Protein AF-0000000080772554 (afdb_homodimer)

Organism: Chromobacterium violaceum (strain ATCC 12472 / DSM 30191 / JCM 1249 / CCUG 213 / NBRC 12614 / NCIMB 9131 / NCTC 9757 / MK) (NCBI:txid243365)

InterPro domains:
  IPR017746 Cellulose synthase operon protein BcsQ [PF06564] (1-237)
  IPR017746 Cellulose synthase operon protein BcsQ [TIGR03371] (1-242)
  IPR027417 P-loop containing nucleoside triphosphate hydrolase [G3DSA:3.40.50.300] (1-247)
  IPR027417 P-loop containing nucleoside triphosphate hydrolase [SSF52540] (1-238)
  IPR050678 DNA Partitioning ATPase [PTHR13696] (1-238)

Radius of gyration: 22.65 Å; Cα contacts (8 Å, |Δi|>4): 987; chains: 2; bounding box: 48×70×59 Å

Sequence (504 aa):
MAILSICGVRGGSGATALAAAIAWYREEQAQPTLAIDLCPQNLLRLHFGVPWSEQGGWRASLHAGCDWTESAWRIGSGHLALVPHGTCAARGPEPDAGWLSAELGKLERPAGDLVLLDTPSWAGRCRDQAWTAASHVLAVLTADSVNCVLAVRLEAELMARGVPRDGILFAISQFDPARKLDRDVERVLRRTLGSRLAPRPVTRDEAVREALAAGLPVSVFAPESQAVDDLRQLAVWLAVKLRRAEPEGRAPMAILSICGVRGGSGATALAAAIAWYREEQAQPTLAIDLCPQNLLRLHFGVPWSEQGGWRASLHAGCDWTESAWRIGSGHLALVPHGTCAARGPEPDAGWLSAELGKLERPAGDLVLLDTPSWAGRCRDQAWTAASHVLAVLTADSVNCVLAVRLEAELMARGVPRDGILFAISQFDPARKLDRDVERVLRRTLGSRLAPRPVTRDEAVREALAAGLPVSVFAPESQAVDDLRQLAVWLAVKLRRAEPEGRAP

pLDDT: mean 90.98, std 12.19, range [31.72, 98.88]

Secondary structure (DSSP, 8-state):
-EEEEEEESSTTSSHHHHHHHHHHHHHHTT--EEEEE--TT--GGGGGT--TT----HHHHHHHT--GGGGPEEETTTTEEEE------S-PPPPPTTHHHHHHHTS---TT-EEEEEE-SS-SHHHHHHHHH-SEEEEEEES-HHHHHHHHHHHHHHHHTT--GGGEEEEEESB-TT-HHHHHHHHHHHHHHGGGB-SSPPBP-HHHHHHHHHTS-HHHH-TTSHHHHHHHHHHHHHHHHHHHTS------/-EEEEEEESSTTSSHHHHHHHHHHHHHHTT--EEEEE--TT--GGGGGT--TT----HHHHHHHT--GGGGPEEETTTTEEEE------S-PPPPPTTHHHHHHHTS---TT-EEEEEE-SS-SHHHHHHHHH-SEEEEEEESSHHHHHHHHHHHHHHHHTT--GGGEEEEEESB-TT-HHHHHHHHHHHHHHGGGB-SSPPBP-HHHHHHHHHTS-HHHH-TTSHHHHHHHHHHHHHHHHHHHTS------

Nearest PDB structures (foldseek):
  6yb5-assembly1_A  TM=8.070E-01  e=6.948E-19  Escherichia coli
  1ion-assembly1_A  TM=8.560E-01  e=8.116E-12  Pyrococcus horikoshii OT3
  6riq-assembly1_C  TM=8.286E-01  e=3.140E-10  Pseudomonas aeruginosa
  3r9j-assembly1_A-1  TM=7.985E-01  e=3.321E-09  Escherichia coli K-12
  3r9j-assembly1_B-1  TM=7.928E-01  e=3.321E-09  Escherichia coli K-12

Structure (mmCIF, N/CA/C/O backbone):
data_AF-0000000080772554-model_v1
#
loop_
_entity.id
_entity.type
_entity.pdbx_description
1 polymer 'Cellulose synthase operon protein YhjQ'
#
loop_
_atom_site.group_PDB
_atom_site.id
_atom_site.type_symbol
_atom_site.label_atom_id
_atom_site.label_alt_id
_atom_site.label_comp_id
_atom_site.label_asym_id
_atom_site.label_entity_id
_atom_site.label_seq_id
_atom_site.pdbx_PDB_ins_code
_atom_site.Cartn_x
_atom_site.Cartn_y
_atom_site.Cartn_z
_atom_site.occupancy
_atom_site.B_iso_or_equiv
_atom_site.auth_seq_id
_atom_site.auth_comp_id
_atom_site.auth_asym_id
_atom_site.auth_atom_id
_atom_site.pdbx_PDB_model_num
ATOM 1 N N . MET A 1 1 ? 11.359 -27.438 -9.359 1 74.75 1 MET A N 1
ATOM 2 C CA . MET A 1 1 ? 10.352 -26.641 -8.656 1 74.75 1 MET A CA 1
ATOM 3 C C . MET A 1 1 ? 10.672 -25.156 -8.734 1 74.75 1 MET A C 1
ATOM 5 O O . MET A 1 1 ? 11.805 -24.75 -8.484 1 74.75 1 MET A O 1
ATOM 9 N N . ALA A 1 2 ? 9.711 -24.453 -9.336 1 88.44 2 ALA A N 1
ATOM 10 C CA . ALA A 1 2 ? 9.914 -23 -9.391 1 88.44 2 ALA A CA 1
ATOM 11 C C . ALA A 1 2 ? 9.266 -22.312 -8.195 1 88.44 2 ALA A C 1
ATOM 13 O O . ALA A 1 2 ? 8.18 -22.703 -7.758 1 88.44 2 ALA A O 1
ATOM 14 N N . ILE A 1 3 ? 9.969 -21.438 -7.531 1 94.44 3 ILE A N 1
ATOM 15 C CA . ILE A 1 3 ? 9.438 -20.594 -6.465 1 94.44 3 ILE A CA 1
ATOM 16 C C . ILE A 1 3 ? 9.32 -19.156 -6.957 1 94.44 3 ILE A C 1
ATOM 18 O O . ILE A 1 3 ? 10.328 -18.5 -7.234 1 94.44 3 ILE A O 1
ATOM 22 N N . LEU A 1 4 ? 8.07 -18.734 -7.066 1 97.19 4 LEU A N 1
ATOM 23 C CA . LEU A 1 4 ? 7.781 -17.391 -7.551 1 97.19 4 LEU A CA 1
ATOM 24 C C . LEU A 1 4 ? 7.305 -16.484 -6.414 1 97.19 4 LEU A C 1
ATOM 26 O O . LEU A 1 4 ? 6.273 -16.766 -5.797 1 97.19 4 LEU A O 1
ATOM 30 N N . SER A 1 5 ? 8.086 -15.477 -6.164 1 98.06 5 SER A N 1
ATOM 31 C CA . SER A 1 5 ? 7.637 -14.438 -5.238 1 98.06 5 SER A CA 1
ATOM 32 C C . SER A 1 5 ? 6.938 -13.305 -5.98 1 98.06 5 SER A C 1
ATOM 34 O O . SER A 1 5 ? 7.465 -12.781 -6.965 1 98.06 5 SER A O 1
ATOM 36 N N . ILE A 1 6 ? 5.734 -12.938 -5.535 1 98.69 6 ILE A N 1
ATOM 37 C CA . ILE A 1 6 ? 5.008 -11.797 -6.094 1 98.69 6 ILE A CA 1
ATOM 38 C C . ILE A 1 6 ? 4.941 -10.672 -5.062 1 98.69 6 ILE A C 1
ATOM 40 O O . ILE A 1 6 ? 4.449 -10.875 -3.951 1 98.69 6 ILE A O 1
ATOM 44 N N . CYS A 1 7 ? 5.457 -9.523 -5.418 1 97.81 7 CYS A N 1
ATOM 45 C CA . CYS A 1 7 ? 5.465 -8.391 -4.5 1 97.81 7 CYS A CA 1
ATOM 46 C C . CYS A 1 7 ? 5.184 -7.09 -5.238 1 97.81 7 CYS A C 1
ATOM 48 O O . CYS A 1 7 ? 5.414 -6.992 -6.445 1 97.81 7 CYS A O 1
ATOM 50 N N . GLY A 1 8 ? 4.633 -6.18 -4.504 1 97.5 8 GLY A N 1
ATOM 51 C CA . GLY A 1 8 ? 4.492 -4.844 -5.059 1 97.5 8 GLY A CA 1
ATOM 52 C C . GLY A 1 8 ? 5.75 -4.008 -4.926 1 97.5 8 GLY A C 1
ATOM 53 O O . GLY A 1 8 ? 6.477 -4.121 -3.936 1 97.5 8 GLY A O 1
ATOM 54 N N . VAL A 1 9 ? 5.91 -3.174 -5.945 1 96.31 9 VAL A N 1
ATOM 55 C CA . VAL A 1 9 ? 6.973 -2.184 -5.801 1 96.31 9 VAL A CA 1
ATOM 56 C C . VAL A 1 9 ? 6.656 -1.254 -4.633 1 96.31 9 VAL A C 1
ATOM 58 O O . VAL A 1 9 ? 7.562 -0.798 -3.932 1 96.31 9 VAL A O 1
ATOM 61 N N . ARG A 1 10 ? 5.383 -1.059 -4.453 1 92.75 10 ARG A N 1
ATOM 62 C CA . ARG A 1 10 ? 4.812 -0.351 -3.309 1 92.75 10 ARG A CA 1
ATOM 63 C C . ARG A 1 10 ? 3.518 -1.009 -2.846 1 92.75 10 ARG A C 1
ATOM 65 O O . ARG A 1 10 ? 2.971 -1.87 -3.539 1 92.75 10 ARG A O 1
ATOM 72 N N . GLY A 1 11 ? 3.1 -0.561 -1.641 1 92.25 11 GLY A N 1
ATOM 73 C CA . GLY A 1 11 ? 1.81 -1.054 -1.183 1 92.25 11 GLY A CA 1
ATOM 74 C C . GLY A 1 11 ? 0.657 -0.624 -2.07 1 92.25 11 GLY A C 1
ATOM 75 O O . GLY A 1 11 ? 0.644 0.498 -2.58 1 92.25 11 GLY A O 1
ATOM 76 N N . GLY A 1 12 ? -0.284 -1.537 -2.242 1 92.44 12 GLY A N 1
ATOM 77 C CA . GLY A 1 12 ? -1.482 -1.208 -2.998 1 92.44 12 GLY A CA 1
ATOM 78 C C . GLY A 1 12 ? -1.316 -1.4 -4.492 1 92.44 12 GLY A C 1
ATOM 79 O O . GLY A 1 12 ? -2.186 -1.007 -5.273 1 92.44 12 GLY A O 1
ATOM 80 N N . SER A 1 13 ? -0.262 -2.012 -4.91 1 95.69 13 SER A N 1
ATOM 81 C CA . SER A 1 13 ? 0.055 -2.176 -6.324 1 95.69 13 SER A CA 1
ATOM 82 C C . SER A 1 13 ? -0.79 -3.275 -6.957 1 95.69 13 SER A C 1
ATOM 84 O O . SER A 1 13 ? -0.801 -3.432 -8.18 1 95.69 13 SER A O 1
ATOM 86 N N . GLY A 1 14 ? -1.44 -4.066 -6.121 1 96.06 14 GLY A N 1
ATOM 87 C CA . GLY A 1 14 ? -2.26 -5.141 -6.66 1 96.06 14 GLY A CA 1
ATOM 88 C C . GLY A 1 14 ? -1.563 -6.4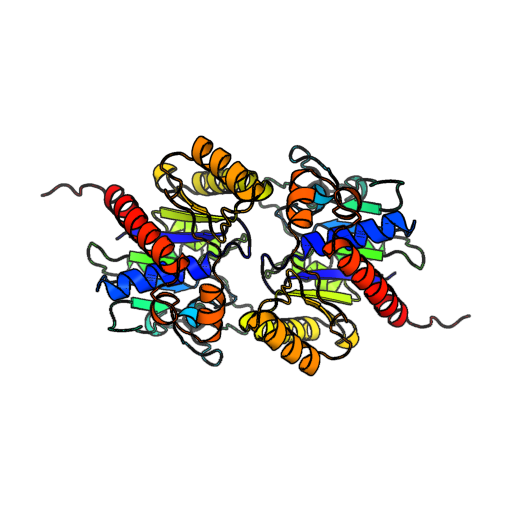88 -6.648 1 96.06 14 GLY A C 1
ATOM 89 O O . GLY A 1 14 ? -2.029 -7.441 -7.277 1 96.06 14 GLY A O 1
ATOM 90 N N . ALA A 1 15 ? -0.468 -6.613 -5.965 1 98.06 15 ALA A N 1
ATOM 91 C CA . ALA A 1 15 ? 0.333 -7.836 -5.945 1 98.06 15 ALA A CA 1
ATOM 92 C C . ALA A 1 15 ? -0.476 -9.016 -5.41 1 98.06 15 ALA A C 1
ATOM 94 O O . ALA A 1 15 ? -0.441 -10.109 -5.98 1 98.06 15 ALA A O 1
ATOM 95 N N . THR A 1 16 ? -1.259 -8.828 -4.355 1 97.62 16 THR A N 1
ATOM 96 C CA . THR A 1 16 ? -2.057 -9.891 -3.766 1 97.62 16 THR A CA 1
ATOM 97 C C . THR A 1 16 ? -3.119 -10.383 -4.746 1 97.62 16 THR A C 1
ATOM 99 O O . THR A 1 16 ? -3.316 -11.586 -4.906 1 97.62 16 THR A O 1
ATOM 102 N N . ALA A 1 17 ? -3.77 -9.461 -5.418 1 97.19 17 ALA A N 1
ATOM 103 C CA . ALA A 1 17 ? -4.789 -9.828 -6.398 1 97.19 17 ALA A CA 1
ATOM 104 C C . ALA A 1 17 ? -4.18 -10.609 -7.555 1 97.19 17 ALA A C 1
ATOM 106 O O . ALA A 1 17 ? -4.762 -11.594 -8.023 1 97.19 17 ALA A O 1
ATOM 107 N N . LEU A 1 18 ? -2.994 -10.172 -8.016 1 98.38 18 LEU A N 1
ATOM 108 C CA . LEU A 1 18 ? -2.326 -10.875 -9.102 1 98.38 18 LEU A CA 1
ATOM 109 C C . LEU A 1 18 ? -1.882 -12.266 -8.656 1 98.38 18 LEU A C 1
ATOM 111 O O . LEU A 1 18 ? -2.033 -13.234 -9.406 1 98.38 18 LEU A O 1
ATOM 115 N N . ALA A 1 19 ? -1.354 -12.359 -7.473 1 98.62 19 ALA A N 1
ATOM 116 C CA . ALA A 1 19 ? -0.964 -13.656 -6.934 1 98.62 19 ALA A CA 1
ATOM 117 C C . ALA A 1 19 ? -2.15 -14.617 -6.902 1 98.62 19 ALA A C 1
ATOM 119 O O . ALA A 1 19 ? -2.041 -15.766 -7.332 1 98.62 19 ALA A O 1
ATOM 120 N N . ALA A 1 20 ? -3.256 -14.125 -6.43 1 98.5 20 ALA A N 1
ATOM 121 C CA . ALA A 1 20 ? -4.461 -14.945 -6.34 1 98.5 20 ALA A CA 1
ATOM 122 C C . ALA A 1 20 ? -4.926 -15.391 -7.723 1 98.5 20 ALA A C 1
ATOM 124 O O . ALA A 1 20 ? -5.277 -16.562 -7.918 1 98.5 20 ALA A O 1
ATOM 125 N N . ALA A 1 21 ? -4.914 -14.477 -8.641 1 98.06 21 ALA A N 1
ATOM 126 C CA . ALA A 1 21 ? -5.402 -14.781 -9.977 1 98.06 21 ALA A CA 1
ATOM 127 C C . ALA A 1 21 ? -4.52 -15.812 -10.664 1 98.06 21 ALA A C 1
ATOM 129 O O . ALA A 1 21 ? -5.023 -16.734 -11.32 1 98.06 21 ALA A O 1
ATOM 130 N N . ILE A 1 22 ? -3.211 -15.648 -10.508 1 97.81 22 ILE A N 1
ATOM 131 C CA . ILE A 1 22 ? -2.268 -16.578 -11.125 1 97.81 22 ILE A CA 1
ATOM 132 C C . ILE A 1 22 ? -2.418 -17.969 -10.5 1 97.81 22 ILE A C 1
ATOM 134 O O . ILE A 1 22 ? -2.447 -18.969 -11.203 1 97.81 22 ILE A O 1
ATOM 138 N N . ALA A 1 23 ? -2.539 -18.031 -9.188 1 98.12 23 ALA A N 1
ATOM 139 C CA . ALA A 1 23 ? -2.754 -19.297 -8.492 1 98.12 23 ALA A CA 1
ATOM 140 C C . ALA A 1 23 ? -4.047 -19.969 -8.961 1 98.12 23 ALA A C 1
ATOM 142 O O . ALA A 1 23 ? -4.074 -21.172 -9.211 1 98.12 23 ALA A O 1
ATOM 143 N N . TRP A 1 24 ? -5.062 -19.188 -9.094 1 97.75 24 TRP A N 1
ATOM 144 C CA . TRP A 1 24 ? -6.348 -19.734 -9.5 1 97.75 24 TRP A CA 1
ATOM 145 C C . TRP A 1 24 ? -6.289 -20.234 -10.945 1 97.75 24 TRP A C 1
ATOM 147 O O . TRP A 1 24 ? -6.863 -21.281 -11.266 1 97.75 24 TRP A O 1
ATOM 157 N N . TYR A 1 25 ? -5.676 -19.453 -11.797 1 97.31 25 TYR A N 1
ATOM 158 C CA . TYR A 1 25 ? -5.527 -19.875 -13.188 1 97.31 25 TYR A CA 1
ATOM 159 C C . TYR A 1 25 ? -4.871 -21.25 -13.266 1 97.31 25 TYR A C 1
ATOM 161 O O . TYR A 1 25 ? -5.328 -22.125 -14.008 1 97.31 25 TYR A O 1
ATOM 169 N N . ARG A 1 26 ? -3.834 -21.438 -12.523 1 96.31 26 ARG A N 1
ATOM 170 C CA . ARG A 1 26 ? -3.152 -22.719 -12.5 1 96.31 26 ARG A CA 1
ATOM 171 C C . ARG A 1 26 ? -4.074 -23.812 -11.969 1 96.31 26 ARG A C 1
ATOM 173 O O . ARG A 1 26 ? -4.082 -24.938 -12.492 1 96.31 26 ARG A O 1
ATOM 180 N N . GLU A 1 27 ? -4.828 -23.469 -10.953 1 96.56 27 GLU A N 1
ATOM 181 C CA . GLU A 1 27 ? -5.824 -24.406 -10.438 1 96.56 27 GLU A CA 1
ATOM 182 C C . GLU A 1 27 ? -6.789 -24.844 -11.539 1 96.56 27 GLU A C 1
ATOM 184 O O . GLU A 1 27 ? -7.07 -26.047 -11.68 1 96.56 27 GLU A O 1
ATOM 189 N N . GLU A 1 28 ? -7.246 -23.906 -12.281 1 96.06 28 GLU A N 1
ATOM 190 C CA . GLU A 1 28 ? -8.172 -24.188 -13.375 1 96.06 28 GLU A CA 1
ATOM 191 C C . GLU A 1 28 ? -7.531 -25.094 -14.422 1 96.06 28 GLU A C 1
ATOM 193 O O . GLU A 1 28 ? -8.219 -25.875 -15.086 1 96.06 28 GLU A O 1
ATOM 198 N N . GLN A 1 29 ? -6.258 -25.016 -14.562 1 95.19 29 GLN A N 1
ATOM 199 C CA . GLN A 1 29 ? -5.516 -25.828 -15.523 1 95.19 29 GLN A CA 1
ATOM 200 C C . GLN A 1 29 ? -5.047 -27.141 -14.891 1 95.19 29 GLN A C 1
ATOM 202 O O . GLN A 1 29 ? -4.27 -27.875 -15.5 1 95.19 29 GLN A O 1
ATOM 207 N N . ALA A 1 30 ? -5.375 -27.406 -13.68 1 95.75 30 ALA A N 1
ATOM 208 C CA . ALA A 1 30 ? -5.031 -28.609 -12.938 1 95.75 30 ALA A CA 1
ATOM 209 C C . ALA A 1 30 ? -3.521 -28.719 -12.734 1 95.75 30 ALA A C 1
ATOM 211 O O . ALA A 1 30 ? -2.951 -29.812 -12.852 1 95.75 30 ALA A O 1
ATOM 212 N N . GLN A 1 31 ? -2.916 -27.594 -12.586 1 94.19 31 GLN A N 1
ATOM 213 C CA . GLN A 1 31 ? -1.485 -27.562 -12.305 1 94.19 31 GLN A CA 1
ATOM 214 C C . GLN A 1 31 ? -1.22 -27.359 -10.812 1 94.19 31 GLN A C 1
ATOM 216 O O . GLN A 1 31 ? -1.634 -26.344 -10.234 1 94.19 31 GLN A O 1
ATOM 221 N N . PRO A 1 32 ? -0.557 -28.266 -10.211 1 94 32 PRO A N 1
ATOM 222 C CA . PRO A 1 32 ? -0.339 -28.172 -8.766 1 94 32 PRO A CA 1
ATOM 223 C C . PRO A 1 32 ? 0.385 -26.891 -8.352 1 94 32 PRO A C 1
ATOM 225 O O . PRO A 1 32 ? 1.414 -26.547 -8.938 1 94 32 PRO A O 1
ATOM 228 N N . THR A 1 33 ? -0.189 -26.188 -7.387 1 96.25 33 THR A N 1
ATOM 229 C CA . THR A 1 33 ? 0.349 -24.922 -6.91 1 96.25 33 THR A CA 1
ATOM 230 C C . THR A 1 33 ? 0.208 -24.812 -5.395 1 96.25 33 THR A C 1
ATOM 232 O O . THR A 1 33 ? -0.826 -25.172 -4.832 1 96.25 33 THR A O 1
ATOM 235 N N . LEU A 1 34 ? 1.287 -24.469 -4.758 1 96.69 34 LEU A N 1
ATOM 236 C CA . LEU A 1 34 ? 1.279 -24.094 -3.35 1 96.69 34 LEU A CA 1
ATOM 237 C C . LEU A 1 34 ? 1.416 -22.578 -3.188 1 96.69 34 LEU A C 1
ATOM 239 O O . LEU A 1 34 ? 2.451 -22.016 -3.531 1 96.69 34 LEU A O 1
ATOM 243 N N . ALA A 1 35 ? 0.355 -21.969 -2.711 1 97.88 35 ALA A N 1
ATOM 244 C CA . ALA A 1 35 ? 0.383 -20.531 -2.463 1 97.88 35 ALA A CA 1
ATOM 245 C C . ALA A 1 35 ? 0.554 -20.234 -0.977 1 97.88 35 ALA A C 1
ATOM 247 O O . ALA A 1 35 ? -0.216 -20.719 -0.147 1 97.88 35 ALA A O 1
ATOM 248 N N . ILE A 1 36 ? 1.528 -19.422 -0.646 1 97.44 36 ILE A N 1
ATOM 249 C CA . ILE A 1 36 ? 1.807 -19.078 0.74 1 97.44 36 ILE A CA 1
ATOM 250 C C . ILE A 1 36 ? 1.68 -17.562 0.92 1 97.44 36 ILE A C 1
ATOM 252 O O . ILE A 1 36 ? 2.312 -16.781 0.197 1 97.44 36 ILE A O 1
ATOM 256 N N . ASP A 1 37 ? 0.842 -17.188 1.872 1 97.5 37 ASP A N 1
ATOM 257 C CA . ASP A 1 37 ? 0.695 -15.781 2.229 1 97.5 37 ASP A CA 1
ATOM 258 C C . ASP A 1 37 ? 1.739 -15.359 3.262 1 97.5 37 ASP A C 1
ATOM 260 O O . ASP A 1 37 ? 1.662 -15.758 4.426 1 97.5 37 ASP A O 1
ATOM 264 N N . LEU A 1 38 ? 2.648 -14.484 2.828 1 95.81 38 LEU A N 1
ATOM 265 C CA . LEU A 1 38 ? 3.693 -14.039 3.744 1 95.81 38 LEU A CA 1
ATOM 266 C C . LEU A 1 38 ? 3.396 -12.633 4.262 1 95.81 38 LEU A C 1
ATOM 268 O O . LEU A 1 38 ? 4.234 -12.031 4.938 1 95.81 38 LEU A O 1
ATOM 272 N N . CYS A 1 39 ? 2.242 -12.109 3.973 1 93.88 39 CYS A N 1
ATOM 273 C CA . CYS A 1 39 ? 1.836 -10.781 4.418 1 93.88 39 CYS A CA 1
ATOM 274 C C . CYS A 1 39 ? 1.039 -10.859 5.715 1 93.88 39 CYS A C 1
ATOM 276 O O . CYS A 1 39 ? -0.004 -11.516 5.77 1 93.88 39 CYS A O 1
ATOM 278 N N . PRO A 1 40 ? 1.373 -10.094 6.648 1 89.31 40 PRO A N 1
ATOM 279 C CA . PRO A 1 40 ? 0.711 -10.172 7.953 1 89.31 40 PRO A CA 1
ATOM 280 C C . PRO A 1 40 ? -0.754 -9.75 7.898 1 89.31 40 PRO A C 1
ATOM 282 O O . PRO A 1 40 ? -1.527 -10.062 8.805 1 89.31 40 PRO A O 1
ATOM 285 N N . GLN A 1 41 ? -1.146 -9.023 6.91 1 89.25 41 GLN A N 1
ATOM 286 C CA . GLN A 1 41 ? -2.545 -8.633 6.777 1 89.25 41 GLN A CA 1
ATOM 287 C C . GLN A 1 41 ? -3.418 -9.828 6.406 1 89.25 41 GLN A C 1
ATOM 289 O O . GLN A 1 41 ? -4.645 -9.773 6.52 1 89.25 41 GLN A O 1
ATOM 294 N N . ASN A 1 42 ? -2.791 -10.906 5.906 1 93.81 42 ASN A N 1
ATOM 295 C CA . ASN A 1 42 ? -3.473 -12.172 5.68 1 93.81 42 ASN A CA 1
ATOM 296 C C . ASN A 1 42 ? -4.629 -12.023 4.695 1 93.81 42 ASN A C 1
ATOM 298 O O . ASN A 1 42 ? -5.723 -12.531 4.934 1 93.81 42 ASN A O 1
ATOM 302 N N . LEU A 1 43 ? -4.414 -11.344 3.576 1 95.06 43 LEU A N 1
ATOM 303 C CA . LEU A 1 43 ? -5.531 -10.977 2.709 1 95.06 43 LEU A CA 1
ATOM 304 C C . LEU A 1 43 ? -5.652 -11.945 1.541 1 95.06 43 LEU A C 1
ATOM 306 O O . LEU A 1 43 ? -6.688 -12 0.876 1 95.06 43 LEU A O 1
ATOM 310 N N . LEU A 1 44 ? -4.598 -12.695 1.267 1 97.56 44 LEU A N 1
ATOM 311 C CA . LEU A 1 44 ? -4.609 -13.578 0.104 1 97.56 44 LEU A CA 1
ATOM 312 C C . LEU A 1 44 ? -5.781 -14.547 0.172 1 97.56 44 LEU A C 1
ATOM 314 O O . LEU A 1 44 ? -6.457 -14.781 -0.832 1 97.56 44 LEU A O 1
ATOM 318 N N . ARG A 1 45 ? -6.051 -15.023 1.317 1 96.5 45 ARG A N 1
ATOM 319 C CA . ARG A 1 45 ? -7.059 -16.062 1.522 1 96.5 45 ARG A CA 1
ATOM 320 C C . ARG A 1 45 ? -8.445 -15.562 1.131 1 96.5 45 ARG A C 1
ATOM 322 O O . ARG A 1 45 ? -9.289 -16.344 0.695 1 96.5 45 ARG A O 1
ATOM 329 N N . LEU A 1 46 ? -8.703 -14.273 1.179 1 96.19 46 LEU A N 1
ATOM 330 C CA . LEU A 1 46 ? -10.016 -13.703 0.912 1 96.19 46 LEU A CA 1
ATOM 331 C C . LEU A 1 46 ? -10.375 -13.828 -0.566 1 96.19 46 LEU A C 1
ATOM 333 O O . LEU A 1 46 ? -11.555 -13.844 -0.925 1 96.19 46 LEU A O 1
ATOM 337 N N . HIS A 1 47 ? -9.383 -13.906 -1.389 1 97.19 47 HIS A N 1
ATOM 338 C CA . HIS A 1 47 ? -9.609 -14.047 -2.822 1 97.19 47 HIS A CA 1
ATOM 339 C C . HIS A 1 47 ? -10.148 -15.43 -3.164 1 97.19 47 HIS A C 1
ATOM 341 O O . HIS A 1 47 ? -10.609 -15.664 -4.285 1 97.19 47 HIS A O 1
ATOM 347 N N . PHE A 1 48 ? -10.07 -16.328 -2.178 1 96.62 48 PHE A N 1
ATOM 348 C CA . PHE A 1 48 ? -10.484 -17.703 -2.414 1 96.62 48 PHE A CA 1
ATOM 349 C C . PHE A 1 48 ? -11.68 -18.078 -1.546 1 96.62 48 PHE A C 1
ATOM 351 O O . PHE A 1 48 ? -12.008 -19.25 -1.396 1 96.62 48 PHE A O 1
ATOM 358 N N . GLY A 1 49 ? -12.234 -17.141 -0.891 1 93.62 49 GLY A N 1
ATOM 359 C CA . GLY A 1 49 ? -13.461 -17.344 -0.147 1 93.62 49 GLY A CA 1
ATOM 360 C C . GLY A 1 49 ? -13.227 -17.812 1.278 1 93.62 49 GLY A C 1
ATOM 361 O O . GLY A 1 49 ? -14.164 -18.219 1.969 1 93.62 49 GLY A O 1
ATOM 362 N N . VAL A 1 50 ? -12.016 -17.875 1.731 1 93.75 50 VAL A N 1
ATOM 363 C CA . VAL A 1 50 ? -11.742 -18.188 3.129 1 93.75 50 VAL A CA 1
ATOM 364 C C . VAL A 1 50 ? -12.203 -17.031 4.02 1 93.75 50 VAL A C 1
ATOM 366 O O . VAL A 1 50 ? -11.75 -15.898 3.855 1 93.75 50 VAL A O 1
ATOM 369 N N . PRO A 1 51 ? -13.031 -17.281 4.973 1 90.56 51 PRO A N 1
ATOM 370 C CA . PRO A 1 51 ? -13.68 -16.203 5.73 1 90.56 51 PRO A CA 1
ATOM 371 C C . PRO A 1 51 ? -12.719 -15.484 6.672 1 90.56 51 PRO A C 1
ATOM 373 O O . PRO A 1 51 ? -11.664 -16.031 7.023 1 90.56 51 PRO A O 1
ATOM 376 N N . TRP A 1 52 ? -13.141 -14.312 7.113 1 88.19 52 TRP A N 1
ATOM 377 C CA . TRP A 1 52 ? -12.383 -13.484 8.047 1 88.19 52 TRP A CA 1
ATOM 378 C C . TRP A 1 52 ? -12.211 -14.195 9.383 1 88.19 52 TRP A C 1
ATOM 380 O O . TRP A 1 52 ? -11.227 -13.969 10.094 1 88.19 52 TRP A O 1
ATOM 390 N N . SER A 1 53 ? -13.133 -15.07 9.688 1 89 53 SER A N 1
ATOM 391 C CA . SER A 1 53 ? -13.148 -15.75 10.984 1 89 53 SER A CA 1
ATOM 392 C C . SER A 1 53 ? -12.039 -16.781 11.078 1 89 53 SER A C 1
ATOM 394 O O . SER A 1 53 ? -11.672 -17.219 12.172 1 89 53 SER A O 1
ATOM 396 N N . GLU A 1 54 ? -11.539 -17.219 9.938 1 88.19 54 GLU A N 1
ATOM 397 C CA . GLU A 1 54 ? -10.445 -18.188 9.945 1 88.19 54 GLU A CA 1
ATOM 398 C C . GLU A 1 54 ? -9.133 -17.531 10.352 1 88.19 54 GLU A C 1
ATOM 400 O O . GLU A 1 54 ? -8.672 -16.594 9.695 1 88.19 54 GLU A O 1
ATOM 405 N N . GLN A 1 55 ? -8.5 -17.984 11.383 1 85.81 55 GLN A N 1
ATOM 406 C CA . GLN A 1 55 ? -7.332 -17.312 11.945 1 85.81 55 GLN A CA 1
ATOM 407 C C . GLN A 1 55 ? -6.074 -18.172 11.773 1 85.81 55 GLN A C 1
ATOM 409 O O . GLN A 1 55 ? -4.961 -17.672 11.977 1 85.81 55 GLN A O 1
ATOM 414 N N . GLY A 1 56 ? -6.258 -19.406 11.414 1 89.12 56 GLY A N 1
ATOM 415 C CA . GLY A 1 56 ? -5.109 -20.297 11.273 1 89.12 56 GLY A CA 1
ATOM 416 C C . GLY A 1 56 ? -4.184 -19.906 10.141 1 89.12 56 GLY A C 1
ATOM 417 O O . GLY A 1 56 ? -4.598 -19.203 9.211 1 89.12 56 GLY A O 1
ATOM 418 N N . GLY A 1 57 ? -2.902 -20.328 10.25 1 93.5 57 GLY A N 1
ATOM 419 C CA . GLY A 1 57 ? -1.87 -20.062 9.258 1 93.5 57 GLY A CA 1
ATOM 420 C C . GLY A 1 57 ? -0.496 -20.547 9.688 1 93.5 57 GLY A C 1
ATOM 421 O O . GLY A 1 57 ? -0.349 -21.156 10.742 1 93.5 57 GLY A O 1
ATOM 422 N N . TRP A 1 58 ? 0.416 -20.312 8.812 1 93.06 58 TRP A N 1
ATOM 423 C CA . TRP A 1 58 ? 1.739 -20.875 9.047 1 93.06 58 TRP A CA 1
ATOM 424 C C . TRP A 1 58 ? 2.406 -20.219 10.25 1 93.06 58 TRP A C 1
ATOM 426 O O . TRP A 1 58 ? 3.215 -20.859 10.938 1 93.06 58 TRP A O 1
ATOM 436 N N . ARG A 1 59 ? 2.014 -18.969 10.523 1 90.44 59 ARG A N 1
ATOM 437 C CA . ARG A 1 59 ? 2.668 -18.234 11.609 1 90.44 59 ARG A CA 1
ATOM 438 C C . ARG A 1 59 ? 2.34 -18.875 12.961 1 90.44 59 ARG A C 1
ATOM 440 O O . ARG A 1 59 ? 3.232 -19.094 13.781 1 90.44 59 ARG A O 1
ATOM 447 N N . ALA A 1 60 ? 1.131 -19.062 13.18 1 86.56 60 ALA A N 1
ATOM 448 C CA . ALA A 1 60 ? 0.712 -19.703 14.422 1 86.56 60 ALA A CA 1
ATOM 449 C C . ALA A 1 60 ? 1.314 -21.094 14.547 1 86.56 60 ALA A C 1
ATOM 451 O O . ALA A 1 60 ? 1.727 -21.5 15.641 1 86.56 60 ALA A O 1
ATOM 452 N N . SER A 1 61 ? 1.313 -21.828 13.438 1 88.56 61 SER A N 1
ATOM 453 C CA . SER A 1 61 ? 1.872 -23.172 13.438 1 88.56 61 SER A CA 1
ATOM 454 C C . SER A 1 61 ? 3.352 -23.156 13.812 1 88.56 61 SER A C 1
ATOM 456 O O . SER A 1 61 ? 3.814 -24.016 14.57 1 88.56 61 SER A O 1
ATOM 458 N N . LEU A 1 62 ? 4.074 -22.234 13.281 1 85.75 62 LEU A N 1
ATOM 459 C CA . LEU A 1 62 ? 5.496 -22.094 13.594 1 85.75 62 LEU A CA 1
ATOM 460 C C . LEU A 1 62 ? 5.707 -21.844 15.078 1 85.75 62 LEU A C 1
ATOM 462 O O . LEU A 1 62 ? 6.57 -22.453 15.703 1 85.75 62 LEU A O 1
ATOM 466 N N . HIS A 1 63 ? 4.953 -20.969 15.617 1 84.12 63 HIS A N 1
ATOM 467 C CA . HIS A 1 63 ? 5.078 -20.625 17.031 1 84.12 63 HIS A CA 1
ATOM 468 C C . HIS A 1 63 ? 4.742 -21.797 17.922 1 84.12 63 HIS A C 1
ATOM 470 O O . HIS A 1 63 ? 5.359 -21.984 18.969 1 84.12 63 HIS A O 1
ATOM 476 N N . ALA A 1 64 ? 3.836 -22.562 17.531 1 85.75 64 ALA A N 1
ATOM 477 C CA . ALA A 1 64 ? 3.387 -23.703 18.328 1 85.75 64 ALA A CA 1
ATOM 478 C C . ALA A 1 64 ? 4.277 -24.922 18.094 1 85.75 64 ALA A C 1
ATOM 480 O O . ALA A 1 64 ? 4.117 -25.953 18.75 1 85.75 64 ALA A O 1
ATOM 481 N N . GLY A 1 65 ? 5.105 -24.828 17.156 1 85.44 65 GLY A N 1
ATOM 482 C CA . GLY A 1 65 ? 5.953 -25.953 16.828 1 85.44 65 GLY A CA 1
ATOM 483 C C . GLY A 1 65 ? 5.227 -27.031 16.031 1 85.44 65 GLY A C 1
ATOM 484 O O . GLY A 1 65 ? 5.582 -28.203 16.094 1 85.44 65 GLY A O 1
ATOM 485 N N . CYS A 1 66 ? 4.223 -26.594 15.398 1 88.38 66 CYS A N 1
ATOM 486 C CA . CYS A 1 66 ? 3.439 -27.516 14.586 1 88.38 66 CYS A CA 1
ATOM 487 C C . CYS A 1 66 ? 3.855 -27.453 13.125 1 88.38 66 CYS A C 1
ATOM 489 O O . CYS A 1 66 ? 4.512 -26.484 12.703 1 88.38 66 CYS A O 1
ATOM 491 N N . ASP A 1 67 ? 3.506 -28.469 12.398 1 92 67 ASP A N 1
ATOM 492 C CA . ASP A 1 67 ? 3.74 -28.5 10.953 1 92 67 ASP A CA 1
ATOM 493 C C . ASP A 1 67 ? 2.906 -27.438 10.234 1 92 67 ASP A C 1
ATOM 495 O O . ASP A 1 67 ? 1.676 -27.5 10.234 1 92 67 ASP A O 1
ATOM 499 N N . TRP A 1 68 ? 3.58 -26.516 9.594 1 91.69 68 TRP A N 1
ATOM 500 C CA . TRP A 1 68 ? 2.904 -25.391 8.961 1 91.69 68 TRP A CA 1
ATOM 501 C C . TRP A 1 68 ? 2.027 -25.859 7.809 1 91.69 68 TRP A C 1
ATOM 503 O O . TRP A 1 68 ? 1.041 -25.203 7.465 1 91.69 68 TRP A O 1
ATOM 513 N N . THR A 1 69 ? 2.336 -26.984 7.176 1 91.31 69 THR A N 1
ATOM 514 C CA . THR A 1 69 ? 1.579 -27.5 6.035 1 91.31 69 THR A CA 1
ATOM 515 C C . THR A 1 69 ? 0.173 -27.906 6.461 1 91.31 69 THR A C 1
ATOM 517 O O . THR A 1 69 ? -0.725 -28.031 5.625 1 91.31 69 THR A O 1
ATOM 520 N N . GLU A 1 70 ? -0.035 -28.109 7.77 1 92 70 GLU A N 1
ATOM 521 C CA . GLU A 1 70 ? -1.345 -28.5 8.289 1 92 70 GLU A CA 1
ATOM 522 C C . GLU A 1 70 ? -2.326 -27.328 8.227 1 92 70 GLU A C 1
ATOM 524 O O . GLU A 1 70 ? -3.539 -27.531 8.336 1 92 70 GLU A O 1
ATOM 529 N N . SER A 1 71 ? -1.805 -26.156 8.039 1 92.88 71 SER A N 1
ATOM 530 C CA . SER A 1 71 ? -2.66 -24.984 7.961 1 92.88 71 SER A CA 1
ATOM 531 C C . SER A 1 71 ? -3.115 -24.719 6.531 1 92.88 71 SER A C 1
ATOM 533 O O . SER A 1 71 ? -3.832 -23.75 6.266 1 92.88 71 SER A O 1
ATOM 535 N N . ALA A 1 72 ? -2.77 -25.625 5.629 1 95.19 72 ALA A N 1
ATOM 536 C CA . ALA A 1 72 ? -3.072 -25.438 4.215 1 95.19 72 ALA A CA 1
ATOM 537 C C . ALA A 1 72 ? -4.547 -25.703 3.926 1 95.19 72 ALA A C 1
ATOM 539 O O . ALA A 1 72 ? -5.141 -26.609 4.5 1 95.19 72 ALA A O 1
ATOM 540 N N . TRP A 1 73 ? -5.098 -24.875 3.102 1 95.94 73 TRP A N 1
ATOM 541 C CA . TRP A 1 73 ? -6.438 -25.078 2.559 1 95.94 73 TRP A CA 1
ATOM 542 C C . TRP A 1 73 ? -6.375 -25.625 1.137 1 95.94 73 TRP A C 1
ATOM 544 O O . TRP A 1 73 ? -5.629 -25.109 0.299 1 95.94 73 TRP A O 1
ATOM 554 N N . ARG A 1 74 ? -7.129 -26.719 0.843 1 95.75 74 ARG A N 1
ATOM 555 C CA . ARG A 1 74 ? -7.297 -27.172 -0.533 1 95.75 74 ARG A CA 1
ATOM 556 C C . ARG A 1 74 ? -8.375 -26.359 -1.248 1 95.75 74 ARG A C 1
ATOM 558 O O . ARG A 1 74 ? -9.523 -26.312 -0.803 1 95.75 74 ARG A O 1
ATOM 565 N N . ILE A 1 75 ? -7.996 -25.703 -2.264 1 95.81 75 ILE A N 1
ATOM 566 C CA . ILE A 1 75 ? -8.875 -24.766 -2.961 1 95.81 75 ILE A CA 1
ATOM 567 C C . ILE A 1 75 ? -9.375 -25.406 -4.258 1 95.81 75 ILE A C 1
ATOM 569 O O . ILE A 1 75 ? -8.625 -26.109 -4.941 1 95.81 75 ILE A O 1
ATOM 573 N N . GLY A 1 76 ? -10.656 -25.188 -4.602 1 94.5 76 GLY A N 1
ATOM 574 C CA . GLY A 1 76 ? -11.211 -25.688 -5.848 1 94.5 76 GLY A CA 1
ATOM 575 C C . GLY A 1 76 ? -11.203 -27.203 -5.934 1 94.5 76 GLY A C 1
ATOM 576 O O . GLY A 1 76 ? -11.688 -27.891 -5.027 1 94.5 76 GLY A O 1
ATOM 577 N N . SER A 1 77 ? -10.617 -27.766 -7.039 1 95.06 77 SER A N 1
ATOM 578 C CA . SER A 1 77 ? -10.562 -29.203 -7.273 1 95.06 77 SER A CA 1
ATOM 579 C C . SER A 1 77 ? -9.383 -29.844 -6.547 1 95.06 77 SER A C 1
ATOM 581 O O . SER A 1 77 ? -9.141 -31.047 -6.676 1 95.06 77 SER A O 1
ATOM 583 N N . GLY A 1 78 ? -8.578 -28.969 -5.902 1 93.69 78 GLY A N 1
ATOM 584 C CA . GLY A 1 78 ? -7.562 -29.531 -5.023 1 93.69 78 GLY A CA 1
ATOM 585 C C . GLY A 1 78 ? -6.156 -29.391 -5.574 1 93.69 78 GLY A C 1
ATOM 586 O O . GLY A 1 78 ? -5.188 -29.812 -4.941 1 93.69 78 GLY A O 1
ATOM 587 N N . HIS A 1 79 ? -6.012 -28.797 -6.738 1 95.38 79 HIS A N 1
ATOM 588 C CA . HIS A 1 79 ? -4.688 -28.609 -7.316 1 95.38 79 HIS A CA 1
ATOM 589 C C . HIS A 1 79 ? -3.986 -27.406 -6.707 1 95.38 79 HIS A C 1
ATOM 591 O O . HIS A 1 79 ? -2.779 -27.219 -6.891 1 95.38 79 HIS A O 1
ATOM 597 N N . LEU A 1 80 ? -4.73 -26.531 -5.977 1 96.75 80 LEU A N 1
ATOM 598 C CA . LEU A 1 80 ? -4.188 -25.375 -5.293 1 96.75 80 LEU A CA 1
ATOM 599 C C . LEU A 1 80 ? -4.266 -25.531 -3.777 1 96.75 80 LEU A C 1
ATOM 601 O O . LEU A 1 80 ? -5.355 -25.703 -3.223 1 96.75 80 LEU A O 1
ATOM 605 N N . ALA A 1 81 ? -3.104 -25.562 -3.166 1 96.69 81 ALA A N 1
ATOM 606 C CA . ALA A 1 81 ? -3.016 -25.484 -1.71 1 96.69 81 ALA A CA 1
ATOM 607 C C . ALA A 1 81 ? -2.65 -24.078 -1.258 1 96.69 81 ALA A C 1
ATOM 609 O O . ALA A 1 81 ? -1.66 -23.516 -1.721 1 96.69 81 ALA A O 1
ATOM 610 N N . LEU A 1 82 ? -3.484 -23.516 -0.39 1 97.69 82 LEU A N 1
ATOM 611 C CA . LEU A 1 82 ? -3.258 -22.188 0.145 1 97.69 82 LEU A CA 1
ATOM 612 C C . LEU A 1 82 ? -2.84 -22.25 1.61 1 97.69 82 LEU A C 1
ATOM 614 O O . LEU A 1 82 ? -3.521 -22.875 2.428 1 97.69 82 LEU A O 1
ATOM 618 N N . VAL A 1 83 ? -1.751 -21.703 1.924 1 96.88 83 VAL A N 1
ATOM 619 C CA . VAL A 1 83 ? -1.317 -21.562 3.311 1 96.88 83 VAL A CA 1
ATOM 620 C C . VAL A 1 83 ? -1.411 -20.094 3.74 1 96.88 83 VAL A C 1
ATOM 622 O O . VAL A 1 83 ? -0.562 -19.281 3.377 1 96.88 83 VAL A O 1
ATOM 625 N N . PRO A 1 84 ? -2.424 -19.734 4.566 1 97.12 84 PRO A N 1
ATOM 626 C CA . PRO A 1 84 ? -2.566 -18.359 5.027 1 97.12 84 PRO A CA 1
ATOM 627 C C . PRO A 1 84 ? -1.476 -17.953 6.016 1 97.12 84 PRO A C 1
ATOM 629 O O . PRO A 1 84 ? -0.814 -18.812 6.602 1 97.12 84 PRO A O 1
ATOM 632 N N . HIS A 1 85 ? -1.239 -16.656 6.07 1 94.69 85 HIS A N 1
ATOM 633 C CA . HIS A 1 85 ? -0.328 -16.141 7.09 1 94.69 85 HIS A CA 1
ATOM 634 C C . HIS A 1 85 ? -0.829 -16.469 8.492 1 94.69 85 HIS A C 1
ATOM 636 O O . HIS A 1 85 ? -0.056 -16.906 9.344 1 94.69 85 HIS A O 1
ATOM 642 N N . GLY A 1 86 ? -2.164 -16.266 8.672 1 91.75 86 GLY A N 1
ATOM 643 C CA . GLY A 1 86 ? -2.771 -16.422 9.984 1 91.75 86 GLY A CA 1
ATOM 644 C C . GLY A 1 86 ? -2.674 -15.164 10.828 1 91.75 86 GLY A C 1
ATOM 645 O O . GLY A 1 86 ? -2.117 -14.156 10.391 1 91.75 86 GLY A O 1
ATOM 646 N N . THR A 1 87 ? -3.525 -15.117 11.938 1 80.19 87 THR A N 1
ATOM 647 C CA . THR A 1 87 ? -3.535 -13.984 12.859 1 80.19 87 THR A CA 1
ATOM 648 C C . THR A 1 87 ? -2.744 -14.305 14.125 1 80.19 87 THR A C 1
ATOM 650 O O . THR A 1 87 ? -2.77 -15.438 14.609 1 80.19 87 THR A O 1
ATOM 653 N N . CYS A 1 88 ? -1.479 -14.062 14.211 1 62.22 88 CYS A N 1
ATOM 654 C CA . CYS A 1 88 ? -0.814 -14.359 15.469 1 62.22 88 CYS A CA 1
ATOM 655 C C . CYS A 1 88 ? -0.916 -13.18 16.438 1 62.22 88 CYS A C 1
ATOM 657 O O . CYS A 1 88 ? -0.806 -12.023 16.016 1 62.22 88 CYS A O 1
ATOM 659 N N . ALA A 1 89 ? -1.851 -13.367 17.406 1 53.44 89 ALA A N 1
ATOM 660 C CA . ALA A 1 89 ? -1.892 -12.352 18.453 1 53.44 89 ALA A CA 1
ATOM 661 C C . ALA A 1 89 ? -0.499 -11.797 18.734 1 53.44 89 ALA A C 1
ATOM 663 O O . ALA A 1 89 ? -0.333 -10.586 18.906 1 53.44 89 ALA A O 1
ATOM 664 N N . ALA A 1 90 ? 0.341 -12.633 19.422 1 47.5 90 ALA A N 1
ATOM 665 C CA . ALA A 1 90 ? 1.528 -12.297 20.188 1 47.5 90 ALA A CA 1
ATOM 666 C C . ALA A 1 90 ? 2.719 -12.008 19.281 1 47.5 90 ALA A C 1
ATOM 668 O O . ALA A 1 90 ? 2.863 -12.625 18.219 1 47.5 90 ALA A O 1
ATOM 669 N N . ARG A 1 91 ? 3.238 -10.781 19.234 1 54.88 91 ARG A N 1
ATOM 670 C CA . ARG A 1 91 ? 4.578 -10.438 18.766 1 54.88 91 ARG A CA 1
ATOM 671 C C . ARG A 1 91 ? 5.523 -11.633 18.891 1 54.88 91 ARG A C 1
ATOM 673 O O . ARG A 1 91 ? 6.227 -11.766 19.891 1 54.88 91 ARG A O 1
ATOM 680 N N . GLY A 1 92 ? 5.066 -12.734 18.422 1 56.75 92 GLY A N 1
ATOM 681 C CA . GLY A 1 92 ? 5.98 -13.852 18.609 1 56.75 92 GLY A CA 1
ATOM 682 C C . GLY A 1 92 ? 7.246 -13.734 17.781 1 56.75 92 GLY A C 1
ATOM 683 O O . GLY A 1 92 ? 7.398 -12.789 17 1 56.75 92 GLY A O 1
ATOM 684 N N . PRO A 1 93 ? 8.172 -14.594 18.062 1 63.41 93 PRO A N 1
ATOM 685 C CA . PRO A 1 93 ? 9.469 -14.562 17.391 1 63.41 93 PRO A CA 1
ATOM 686 C C . PRO A 1 93 ? 9.352 -14.68 15.875 1 63.41 93 PRO A C 1
ATOM 688 O O . PRO A 1 93 ? 8.453 -15.367 15.367 1 63.41 93 PRO A O 1
ATOM 691 N N . GLU A 1 94 ? 9.961 -13.859 15.164 1 73.88 94 GLU A N 1
ATOM 692 C CA . GLU A 1 94 ? 10.102 -13.938 13.711 1 73.88 94 GLU A CA 1
ATOM 693 C C . GLU A 1 94 ? 10.906 -15.164 13.297 1 73.88 94 GLU A C 1
ATOM 695 O O . GLU A 1 94 ? 11.781 -15.617 14.039 1 73.88 94 GLU A O 1
ATOM 700 N N . PRO A 1 95 ? 10.5 -15.797 12.242 1 79.88 95 PRO A N 1
ATOM 701 C CA . PRO A 1 95 ? 11.273 -16.953 11.797 1 79.88 95 PRO A CA 1
ATOM 702 C C . PRO A 1 95 ? 12.742 -16.625 11.555 1 79.88 95 PRO A C 1
ATOM 704 O O . PRO A 1 95 ? 13.078 -15.477 11.25 1 79.88 95 PRO A O 1
ATOM 707 N N . ASP A 1 96 ? 13.562 -17.641 11.758 1 82.88 96 ASP A N 1
ATOM 708 C CA . ASP A 1 96 ? 14.992 -17.484 11.484 1 82.88 96 ASP A CA 1
ATOM 709 C C . ASP A 1 96 ? 15.234 -17.219 10 1 82.88 96 ASP A C 1
ATOM 711 O O . ASP A 1 96 ? 14.422 -17.578 9.148 1 82.88 96 ASP A O 1
ATOM 715 N N . ALA A 1 97 ? 16.406 -16.688 9.852 1 84.25 97 ALA A N 1
ATOM 716 C CA . ALA A 1 97 ? 16.812 -16.438 8.469 1 84.25 97 ALA A CA 1
ATOM 717 C C . ALA A 1 97 ? 16.859 -17.734 7.672 1 84.25 97 ALA A C 1
ATOM 719 O O . ALA A 1 97 ? 17.375 -18.75 8.156 1 84.25 97 ALA A O 1
ATOM 720 N N . GLY A 1 98 ? 16.172 -17.875 6.621 1 89.94 98 GLY A N 1
ATOM 721 C CA . GLY A 1 98 ? 16.234 -19.031 5.734 1 89.94 98 GLY A CA 1
ATOM 722 C C . GLY A 1 98 ? 15.211 -20.094 6.062 1 89.94 98 GLY A C 1
ATOM 723 O O . GLY A 1 98 ? 15.203 -21.172 5.469 1 89.94 98 GLY A O 1
ATOM 724 N N . TRP A 1 99 ? 14.438 -19.812 7.031 1 91.06 99 TRP A N 1
ATOM 725 C CA . TRP A 1 99 ? 13.438 -20.781 7.473 1 91.06 99 TRP A CA 1
ATOM 726 C C . TRP A 1 99 ? 12.586 -21.266 6.297 1 91.06 99 TRP A C 1
ATOM 728 O O . TRP A 1 99 ? 12.414 -22.469 6.105 1 91.06 99 TRP A O 1
ATOM 738 N N . LEU A 1 100 ? 12.125 -20.375 5.5 1 93 100 LEU A N 1
ATOM 739 C CA . LEU A 1 100 ? 11.227 -20.719 4.41 1 93 100 LEU A CA 1
ATOM 740 C C . LEU A 1 100 ? 11.93 -21.594 3.381 1 93 100 LEU A C 1
ATOM 742 O O . LEU A 1 100 ? 11.375 -22.594 2.92 1 93 100 LEU A O 1
ATOM 746 N N . SER A 1 101 ? 13.164 -21.25 3.027 1 92.56 101 SER A N 1
ATOM 747 C CA . SER A 1 101 ? 13.953 -22.062 2.094 1 92.56 101 SER A CA 1
ATOM 748 C C . SER A 1 101 ? 14.133 -23.484 2.602 1 92.56 101 SER A C 1
ATOM 750 O O . SER A 1 101 ? 13.977 -24.438 1.843 1 92.56 101 SER A O 1
ATOM 752 N N . ALA A 1 102 ? 14.43 -23.609 3.855 1 92 102 ALA A N 1
ATOM 753 C CA . ALA A 1 102 ? 14.633 -24.906 4.465 1 92 102 ALA A CA 1
ATOM 754 C C . ALA A 1 102 ? 13.344 -25.734 4.434 1 92 102 ALA A C 1
ATOM 756 O O . ALA A 1 102 ? 13.367 -26.922 4.086 1 92 102 ALA A O 1
ATOM 757 N N . GLU A 1 103 ? 12.281 -25.062 4.809 1 91.75 103 GLU A N 1
ATOM 758 C CA . GLU A 1 103 ? 11 -25.766 4.871 1 91.75 103 GLU A CA 1
ATOM 759 C C . GLU A 1 103 ? 10.539 -26.188 3.48 1 91.75 103 GLU A C 1
ATOM 761 O O . GLU A 1 103 ? 10.031 -27.297 3.307 1 91.75 103 GLU A O 1
ATOM 766 N N . LEU A 1 104 ? 10.711 -25.344 2.508 1 92 104 LEU A N 1
ATOM 767 C CA . LEU A 1 104 ? 10.305 -25.656 1.146 1 92 104 LEU A CA 1
ATOM 768 C C . LEU A 1 104 ? 11.188 -26.766 0.566 1 92 104 LEU A C 1
ATOM 770 O O . LEU A 1 104 ? 10.734 -27.562 -0.249 1 92 104 LEU A O 1
ATOM 774 N N . GLY A 1 105 ? 12.422 -26.781 0.959 1 88.88 105 GLY A N 1
ATOM 775 C CA . GLY A 1 105 ? 13.336 -27.828 0.539 1 88.88 105 GLY A CA 1
ATOM 776 C C . GLY A 1 105 ? 12.906 -29.219 0.996 1 88.88 105 GLY A C 1
ATOM 777 O O . GLY A 1 105 ? 13.227 -30.219 0.352 1 88.88 105 GLY A O 1
ATOM 778 N N . LYS A 1 106 ? 12.211 -29.203 2.08 1 88.31 106 LYS A N 1
ATOM 779 C CA . LYS A 1 106 ? 11.742 -30.469 2.631 1 88.31 106 LYS A CA 1
ATOM 780 C C . LYS A 1 106 ? 10.555 -31 1.834 1 88.31 106 LYS A C 1
ATOM 782 O O . LYS A 1 106 ? 10.227 -32.188 1.93 1 88.31 106 LYS A O 1
ATOM 787 N N . LEU A 1 107 ? 10 -30.047 1.135 1 85.56 107 LEU A N 1
ATOM 788 C CA . LEU A 1 107 ? 8.805 -30.453 0.394 1 85.56 107 LEU A CA 1
ATOM 789 C C . LEU A 1 107 ? 9.188 -3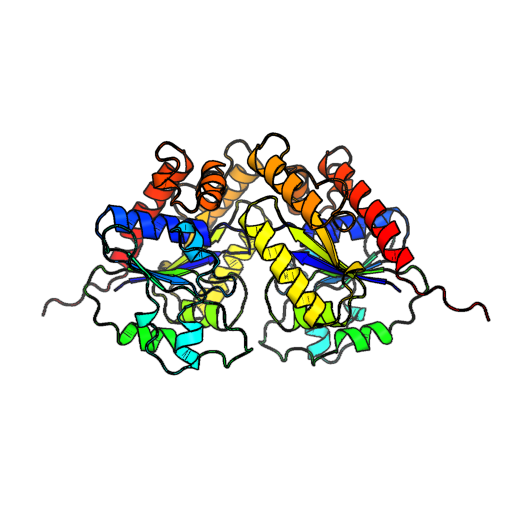1.266 -0.846 1 85.56 107 LEU A C 1
ATOM 791 O O . LEU A 1 107 ? 10.164 -30.938 -1.522 1 85.56 107 LEU A O 1
ATOM 795 N N . GLU A 1 108 ? 9.031 -32.594 -0.939 1 71.12 108 GLU A N 1
ATOM 796 C CA . GLU A 1 108 ? 9.25 -33.438 -2.107 1 71.12 108 GLU A CA 1
ATOM 797 C C . GLU A 1 108 ? 8.336 -33.031 -3.26 1 71.12 108 GLU A C 1
ATOM 799 O O . GLU A 1 108 ? 7.25 -33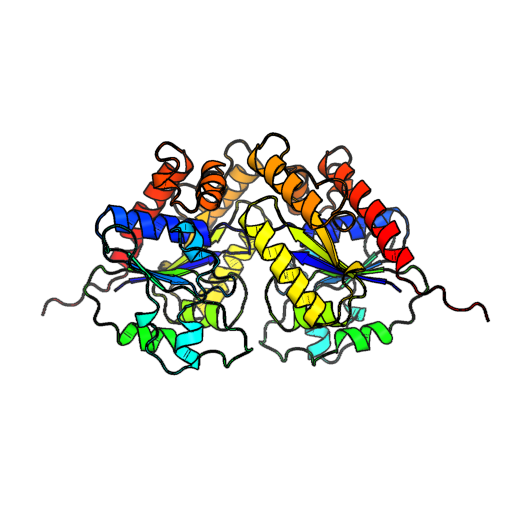.594 -3.426 1 71.12 108 GLU A O 1
ATOM 804 N N . ARG A 1 109 ? 8.742 -32 -3.9 1 66.38 109 ARG A N 1
ATOM 805 C CA . ARG A 1 109 ? 7.762 -31.625 -4.91 1 66.38 109 ARG A CA 1
ATOM 806 C C . ARG A 1 109 ? 8.266 -31.953 -6.312 1 66.38 109 ARG A C 1
ATOM 808 O O . ARG A 1 109 ? 9.461 -31.844 -6.59 1 66.38 109 ARG A O 1
ATOM 815 N N . PRO A 1 110 ? 7.246 -32.562 -6.984 1 65.12 110 PRO A N 1
ATOM 816 C CA . PRO A 1 110 ? 7.57 -32.938 -8.359 1 65.12 110 PRO A CA 1
ATOM 817 C C . PRO A 1 110 ? 7.984 -31.734 -9.227 1 65.12 110 PRO A C 1
ATOM 819 O O . PRO A 1 110 ? 7.727 -30.594 -8.859 1 65.12 110 PRO A O 1
ATOM 822 N N . ALA A 1 111 ? 8.5 -32.25 -10.258 1 63.44 111 ALA A N 1
ATOM 823 C CA . ALA A 1 111 ? 8.82 -31.266 -11.297 1 63.44 111 ALA A CA 1
ATOM 824 C C . ALA A 1 111 ? 7.551 -30.625 -11.844 1 63.44 111 ALA A C 1
ATOM 826 O O . ALA A 1 111 ? 6.535 -31.297 -12.039 1 63.44 111 ALA A O 1
ATOM 827 N N . GLY A 1 112 ? 7.406 -29.25 -11.906 1 70.31 112 GLY A N 1
ATOM 828 C CA . GLY A 1 112 ? 6.266 -28.531 -12.453 1 70.31 112 GLY A CA 1
ATOM 829 C C . GLY A 1 112 ? 5.422 -27.844 -11.391 1 70.31 112 GLY A C 1
ATOM 830 O O . GLY A 1 112 ? 4.598 -26.984 -11.711 1 70.31 112 GLY A O 1
ATOM 831 N N . ASP A 1 113 ? 5.676 -28.188 -10.211 1 86.94 113 ASP A N 1
ATOM 832 C CA . ASP A 1 113 ? 4.949 -27.547 -9.117 1 86.94 113 ASP A CA 1
ATOM 833 C C . ASP A 1 113 ? 5.426 -26.109 -8.906 1 86.94 113 ASP A C 1
ATOM 835 O O . ASP A 1 113 ? 6.602 -25.812 -9.109 1 86.94 113 ASP A O 1
ATOM 839 N N . LEU A 1 114 ? 4.457 -25.297 -8.758 1 94.5 114 LEU A N 1
ATOM 840 C CA . LEU A 1 114 ? 4.793 -23.906 -8.477 1 94.5 114 LEU A CA 1
ATOM 841 C C . LEU A 1 114 ? 4.504 -23.562 -7.02 1 94.5 114 LEU A C 1
ATOM 843 O O . LEU A 1 114 ? 3.434 -23.891 -6.504 1 94.5 114 LEU A O 1
ATOM 847 N N . VAL A 1 115 ? 5.52 -23.047 -6.375 1 96.56 115 VAL A N 1
ATOM 848 C CA . VAL A 1 115 ? 5.301 -22.359 -5.102 1 96.56 115 VAL A CA 1
ATOM 849 C C . VAL A 1 115 ? 5.172 -20.859 -5.336 1 96.56 115 VAL A C 1
ATOM 851 O O . VAL A 1 115 ? 6.078 -20.234 -5.895 1 96.56 115 VAL A O 1
ATOM 854 N N . LEU A 1 116 ? 4.066 -20.344 -4.984 1 98.06 116 LEU A N 1
ATOM 855 C CA . LEU A 1 1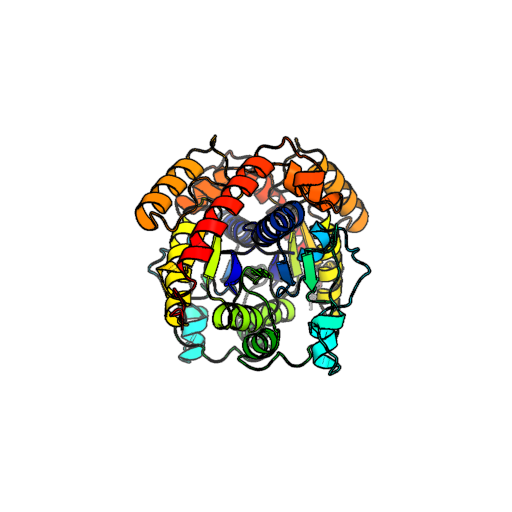16 ? 3.781 -18.922 -5.148 1 98.06 116 LEU A CA 1
ATOM 856 C C . LEU A 1 116 ? 3.766 -18.219 -3.795 1 98.06 116 LEU A C 1
ATOM 858 O O . LEU A 1 116 ? 2.992 -18.578 -2.908 1 98.06 116 LEU A O 1
ATOM 862 N N . LEU A 1 117 ? 4.625 -17.25 -3.637 1 98.12 117 LEU A N 1
ATOM 863 C CA . LEU A 1 117 ? 4.727 -16.5 -2.389 1 98.12 117 LEU A CA 1
ATOM 864 C C . LEU A 1 117 ? 4.121 -15.109 -2.541 1 98.12 117 LEU A C 1
ATOM 866 O O . LEU A 1 117 ? 4.598 -14.305 -3.344 1 98.12 117 LEU A O 1
ATOM 870 N N . ASP A 1 118 ? 3.037 -14.852 -1.801 1 98.5 118 ASP A N 1
ATOM 871 C CA . ASP A 1 118 ? 2.572 -13.477 -1.662 1 98.5 118 ASP A CA 1
ATOM 872 C C . ASP A 1 118 ? 3.438 -12.703 -0.672 1 98.5 118 ASP A C 1
ATOM 874 O O . ASP A 1 118 ? 3.346 -12.914 0.539 1 98.5 118 ASP A O 1
ATOM 878 N N . THR A 1 119 ? 4.168 -11.781 -1.189 1 97.62 119 THR A N 1
ATOM 879 C CA . THR A 1 119 ? 5.258 -11.156 -0.444 1 97.62 119 THR A CA 1
ATOM 880 C C . THR A 1 119 ? 4.957 -9.688 -0.168 1 97.62 119 THR A C 1
ATOM 882 O O . THR A 1 119 ? 4.504 -8.961 -1.057 1 97.62 119 THR A O 1
ATOM 885 N N . PRO A 1 120 ? 5.184 -9.258 1.053 1 95.06 120 PRO A N 1
ATOM 886 C CA . PRO A 1 120 ? 4.938 -7.855 1.381 1 95.06 120 PRO A CA 1
ATOM 887 C C . PRO A 1 120 ? 5.832 -6.898 0.592 1 95.06 120 PRO A C 1
ATOM 889 O O . PRO A 1 120 ? 6.949 -7.266 0.217 1 95.06 120 PRO A O 1
ATOM 892 N N . SER A 1 121 ? 5.371 -5.684 0.396 1 93.25 121 SER A N 1
ATOM 893 C CA . SER A 1 121 ? 6.129 -4.672 -0.332 1 93.25 121 SER A CA 1
ATOM 894 C C . SER A 1 121 ? 7.121 -3.959 0.582 1 93.25 121 SER A C 1
ATOM 896 O O . SER A 1 121 ? 7.996 -3.232 0.109 1 93.25 121 SER A O 1
ATOM 898 N N . TRP A 1 122 ? 7.004 -4.125 1.835 1 88 122 TRP A N 1
ATOM 899 C CA . TRP A 1 122 ? 7.852 -3.428 2.795 1 88 122 TRP A CA 1
ATOM 900 C C . TRP A 1 122 ? 8.953 -4.344 3.318 1 88 122 TRP A C 1
ATOM 902 O O . TRP A 1 122 ? 8.789 -5.566 3.346 1 88 122 TRP A O 1
ATOM 912 N N . ALA A 1 123 ? 9.938 -3.691 3.75 1 83.25 123 ALA A N 1
ATOM 913 C CA . ALA A 1 123 ? 11.07 -4.453 4.27 1 83.25 123 ALA A CA 1
ATOM 914 C C . ALA A 1 123 ? 10.703 -5.176 5.562 1 83.25 123 ALA A C 1
ATOM 916 O O . ALA A 1 123 ? 9.953 -4.645 6.383 1 83.25 123 ALA A O 1
ATOM 917 N N . GLY A 1 124 ? 11.25 -6.371 5.699 1 85.75 124 GLY A N 1
ATOM 918 C CA . GLY A 1 124 ? 11.031 -7.188 6.879 1 85.75 124 GLY A CA 1
ATOM 919 C C . GLY A 1 124 ? 11.453 -8.633 6.691 1 85.75 124 GLY A C 1
ATOM 920 O O . GLY A 1 124 ? 11.898 -9.016 5.609 1 85.75 124 GLY A O 1
ATOM 921 N N . ARG A 1 125 ? 11.258 -9.336 7.656 1 87.62 125 ARG A N 1
ATOM 922 C CA . ARG A 1 125 ? 11.75 -10.711 7.668 1 87.62 125 ARG A CA 1
ATOM 923 C C . ARG A 1 125 ? 11.008 -11.562 6.637 1 87.62 125 ARG A C 1
ATOM 925 O O . ARG A 1 125 ? 11.609 -12.414 5.98 1 87.62 125 ARG A O 1
ATOM 932 N N . CYS A 1 126 ? 9.742 -11.32 6.484 1 91.31 126 CYS A N 1
ATOM 933 C CA . CYS A 1 126 ? 8.961 -12.117 5.547 1 91.31 126 CYS A CA 1
ATOM 934 C C . CYS A 1 126 ? 9.406 -11.867 4.109 1 91.31 126 CYS A C 1
ATOM 936 O O . CYS A 1 126 ? 9.547 -12.805 3.324 1 91.31 126 CYS A O 1
ATOM 938 N N . ARG A 1 127 ? 9.578 -10.656 3.84 1 92.12 127 ARG A N 1
ATOM 939 C CA . ARG A 1 127 ? 10.07 -10.312 2.508 1 92.12 127 ARG A CA 1
ATOM 940 C C . ARG A 1 127 ? 11.445 -10.914 2.262 1 92.12 127 ARG A C 1
ATOM 942 O O . ARG A 1 127 ? 11.711 -11.445 1.182 1 92.12 127 ARG A O 1
ATOM 949 N N . ASP A 1 128 ? 12.25 -10.852 3.305 1 90.75 128 ASP A N 1
ATOM 950 C CA . ASP A 1 128 ? 13.594 -11.422 3.188 1 90.75 128 ASP A CA 1
ATOM 951 C C . ASP A 1 128 ? 13.523 -12.922 2.936 1 90.75 128 ASP A C 1
ATOM 953 O O . ASP A 1 128 ? 14.273 -13.453 2.111 1 90.75 128 ASP A O 1
ATOM 957 N N . GLN A 1 129 ? 12.648 -13.586 3.646 1 92.19 129 GLN A N 1
ATOM 958 C CA . GLN A 1 129 ? 12.461 -15.016 3.469 1 92.19 129 GLN A CA 1
ATOM 959 C C . GLN A 1 129 ? 12.039 -15.344 2.037 1 92.19 129 GLN A C 1
ATOM 961 O O . GLN A 1 129 ? 12.57 -16.281 1.428 1 92.19 129 GLN A O 1
ATOM 966 N N . ALA A 1 130 ? 11.141 -14.562 1.558 1 95.06 130 ALA A N 1
ATOM 967 C CA . ALA A 1 130 ? 10.609 -14.805 0.219 1 95.06 130 ALA A CA 1
ATOM 968 C C . ALA A 1 130 ? 11.695 -14.656 -0.84 1 95.06 130 ALA A C 1
ATOM 970 O O . ALA A 1 130 ? 11.844 -15.516 -1.711 1 95.06 130 ALA A O 1
ATOM 971 N N . TRP A 1 131 ? 12.461 -13.617 -0.702 1 93.56 131 TRP A N 1
ATOM 972 C CA . TRP A 1 131 ? 13.461 -13.305 -1.715 1 93.56 131 TRP A CA 1
ATOM 973 C C . TRP A 1 131 ? 14.625 -14.289 -1.664 1 93.56 131 TRP A C 1
ATOM 975 O O . TRP A 1 131 ? 15.234 -14.594 -2.689 1 93.56 131 TRP A O 1
ATOM 985 N N . THR A 1 132 ? 14.898 -14.828 -0.484 1 92.12 132 THR A N 1
ATOM 986 C CA . THR A 1 132 ? 15.93 -15.844 -0.334 1 92.12 132 THR A CA 1
ATOM 987 C C . THR A 1 132 ? 15.484 -17.172 -0.945 1 92.12 132 THR A C 1
ATOM 989 O O . THR A 1 132 ? 16.281 -17.875 -1.556 1 92.12 132 THR A O 1
ATOM 992 N N . ALA A 1 133 ? 14.25 -17.406 -0.862 1 92.88 133 ALA A N 1
ATOM 993 C CA . ALA A 1 133 ? 13.727 -18.703 -1.31 1 92.88 133 ALA A CA 1
ATOM 994 C C . ALA A 1 133 ? 13.383 -18.672 -2.797 1 92.88 133 ALA A C 1
ATOM 996 O O . ALA A 1 133 ? 13.383 -19.703 -3.463 1 92.88 133 ALA A O 1
ATOM 997 N N . ALA A 1 134 ? 13.172 -17.547 -3.369 1 94 134 ALA A N 1
ATOM 998 C CA . ALA A 1 134 ? 12.547 -17.406 -4.68 1 94 134 ALA A CA 1
ATOM 999 C C . ALA A 1 134 ? 13.562 -17.625 -5.801 1 94 134 ALA A C 1
ATOM 1001 O O . ALA A 1 134 ? 14.695 -17.141 -5.719 1 94 134 ALA A O 1
ATOM 1002 N N . SER A 1 135 ? 13.141 -18.391 -6.785 1 91.62 135 SER A N 1
ATOM 1003 C CA . SER A 1 135 ? 13.906 -18.484 -8.023 1 91.62 135 SER A CA 1
ATOM 1004 C C . SER A 1 135 ? 13.562 -17.328 -8.961 1 91.62 135 SER A C 1
ATOM 1006 O O . SER A 1 135 ? 14.398 -16.906 -9.773 1 91.62 135 SER A O 1
ATOM 1008 N N . HIS A 1 136 ? 12.336 -16.828 -8.852 1 95.88 136 HIS A N 1
ATOM 1009 C CA . HIS A 1 136 ? 11.836 -15.711 -9.641 1 95.88 136 HIS A CA 1
ATOM 1010 C C . HIS A 1 136 ? 11.031 -14.742 -8.773 1 95.88 136 HIS A C 1
ATOM 1012 O O . HIS A 1 136 ? 10.43 -15.148 -7.777 1 95.88 136 HIS A O 1
ATOM 1018 N N . VAL A 1 137 ? 11.109 -13.523 -9.195 1 98.06 137 VAL A N 1
ATOM 1019 C CA . VAL A 1 137 ? 10.305 -12.5 -8.539 1 98.06 137 VAL A CA 1
ATOM 1020 C C . VAL A 1 137 ? 9.477 -11.742 -9.578 1 98.06 137 VAL A C 1
ATOM 1022 O O . VAL A 1 137 ? 10.008 -11.344 -10.625 1 98.06 137 VAL A O 1
ATOM 1025 N N . LEU A 1 138 ? 8.188 -11.664 -9.336 1 98.69 138 LEU A N 1
ATOM 1026 C CA . LEU A 1 138 ? 7.336 -10.75 -10.094 1 98.69 138 LEU A CA 1
ATOM 1027 C C . LEU A 1 138 ? 7.043 -9.492 -9.297 1 98.69 138 LEU A C 1
ATOM 1029 O O . LEU A 1 138 ? 6.301 -9.531 -8.312 1 98.69 138 LEU A O 1
ATOM 1033 N N . ALA A 1 139 ? 7.641 -8.422 -9.719 1 98.69 139 ALA A N 1
ATOM 1034 C CA . ALA A 1 139 ? 7.363 -7.113 -9.125 1 98.69 139 ALA A CA 1
ATOM 1035 C C . ALA A 1 139 ? 6.18 -6.441 -9.812 1 98.69 139 ALA A C 1
ATOM 1037 O O . ALA A 1 139 ? 6.199 -6.23 -11.031 1 98.69 139 ALA A O 1
ATOM 1038 N N . VAL A 1 140 ? 5.203 -6.105 -9.031 1 98.75 140 VAL A N 1
ATOM 1039 C CA . VAL A 1 140 ? 3.975 -5.512 -9.547 1 98.75 140 VAL A CA 1
ATOM 1040 C C . VAL A 1 140 ? 3.959 -4.012 -9.258 1 98.75 140 VAL A C 1
ATOM 1042 O O . VAL A 1 140 ? 4.316 -3.586 -8.156 1 98.75 140 VAL A O 1
ATOM 1045 N N . LEU A 1 141 ? 3.557 -3.205 -10.25 1 98.25 141 LEU A N 1
ATOM 1046 C CA . LEU A 1 141 ? 3.504 -1.762 -10.047 1 98.25 141 LEU A CA 1
ATOM 1047 C C . LEU A 1 141 ? 2.396 -1.136 -10.883 1 98.25 141 LEU A C 1
ATOM 1049 O O . LEU A 1 141 ? 1.977 -1.708 -11.891 1 98.25 141 LEU A O 1
ATOM 1053 N N . THR A 1 142 ? 1.875 -0.027 -10.406 1 97.06 142 THR A N 1
ATOM 1054 C CA . THR A 1 142 ? 1.021 0.811 -11.242 1 97.06 142 THR A CA 1
ATOM 1055 C C . THR A 1 142 ? 1.859 1.746 -12.109 1 97.06 142 THR A C 1
ATOM 1057 O O . THR A 1 142 ? 3.031 1.988 -11.812 1 97.06 142 THR A O 1
ATOM 1060 N N . ALA A 1 143 ? 1.261 2.223 -13.148 1 95.19 143 ALA A N 1
ATOM 1061 C CA . ALA A 1 143 ? 1.975 3.072 -14.094 1 95.19 143 ALA A CA 1
ATOM 1062 C C . ALA A 1 143 ? 2.062 4.508 -13.594 1 95.19 143 ALA A C 1
ATOM 1064 O O . ALA A 1 143 ? 1.343 5.387 -14.07 1 95.19 143 ALA A O 1
ATOM 1065 N N . ASP A 1 144 ? 2.926 4.801 -12.734 1 91.25 144 ASP A N 1
ATOM 1066 C CA . ASP A 1 144 ? 3.207 6.168 -12.305 1 91.25 144 ASP A CA 1
ATOM 1067 C C . ASP A 1 144 ? 4.711 6.426 -12.242 1 91.25 144 ASP A C 1
ATOM 1069 O O . ASP A 1 144 ? 5.508 5.48 -12.211 1 91.25 144 ASP A O 1
ATOM 1073 N N . SER A 1 145 ? 5.098 7.695 -12.305 1 89.06 145 SER A N 1
ATOM 1074 C CA . SER A 1 145 ? 6.492 8.102 -12.43 1 89.06 145 SER A CA 1
ATOM 1075 C C . SER A 1 145 ? 7.312 7.633 -11.234 1 89.06 145 SER A C 1
ATOM 1077 O O . SER A 1 145 ? 8.453 7.184 -11.391 1 89.06 145 SER A O 1
ATOM 1079 N N . VAL A 1 146 ? 6.719 7.633 -10.078 1 93.06 146 VAL A N 1
ATOM 1080 C CA . VAL A 1 146 ? 7.395 7.234 -8.852 1 93.06 146 VAL A CA 1
ATOM 1081 C C . VAL A 1 146 ? 7.711 5.738 -8.891 1 93.06 146 VAL A C 1
ATOM 1083 O O . VAL A 1 146 ? 8.805 5.32 -8.516 1 93.06 146 VAL A O 1
ATOM 1086 N N . ASN A 1 147 ? 6.832 4.984 -9.406 1 94.94 147 ASN A N 1
ATOM 1087 C CA . ASN A 1 147 ? 7 3.533 -9.438 1 94.94 147 ASN A CA 1
ATOM 1088 C C . ASN A 1 147 ? 8.078 3.117 -10.438 1 94.94 147 ASN A C 1
ATOM 1090 O O . ASN A 1 147 ? 8.672 2.045 -10.305 1 94.94 147 ASN A O 1
ATOM 1094 N N . CYS A 1 148 ? 8.359 3.965 -11.453 1 93.75 148 CYS A N 1
ATOM 1095 C CA . CYS A 1 148 ? 9.477 3.689 -12.352 1 93.75 148 CYS A CA 1
ATOM 1096 C C . CYS A 1 148 ? 10.797 3.693 -11.594 1 93.75 148 CYS A C 1
ATOM 1098 O O . CYS A 1 148 ? 11.609 2.779 -11.75 1 93.75 148 CYS A O 1
ATOM 1100 N N . VAL A 1 149 ? 10.922 4.66 -10.781 1 91.62 149 VAL A N 1
ATOM 1101 C CA . VAL A 1 149 ? 12.148 4.797 -10.008 1 91.62 149 VAL A CA 1
ATOM 1102 C C . VAL A 1 149 ? 12.227 3.689 -8.961 1 91.62 149 VAL A C 1
ATOM 1104 O O . VAL A 1 149 ? 13.266 3.047 -8.797 1 91.62 149 VAL A O 1
ATOM 1107 N N . LEU A 1 150 ? 11.109 3.461 -8.32 1 93.62 150 LEU A N 1
ATOM 1108 C CA . LEU A 1 150 ? 11.078 2.457 -7.262 1 93.62 150 LEU A CA 1
ATOM 1109 C C . LEU A 1 150 ? 11.328 1.063 -7.828 1 93.62 150 LEU A C 1
ATOM 1111 O O . LEU A 1 150 ? 11.938 0.218 -7.164 1 93.62 150 LEU A O 1
ATOM 1115 N N . ALA A 1 151 ? 10.867 0.831 -9.062 1 95.94 151 ALA A N 1
ATOM 1116 C CA . ALA A 1 151 ? 11.094 -0.458 -9.703 1 95.94 151 ALA A CA 1
ATOM 1117 C C . ALA A 1 151 ? 12.586 -0.711 -9.898 1 95.94 151 ALA A C 1
ATOM 1119 O O . ALA A 1 151 ? 13.078 -1.812 -9.633 1 95.94 151 ALA A O 1
ATOM 1120 N N . VAL A 1 152 ? 13.281 0.313 -10.32 1 92.75 152 VAL A N 1
ATOM 1121 C CA . VAL A 1 152 ? 14.719 0.202 -10.531 1 92.75 152 VAL A CA 1
ATOM 1122 C C . VAL A 1 152 ? 15.422 -0.041 -9.203 1 92.75 152 VAL A C 1
ATOM 1124 O O . VAL A 1 152 ? 16.328 -0.877 -9.109 1 92.75 152 VAL A O 1
ATOM 1127 N N . ARG A 1 153 ? 14.992 0.619 -8.203 1 91.69 153 ARG A N 1
ATOM 1128 C CA . ARG A 1 153 ? 15.578 0.441 -6.875 1 91.69 153 ARG A CA 1
ATOM 1129 C C . ARG A 1 153 ? 15.312 -0.966 -6.348 1 91.69 153 ARG A C 1
ATOM 1131 O O . ARG A 1 153 ? 16.203 -1.581 -5.746 1 91.69 153 ARG A O 1
ATOM 1138 N N . LEU A 1 154 ? 14.133 -1.407 -6.562 1 94.88 154 LEU A N 1
ATOM 1139 C CA . LEU A 1 154 ? 13.773 -2.754 -6.129 1 94.88 154 LEU A CA 1
ATOM 1140 C C . LEU A 1 154 ? 14.633 -3.797 -6.836 1 94.88 154 LEU A C 1
ATOM 1142 O O . LEU A 1 154 ? 15.109 -4.746 -6.211 1 94.88 154 LEU A O 1
ATOM 1146 N N . GLU A 1 155 ? 14.805 -3.623 -8.117 1 95.88 155 GLU A N 1
ATOM 1147 C CA . GLU A 1 155 ? 15.648 -4.539 -8.875 1 95.88 155 GLU A CA 1
ATOM 1148 C C . GLU A 1 155 ? 17.047 -4.609 -8.281 1 95.88 155 GLU A C 1
ATOM 1150 O O . GLU A 1 155 ? 17.594 -5.699 -8.102 1 95.88 155 GLU A O 1
ATOM 1155 N N . ALA A 1 156 ? 17.578 -3.475 -7.984 1 93.5 156 ALA A N 1
ATOM 1156 C CA . ALA A 1 156 ? 18.922 -3.418 -7.406 1 93.5 156 ALA A CA 1
ATOM 1157 C C . ALA A 1 156 ? 18.969 -4.141 -6.062 1 93.5 156 ALA A C 1
ATOM 1159 O O . ALA A 1 156 ? 19.938 -4.859 -5.773 1 93.5 156 ALA A O 1
ATOM 1160 N N . GLU A 1 157 ? 17.969 -3.957 -5.289 1 91.75 157 GLU A N 1
ATOM 1161 C CA . GLU A 1 157 ? 17.891 -4.609 -3.988 1 91.75 157 GLU A CA 1
ATOM 1162 C C . GLU A 1 157 ? 17.828 -6.125 -4.133 1 91.75 157 GLU A C 1
ATOM 1164 O O . GLU A 1 157 ? 18.484 -6.859 -3.393 1 91.75 157 GLU A O 1
ATOM 1169 N N . LEU A 1 158 ? 17.016 -6.551 -5.051 1 94.94 158 LEU A N 1
ATOM 1170 C CA . LEU A 1 158 ? 16.859 -7.98 -5.301 1 94.94 158 LEU A CA 1
ATOM 1171 C C . LEU A 1 158 ? 18.172 -8.594 -5.789 1 94.94 158 LEU A C 1
ATOM 1173 O O . LEU A 1 158 ? 18.562 -9.664 -5.328 1 94.94 158 LEU A O 1
ATOM 1177 N N . MET A 1 159 ? 18.828 -7.902 -6.652 1 94.12 159 MET A N 1
ATOM 1178 C CA . MET A 1 159 ? 20.109 -8.391 -7.168 1 94.12 159 MET A CA 1
ATOM 1179 C C . MET A 1 159 ? 21.141 -8.469 -6.059 1 94.12 159 MET A C 1
ATOM 1181 O O . MET A 1 159 ? 21.922 -9.422 -6 1 94.12 159 MET A O 1
ATOM 1185 N N . ALA A 1 160 ? 21.094 -7.539 -5.188 1 89.62 160 ALA A N 1
ATOM 1186 C CA . ALA A 1 160 ? 22.016 -7.527 -4.059 1 89.62 160 ALA A CA 1
ATOM 1187 C C . ALA A 1 160 ? 21.766 -8.711 -3.131 1 89.62 160 ALA A C 1
ATOM 1189 O O . ALA A 1 160 ? 22.672 -9.164 -2.426 1 89.62 160 ALA A O 1
ATOM 1190 N N . ARG A 1 161 ? 20.594 -9.234 -3.197 1 87.12 161 ARG A N 1
ATOM 1191 C CA . ARG A 1 161 ? 20.234 -10.367 -2.357 1 87.12 161 ARG A CA 1
ATOM 1192 C C . ARG A 1 161 ? 20.438 -11.688 -3.092 1 87.12 161 ARG A C 1
ATOM 1194 O O . ARG A 1 161 ? 20.094 -12.75 -2.58 1 87.12 161 ARG A O 1
ATOM 1201 N N . GLY A 1 162 ? 20.859 -11.609 -4.312 1 87.88 162 GLY A N 1
ATOM 1202 C CA . GLY A 1 162 ? 21.266 -12.812 -5.027 1 87.88 162 GLY A CA 1
ATOM 1203 C C . GLY A 1 162 ? 20.266 -13.273 -6.059 1 87.88 162 GLY A C 1
ATOM 1204 O O . GLY A 1 162 ? 20.422 -14.32 -6.676 1 87.88 162 GLY A O 1
ATOM 1205 N N . VAL A 1 163 ? 19.188 -12.555 -6.277 1 90.5 163 VAL A N 1
ATOM 1206 C CA . VAL A 1 163 ? 18.234 -12.922 -7.32 1 90.5 163 VAL A CA 1
ATOM 1207 C C . VAL A 1 163 ? 18.812 -12.57 -8.695 1 90.5 163 VAL A C 1
ATOM 1209 O O . VAL A 1 163 ? 19.219 -11.43 -8.93 1 90.5 163 VAL A O 1
ATOM 1212 N N . PRO A 1 164 ? 18.891 -13.578 -9.57 1 92.44 164 PRO A N 1
ATOM 1213 C CA . PRO A 1 164 ? 19.406 -13.258 -10.906 1 92.44 164 PRO A CA 1
ATOM 1214 C C . PRO A 1 164 ? 18.547 -12.234 -11.641 1 92.44 164 PRO A C 1
ATOM 1216 O O . PRO A 1 164 ? 17.312 -12.25 -11.516 1 92.44 164 PRO A O 1
ATOM 1219 N N . ARG A 1 165 ? 19.156 -11.383 -12.391 1 94.56 165 ARG A N 1
ATOM 1220 C CA . ARG A 1 165 ? 18.469 -10.312 -13.094 1 94.56 165 ARG A CA 1
ATOM 1221 C C . ARG A 1 165 ? 17.375 -10.867 -13.992 1 94.56 165 ARG A C 1
ATOM 1223 O O . ARG A 1 165 ? 16.266 -10.32 -14.047 1 94.56 165 ARG A O 1
ATOM 1230 N N . ASP A 1 166 ? 17.656 -11.984 -14.633 1 94.12 166 ASP A N 1
ATOM 1231 C CA . ASP A 1 166 ? 16.703 -12.57 -15.57 1 94.12 166 ASP A CA 1
ATOM 1232 C C . ASP A 1 166 ? 15.523 -13.188 -14.836 1 94.12 166 ASP A C 1
ATOM 1234 O O . ASP A 1 166 ? 14.492 -13.484 -15.445 1 94.12 166 ASP A O 1
ATOM 1238 N N . GLY A 1 167 ? 15.633 -13.398 -13.547 1 95.5 167 GLY A N 1
ATOM 1239 C CA . GLY A 1 167 ? 14.555 -13.938 -12.727 1 95.5 167 GLY A CA 1
ATOM 1240 C C . GLY A 1 167 ? 13.68 -12.859 -12.109 1 95.5 167 GLY A C 1
ATOM 1241 O O . GLY A 1 167 ? 12.695 -13.172 -11.43 1 95.5 167 GLY A O 1
ATOM 1242 N N . ILE A 1 168 ? 14.07 -11.578 -12.359 1 97.88 168 ILE A N 1
ATOM 1243 C CA . ILE A 1 168 ? 13.297 -10.445 -11.859 1 97.88 168 ILE A CA 1
ATOM 1244 C C . ILE A 1 168 ? 12.367 -9.938 -12.961 1 97.88 168 ILE A C 1
ATOM 1246 O O . ILE A 1 168 ? 12.82 -9.344 -13.938 1 97.88 168 ILE A O 1
ATOM 1250 N N . LEU A 1 169 ? 11.117 -10.203 -12.789 1 98.44 169 LEU A N 1
ATOM 1251 C CA . LEU A 1 169 ? 10.086 -9.875 -13.773 1 98.44 169 LEU A CA 1
ATOM 1252 C C . LEU A 1 169 ? 9.172 -8.766 -13.242 1 98.44 169 LEU A C 1
ATOM 1254 O O . LEU A 1 169 ? 9.117 -8.531 -12.039 1 98.44 169 LEU A O 1
ATOM 1258 N N . PHE A 1 170 ? 8.508 -8.055 -14.18 1 98.81 170 PHE A N 1
ATOM 1259 C CA . PHE A 1 170 ? 7.664 -6.926 -13.805 1 98.81 170 PHE A CA 1
ATOM 1260 C C . PHE A 1 170 ? 6.309 -7.008 -14.5 1 98.81 170 PHE A C 1
ATOM 1262 O O . PHE A 1 170 ? 6.211 -7.492 -15.633 1 98.81 170 PHE A O 1
ATOM 1269 N N . ALA A 1 171 ? 5.273 -6.551 -13.82 1 98.88 171 ALA A N 1
ATOM 1270 C CA . ALA A 1 171 ? 3.936 -6.426 -14.391 1 98.88 171 ALA A CA 1
ATOM 1271 C C . ALA A 1 171 ? 3.279 -5.113 -13.969 1 98.88 171 ALA A C 1
ATOM 1273 O O . ALA A 1 171 ? 3.348 -4.727 -12.797 1 98.88 171 ALA A O 1
ATOM 1274 N N . ILE A 1 172 ? 2.668 -4.418 -14.922 1 98.75 172 ILE A N 1
ATOM 1275 C CA . ILE A 1 172 ? 1.885 -3.221 -14.633 1 98.75 172 ILE A CA 1
ATOM 1276 C C . ILE A 1 172 ? 0.444 -3.611 -14.312 1 98.75 172 ILE A C 1
ATOM 1278 O O . ILE A 1 172 ? -0.171 -4.395 -15.039 1 98.75 172 ILE A O 1
ATOM 1282 N N . SER A 1 173 ? -0.043 -3.127 -13.188 1 98.31 173 SER A N 1
ATOM 1283 C CA . SER A 1 173 ? -1.42 -3.393 -12.781 1 98.31 173 SER A CA 1
ATOM 1284 C C . SER A 1 173 ? -2.24 -2.107 -12.742 1 98.31 173 SER A C 1
ATOM 1286 O O . SER A 1 173 ? -1.691 -1.011 -12.859 1 98.31 173 SER A O 1
ATOM 1288 N N . GLN A 1 174 ? -3.584 -2.281 -12.734 1 96.94 174 GLN A N 1
ATOM 1289 C CA . GLN A 1 174 ? -4.523 -1.171 -12.617 1 96.94 174 GLN A CA 1
ATOM 1290 C C . GLN A 1 174 ? -4.293 -0.142 -13.727 1 96.94 174 GLN A C 1
ATOM 1292 O O . GLN A 1 174 ? -4.27 1.062 -13.461 1 96.94 174 GLN A O 1
ATOM 1297 N N . PHE A 1 175 ? -4.027 -0.64 -14.891 1 98.25 175 PHE A N 1
ATOM 1298 C CA . PHE A 1 175 ? -3.691 0.176 -16.047 1 98.25 175 PHE A CA 1
ATOM 1299 C C . PHE A 1 175 ? -4.953 0.732 -16.703 1 98.25 175 PHE A C 1
ATOM 1301 O O . PHE A 1 175 ? -5.953 0.024 -16.844 1 98.25 175 PHE A O 1
ATOM 1308 N N . ASP A 1 176 ? -4.918 1.985 -17.047 1 96.19 176 ASP A N 1
ATOM 1309 C CA . ASP A 1 176 ? -5.992 2.625 -17.797 1 96.19 176 ASP A CA 1
ATOM 1310 C C . ASP A 1 176 ? -5.469 3.211 -19.109 1 96.19 176 ASP A C 1
ATOM 1312 O O . ASP A 1 176 ? -4.844 4.273 -19.109 1 96.19 176 ASP A O 1
ATOM 1316 N N . PRO A 1 177 ? -5.812 2.549 -20.188 1 95.38 177 PRO A N 1
ATOM 1317 C CA . PRO A 1 177 ? -5.27 2.998 -21.469 1 95.38 177 PRO A CA 1
ATOM 1318 C C . PRO A 1 177 ? -5.777 4.383 -21.875 1 95.38 177 PRO A C 1
ATOM 1320 O O . PRO A 1 177 ? -5.207 5.016 -22.766 1 95.38 177 PRO A O 1
ATOM 1323 N N . ALA A 1 178 ? -6.809 4.812 -21.234 1 95.06 178 ALA A N 1
ATOM 1324 C CA . ALA A 1 178 ? -7.355 6.121 -21.578 1 95.06 178 ALA A CA 1
ATOM 1325 C C . ALA A 1 178 ? -6.535 7.242 -20.953 1 95.06 178 ALA A C 1
ATOM 1327 O O . ALA A 1 178 ? -6.684 8.406 -21.328 1 95.06 178 ALA A O 1
ATOM 1328 N N . ARG A 1 179 ? -5.691 6.926 -20.031 1 94.06 179 ARG A N 1
ATOM 1329 C CA . ARG A 1 179 ? -4.898 7.93 -19.328 1 94.06 179 ARG A CA 1
ATOM 1330 C C . ARG A 1 179 ? -3.527 8.094 -19.969 1 94.06 179 ARG A C 1
ATOM 1332 O O . ARG A 1 179 ? -2.754 7.141 -20.047 1 94.06 179 ARG A O 1
ATOM 1339 N N . LYS A 1 180 ? -3.199 9.312 -20.297 1 95 180 LYS A N 1
ATOM 1340 C CA . LYS A 1 180 ? -1.932 9.609 -20.953 1 95 180 LYS A CA 1
ATOM 1341 C C . LYS A 1 180 ? -0.747 9.227 -20.078 1 95 180 LYS A C 1
ATOM 1343 O O . LYS A 1 180 ? 0.232 8.648 -20.547 1 95 180 LYS A O 1
ATOM 1348 N N . LEU A 1 181 ? -0.848 9.531 -18.844 1 94.31 181 LEU A N 1
ATOM 1349 C CA . LEU A 1 181 ? 0.243 9.227 -17.922 1 94.31 181 LEU A CA 1
ATOM 1350 C C . LEU A 1 181 ? 0.523 7.73 -17.891 1 94.31 181 LEU A C 1
ATOM 1352 O O . LEU A 1 181 ? 1.684 7.312 -17.891 1 94.31 181 LEU A O 1
ATOM 1356 N N . ASP A 1 182 ? -0.502 6.922 -17.875 1 96.88 182 ASP A N 1
ATOM 1357 C CA . ASP A 1 182 ? -0.334 5.473 -17.891 1 96.88 182 ASP A CA 1
ATOM 1358 C C . ASP A 1 182 ? 0.421 5.02 -19.141 1 96.88 182 ASP A C 1
ATOM 1360 O O . ASP A 1 182 ? 1.377 4.246 -19.047 1 96.88 182 ASP A O 1
ATOM 1364 N N . ARG A 1 183 ? -0.004 5.531 -20.25 1 97.12 183 ARG A N 1
ATOM 1365 C CA . ARG A 1 183 ? 0.623 5.156 -21.516 1 97.12 183 ARG A CA 1
ATOM 1366 C C . ARG A 1 183 ? 2.086 5.586 -21.547 1 97.12 183 ARG A C 1
ATOM 1368 O O . ARG A 1 183 ? 2.955 4.82 -21.953 1 97.12 183 ARG A O 1
ATOM 1375 N N . ASP A 1 184 ? 2.363 6.785 -21.125 1 96.5 184 ASP A N 1
ATOM 1376 C CA . ASP A 1 184 ? 3.725 7.312 -21.141 1 96.5 184 ASP A CA 1
ATOM 1377 C C . ASP A 1 184 ? 4.637 6.488 -20.234 1 96.5 184 ASP A C 1
ATOM 1379 O O . ASP A 1 184 ? 5.75 6.129 -20.641 1 96.5 184 ASP A O 1
ATOM 1383 N N . VAL A 1 185 ? 4.156 6.168 -19.062 1 96.69 185 VAL A N 1
ATOM 1384 C CA . VAL A 1 185 ? 4.957 5.418 -18.094 1 96.69 185 VAL A CA 1
ATOM 1385 C C . VAL A 1 185 ? 5.18 3.996 -18.609 1 96.69 185 VAL A C 1
ATOM 1387 O O . VAL A 1 185 ? 6.277 3.447 -18.469 1 96.69 185 VAL A O 1
ATOM 1390 N N . GLU A 1 186 ? 4.121 3.428 -19.141 1 97.62 186 GLU A N 1
ATOM 1391 C CA . GLU A 1 186 ? 4.289 2.096 -19.719 1 97.62 186 GLU A CA 1
ATOM 1392 C C . GLU A 1 186 ? 5.395 2.082 -20.766 1 97.62 186 GLU A C 1
ATOM 1394 O O . GLU A 1 186 ? 6.203 1.151 -20.812 1 97.62 186 GLU A O 1
ATOM 1399 N N . ARG A 1 187 ? 5.441 3.066 -21.625 1 97.25 187 ARG A N 1
ATOM 1400 C CA . ARG A 1 187 ? 6.461 3.17 -22.672 1 97.25 187 ARG A CA 1
ATOM 1401 C C . ARG A 1 187 ? 7.859 3.242 -22.062 1 97.25 187 ARG A C 1
ATOM 1403 O O . ARG A 1 187 ? 8.773 2.553 -22.516 1 97.25 187 ARG A O 1
ATOM 1410 N N . VAL A 1 188 ? 7.988 4.027 -21.047 1 96.69 188 VAL A N 1
ATOM 1411 C CA . VAL A 1 188 ? 9.281 4.184 -20.375 1 96.69 188 VAL A CA 1
ATOM 1412 C C . VAL A 1 188 ? 9.703 2.855 -19.766 1 96.69 188 VAL A C 1
ATOM 1414 O O . VAL A 1 188 ? 10.844 2.426 -19.922 1 96.69 188 VAL A O 1
ATOM 1417 N N . LEU A 1 189 ? 8.797 2.188 -19.078 1 97.31 189 LEU A N 1
ATOM 1418 C CA . LEU A 1 189 ? 9.094 0.92 -18.422 1 97.31 189 LEU A CA 1
ATOM 1419 C C . LEU A 1 189 ? 9.461 -0.148 -19.453 1 97.31 189 LEU A C 1
ATOM 1421 O O . LEU A 1 189 ? 10.367 -0.953 -19.219 1 97.31 189 LEU A O 1
ATOM 1425 N N . ARG A 1 190 ? 8.727 -0.157 -20.531 1 97.62 190 ARG A N 1
ATOM 1426 C CA . ARG A 1 190 ? 9.008 -1.122 -21.594 1 97.62 190 ARG A CA 1
ATOM 1427 C C . ARG A 1 190 ? 10.414 -0.936 -22.156 1 97.62 190 ARG A C 1
ATOM 1429 O O . ARG A 1 190 ? 11.133 -1.912 -22.375 1 97.62 190 ARG A O 1
ATOM 1436 N N . ARG A 1 191 ? 10.859 0.256 -22.375 1 96.56 191 ARG A N 1
ATOM 1437 C CA . ARG A 1 191 ? 12.195 0.561 -22.875 1 96.56 191 ARG A CA 1
ATOM 1438 C C . ARG A 1 191 ? 13.258 0.162 -21.844 1 96.56 191 ARG A C 1
ATOM 1440 O O . ARG A 1 191 ? 14.32 -0.34 -22.219 1 96.56 191 ARG A O 1
ATOM 1447 N N . THR A 1 192 ? 12.992 0.351 -20.656 1 95.31 192 THR A N 1
ATOM 1448 C CA . THR A 1 192 ? 13.961 0.161 -19.578 1 95.31 192 THR A CA 1
ATOM 1449 C C . THR A 1 192 ? 14.094 -1.318 -19.219 1 95.31 192 THR A C 1
ATOM 1451 O O . THR A 1 192 ? 15.203 -1.813 -19.016 1 95.31 192 THR A O 1
ATOM 1454 N N . LEU A 1 193 ? 12.977 -2.049 -19.203 1 96.5 193 LEU A N 1
ATOM 1455 C CA . LEU A 1 193 ? 12.961 -3.396 -18.641 1 96.5 193 LEU A CA 1
ATOM 1456 C C . LEU A 1 193 ? 12.938 -4.445 -19.75 1 96.5 193 LEU A C 1
ATOM 1458 O O . LEU A 1 193 ? 13.273 -5.605 -19.516 1 96.5 193 LEU A O 1
ATOM 1462 N N . GLY A 1 194 ? 12.484 -4.09 -20.906 1 96.12 194 GLY A N 1
ATOM 1463 C CA . GLY A 1 194 ? 12.477 -4.977 -22.062 1 96.12 194 GLY A CA 1
ATOM 1464 C C . GLY A 1 194 ? 11.602 -6.199 -21.859 1 96.12 194 GLY A C 1
ATOM 1465 O O . GLY A 1 194 ? 10.43 -6.082 -21.484 1 96.12 194 GLY A O 1
ATOM 1466 N N . SER A 1 195 ? 12.188 -7.391 -22.094 1 96.69 195 SER A N 1
ATOM 1467 C CA . SER A 1 195 ? 11.43 -8.641 -22.094 1 96.69 195 SER A CA 1
ATOM 1468 C C . SER A 1 195 ? 11.086 -9.078 -20.672 1 96.69 195 SER A C 1
ATOM 1470 O O . SER A 1 195 ? 10.305 -10.016 -20.484 1 96.69 195 SER A O 1
ATOM 1472 N N . ARG A 1 196 ? 11.57 -8.367 -19.688 1 97.75 196 ARG A N 1
ATOM 1473 C CA . ARG A 1 196 ? 11.281 -8.711 -18.297 1 97.75 196 ARG A CA 1
ATOM 1474 C C . ARG A 1 196 ? 9.969 -8.078 -17.844 1 97.75 196 ARG A C 1
ATOM 1476 O O . ARG A 1 196 ? 9.453 -8.414 -16.781 1 97.75 196 ARG A O 1
ATOM 1483 N N . LEU A 1 197 ? 9.5 -7.129 -18.672 1 98.38 197 LEU A N 1
ATOM 1484 C CA . LEU A 1 197 ? 8.172 -6.57 -18.422 1 98.38 197 LEU A CA 1
ATOM 1485 C C . LEU A 1 197 ? 7.098 -7.379 -19.141 1 98.38 197 LEU A C 1
ATOM 1487 O O . LEU A 1 197 ? 7.227 -7.66 -20.344 1 98.38 197 LEU A O 1
ATOM 1491 N N . ALA A 1 198 ? 6.078 -7.801 -18.375 1 98.75 198 ALA A N 1
ATOM 1492 C CA . ALA A 1 198 ? 4.969 -8.508 -19.016 1 98.75 198 ALA A CA 1
ATOM 1493 C C . ALA A 1 198 ? 4.484 -7.77 -20.25 1 98.75 198 ALA A C 1
ATOM 1495 O O . ALA A 1 198 ? 4.395 -6.539 -20.266 1 98.75 198 ALA A O 1
ATOM 1496 N N . PRO A 1 199 ? 4.125 -8.477 -21.266 1 97.5 199 PRO A N 1
ATOM 1497 C CA . PRO A 1 199 ? 3.814 -7.855 -22.547 1 97.5 199 PRO A CA 1
ATOM 1498 C C . PRO A 1 199 ? 2.598 -6.938 -22.484 1 97.5 199 PRO A C 1
ATOM 1500 O O . PRO A 1 199 ? 2.545 -5.926 -23.188 1 97.5 199 PRO A O 1
ATOM 1503 N N . ARG A 1 200 ? 1.624 -7.273 -21.641 1 97.25 200 ARG A N 1
ATOM 1504 C CA . ARG A 1 200 ? 0.439 -6.438 -21.484 1 97.25 200 ARG A CA 1
ATOM 1505 C C . ARG A 1 200 ? 0.195 -6.102 -20.016 1 97.25 200 ARG A C 1
ATOM 1507 O O . ARG A 1 200 ? 0.39 -6.949 -19.141 1 97.25 200 ARG A O 1
ATOM 1514 N N . PRO A 1 201 ? -0.239 -4.816 -19.812 1 98.5 201 PRO A N 1
ATOM 1515 C CA . PRO A 1 201 ? -0.642 -4.48 -18.453 1 98.5 201 PRO A CA 1
ATOM 1516 C C . PRO A 1 201 ? -1.979 -5.105 -18.062 1 98.5 201 PRO A C 1
ATOM 1518 O O . PRO A 1 201 ? -2.75 -5.52 -18.922 1 98.5 201 PRO A O 1
ATOM 1521 N N . VAL A 1 202 ? -2.168 -5.301 -16.766 1 98.69 202 VAL A N 1
ATOM 1522 C CA . VAL A 1 202 ? -3.486 -5.684 -16.281 1 98.69 202 VAL A CA 1
ATOM 1523 C C . VAL A 1 202 ? -4.363 -4.445 -16.125 1 98.69 202 VAL A C 1
ATOM 1525 O O . VAL A 1 202 ? -4.023 -3.525 -15.367 1 98.69 202 VAL A O 1
ATOM 1528 N N . THR A 1 203 ? -5.453 -4.43 -16.797 1 98.06 203 THR A N 1
ATOM 1529 C CA . THR A 1 203 ? -6.336 -3.273 -16.859 1 98.06 203 THR A CA 1
ATOM 1530 C C . THR A 1 203 ? -7.07 -3.08 -15.539 1 98.06 203 THR A C 1
ATOM 1532 O O . THR A 1 203 ? -7.465 -4.055 -14.898 1 98.06 203 THR A O 1
ATOM 1535 N N . ARG A 1 204 ? -7.148 -1.808 -15.172 1 96 204 ARG A N 1
ATOM 1536 C CA . ARG A 1 204 ? -8.008 -1.485 -14.039 1 96 204 ARG A CA 1
ATOM 1537 C C . ARG A 1 204 ? -9.453 -1.876 -14.32 1 96 204 ARG A C 1
ATOM 1539 O O . ARG A 1 204 ? -10.047 -1.429 -15.312 1 96 204 ARG A O 1
ATOM 1546 N N . ASP A 1 205 ? -9.984 -2.762 -13.516 1 95.38 205 ASP A N 1
ATOM 1547 C CA . ASP A 1 205 ? -11.32 -3.314 -13.727 1 95.38 205 ASP A CA 1
ATOM 1548 C C . ASP A 1 205 ? -12.078 -3.449 -12.406 1 95.38 205 ASP A C 1
ATOM 1550 O O . ASP A 1 205 ? -11.578 -4.066 -11.461 1 95.38 205 ASP A O 1
ATOM 1554 N N . GLU A 1 206 ? -13.266 -2.887 -12.344 1 92.81 206 GLU A N 1
ATOM 1555 C CA . GLU A 1 206 ? -14.078 -2.92 -11.133 1 92.81 206 GLU A CA 1
ATOM 1556 C C . GLU A 1 206 ? -14.398 -4.352 -10.719 1 92.81 206 GLU A C 1
ATOM 1558 O O . GLU A 1 206 ? -14.602 -4.629 -9.531 1 92.81 206 GLU A O 1
ATOM 1563 N N . ALA A 1 207 ? -14.375 -5.203 -11.672 1 95.94 207 ALA A N 1
ATOM 1564 C CA . ALA A 1 207 ? -14.68 -6.609 -11.422 1 95.94 207 ALA A CA 1
ATOM 1565 C C . ALA A 1 207 ? -13.719 -7.207 -10.398 1 95.94 207 ALA A C 1
ATOM 1567 O O . ALA A 1 207 ? -14.094 -8.086 -9.617 1 95.94 207 ALA A O 1
ATOM 1568 N N . VAL A 1 208 ? -12.492 -6.758 -10.359 1 95.75 208 VAL A N 1
ATOM 1569 C CA . VAL A 1 208 ? -11.492 -7.289 -9.438 1 95.75 208 VAL A CA 1
ATOM 1570 C C . VAL A 1 208 ? -11.891 -6.977 -8 1 95.75 208 VAL A C 1
ATOM 1572 O O . VAL A 1 208 ? -11.891 -7.859 -7.141 1 95.75 208 VAL A O 1
ATOM 1575 N N . ARG A 1 209 ? -12.281 -5.742 -7.742 1 94.31 209 ARG A N 1
ATOM 1576 C CA . ARG A 1 209 ? -12.695 -5.316 -6.406 1 94.31 209 ARG A CA 1
ATOM 1577 C C . ARG A 1 209 ? -14.008 -5.973 -6 1 94.31 209 ARG A C 1
ATOM 1579 O O . ARG A 1 209 ? -14.188 -6.363 -4.844 1 94.31 209 ARG A O 1
ATOM 1586 N N . GLU A 1 210 ? -14.914 -6.066 -6.953 1 95.5 210 GLU A N 1
ATOM 1587 C CA . GLU A 1 210 ? -16.203 -6.684 -6.688 1 95.5 210 GLU A CA 1
ATOM 1588 C C . GLU A 1 210 ? -16.062 -8.172 -6.387 1 95.5 210 GLU A C 1
ATOM 1590 O O . GLU A 1 210 ? -16.734 -8.703 -5.508 1 95.5 210 GLU A O 1
ATOM 1595 N N . ALA A 1 211 ? -15.188 -8.812 -7.129 1 97.06 211 ALA A N 1
ATOM 1596 C CA . ALA A 1 211 ? -14.922 -10.227 -6.883 1 97.06 211 ALA A CA 1
ATOM 1597 C C . ALA A 1 211 ? -14.375 -10.445 -5.473 1 97.06 211 ALA A C 1
ATOM 1599 O O . ALA A 1 211 ? -14.812 -11.359 -4.77 1 97.06 211 ALA A O 1
ATOM 1600 N N . LEU A 1 212 ? -13.438 -9.609 -5.102 1 95.62 212 LEU A N 1
ATOM 1601 C CA . LEU A 1 212 ? -12.875 -9.688 -3.758 1 95.62 212 LEU A CA 1
ATOM 1602 C C . LEU A 1 212 ? -13.961 -9.508 -2.705 1 95.62 212 LEU A C 1
ATOM 1604 O O . LEU A 1 212 ? -14 -10.242 -1.715 1 95.62 212 LEU A O 1
ATOM 1608 N N . ALA A 1 213 ? -14.836 -8.547 -2.92 1 93.62 213 ALA A N 1
ATOM 1609 C CA . ALA A 1 213 ? -15.938 -8.305 -1.996 1 93.62 213 ALA A CA 1
ATOM 1610 C C . ALA A 1 213 ? -16.844 -9.531 -1.881 1 93.62 213 ALA A C 1
ATOM 1612 O O . ALA A 1 213 ? -17.391 -9.805 -0.811 1 93.62 213 ALA A O 1
ATOM 1613 N N . ALA A 1 214 ? -16.969 -10.258 -2.957 1 94.88 214 ALA A N 1
ATOM 1614 C CA . ALA A 1 214 ? -17.828 -11.438 -3.006 1 94.88 214 ALA A CA 1
ATOM 1615 C C . ALA A 1 214 ? -17.094 -12.672 -2.496 1 94.88 214 ALA A C 1
ATOM 1617 O O . ALA A 1 214 ? -17.688 -13.742 -2.361 1 94.88 214 ALA A O 1
ATOM 1618 N N . GLY A 1 215 ? -15.805 -12.57 -2.279 1 94.38 215 GLY A N 1
ATOM 1619 C CA . GLY A 1 215 ? -15.016 -13.703 -1.824 1 94.38 215 GLY A CA 1
ATOM 1620 C C . GLY A 1 215 ? -14.789 -14.75 -2.902 1 94.38 215 GLY A C 1
ATOM 1621 O O . GLY A 1 215 ? -14.766 -15.945 -2.615 1 94.38 215 GLY A O 1
ATOM 1622 N N . LEU A 1 216 ? -14.734 -14.297 -4.184 1 96.12 216 LEU A N 1
ATOM 1623 C CA . LEU A 1 216 ? -14.57 -15.195 -5.316 1 96.12 216 LEU A CA 1
ATOM 1624 C C . LEU A 1 216 ? -13.375 -14.781 -6.172 1 96.12 216 LEU A C 1
ATOM 1626 O O . LEU A 1 216 ? -13.062 -13.594 -6.273 1 96.12 216 LEU A O 1
ATOM 1630 N N . PRO A 1 217 ? -12.695 -15.797 -6.766 1 96.81 217 PRO A N 1
ATOM 1631 C CA . PRO A 1 217 ? -11.734 -15.414 -7.801 1 96.81 217 PRO A CA 1
ATOM 1632 C C . PRO A 1 217 ? -12.367 -14.602 -8.922 1 96.81 217 PRO A C 1
ATOM 1634 O O . PRO A 1 217 ? -13.516 -14.852 -9.297 1 96.81 217 PRO A O 1
ATOM 1637 N N . VAL A 1 218 ? -11.633 -13.656 -9.43 1 97.25 218 VAL A N 1
ATOM 1638 C CA . VAL A 1 218 ? -12.18 -12.727 -10.406 1 97.25 218 VAL A CA 1
ATOM 1639 C C . VAL A 1 218 ? -12.625 -13.484 -11.656 1 97.25 218 VAL A C 1
ATOM 1641 O O . VAL A 1 218 ? -13.617 -13.117 -12.289 1 97.25 218 VAL A O 1
ATOM 1644 N N . SER A 1 219 ? -11.953 -14.609 -12.016 1 97.5 219 SER A N 1
ATOM 1645 C CA . SER A 1 219 ? -12.312 -15.375 -13.203 1 97.5 219 SER A CA 1
ATOM 1646 C C . SER A 1 219 ? -13.641 -16.109 -13.016 1 97.5 219 SER A C 1
ATOM 1648 O O . SER A 1 219 ? -14.297 -16.484 -13.984 1 97.5 219 SER A O 1
ATOM 1650 N N . VAL A 1 220 ? -14.023 -16.391 -11.828 1 97.12 220 VAL A N 1
ATOM 1651 C CA . VAL A 1 220 ? -15.305 -17.016 -11.508 1 97.12 220 VAL A CA 1
ATOM 1652 C C . VAL A 1 220 ? -16.391 -15.945 -11.422 1 97.12 220 VAL A C 1
ATOM 1654 O O . VAL A 1 220 ? -17.484 -16.109 -11.984 1 97.12 220 VAL A O 1
ATOM 1657 N N . PHE A 1 221 ? -16.156 -14.773 -10.859 1 97.69 221 PHE A N 1
ATOM 1658 C CA . PHE A 1 221 ? -17.109 -13.695 -10.625 1 97.69 221 PHE A CA 1
ATOM 1659 C C . PHE A 1 221 ? -17.453 -12.992 -11.938 1 97.69 221 PHE A C 1
ATOM 1661 O O . PHE A 1 221 ? -18.625 -12.695 -12.195 1 97.69 221 PHE A O 1
ATOM 1668 N N . ALA A 1 222 ? -16.438 -12.719 -12.727 1 97.88 222 ALA A N 1
ATOM 1669 C CA . ALA A 1 222 ? -16.594 -11.961 -13.969 1 97.88 222 ALA A CA 1
ATOM 1670 C C . ALA A 1 222 ? -15.711 -12.516 -15.078 1 97.88 222 ALA A C 1
ATOM 1672 O O . ALA A 1 222 ? -14.773 -11.852 -15.523 1 97.88 222 ALA A O 1
ATOM 1673 N N . PRO A 1 223 ? -16.062 -13.68 -15.57 1 97.25 223 PRO A N 1
ATOM 1674 C CA . PRO A 1 223 ? -15.195 -14.391 -16.516 1 97.25 223 PRO A CA 1
ATOM 1675 C C . PRO A 1 223 ? -14.961 -13.594 -17.797 1 97.25 223 PRO A C 1
ATOM 1677 O O . PRO A 1 223 ? -13.945 -13.789 -18.469 1 97.25 223 PRO A O 1
ATOM 1680 N N . GLU A 1 224 ? -15.836 -12.617 -18.109 1 97.38 224 GLU A N 1
ATOM 1681 C CA . GLU A 1 224 ? -15.727 -11.906 -19.375 1 97.38 224 GLU A CA 1
ATOM 1682 C C . GLU A 1 224 ? -15.07 -10.539 -19.188 1 97.38 224 GLU A C 1
ATOM 1684 O O . GLU A 1 224 ? -15.008 -9.742 -20.125 1 97.38 224 GLU A O 1
ATOM 1689 N N . SER A 1 225 ? -14.562 -10.258 -18.031 1 97.12 225 SER A N 1
ATOM 1690 C CA . SER A 1 225 ? -13.945 -8.953 -17.781 1 97.12 225 SER A CA 1
ATOM 1691 C C . SER A 1 225 ? -12.578 -8.852 -18.453 1 97.12 225 SER A C 1
ATOM 1693 O O . SER A 1 225 ? -11.906 -9.859 -18.672 1 97.12 225 SER A O 1
ATOM 1695 N N . GLN A 1 226 ? -12.25 -7.629 -18.812 1 97.25 226 GLN A N 1
ATOM 1696 C CA . GLN A 1 226 ? -10.953 -7.383 -19.422 1 97.25 226 GLN A CA 1
ATOM 1697 C C . GLN A 1 226 ? -9.812 -7.789 -18.5 1 97.25 226 GLN A C 1
ATOM 1699 O O . GLN A 1 226 ? -8.797 -8.328 -18.953 1 97.25 226 GLN A O 1
ATOM 1704 N N . ALA A 1 227 ? -9.906 -7.594 -17.219 1 97.38 227 ALA A N 1
ATOM 1705 C CA . ALA A 1 227 ? -8.867 -7.957 -16.25 1 97.38 227 ALA A CA 1
ATOM 1706 C C . ALA A 1 227 ? -8.594 -9.453 -16.281 1 97.38 227 ALA A C 1
ATOM 1708 O O . ALA A 1 227 ? -7.441 -9.883 -16.156 1 97.38 227 ALA A O 1
ATOM 1709 N N . VAL A 1 228 ? -9.664 -10.25 -16.438 1 97.62 228 VAL A N 1
ATOM 1710 C CA . VAL A 1 228 ? -9.5 -11.703 -16.484 1 97.62 228 VAL A CA 1
ATOM 1711 C C . VAL A 1 228 ? -8.664 -12.094 -17.688 1 97.62 228 VAL A C 1
ATOM 1713 O O . VAL A 1 228 ? -7.746 -12.914 -17.578 1 97.62 228 VAL A O 1
ATOM 1716 N N . ASP A 1 229 ? -8.977 -11.477 -18.797 1 97.94 229 ASP A N 1
ATOM 1717 C CA . ASP A 1 229 ? -8.195 -11.734 -20.016 1 97.94 229 ASP A CA 1
ATOM 1718 C C . ASP A 1 229 ? -6.73 -11.344 -19.812 1 97.94 229 ASP A C 1
ATOM 1720 O O . ASP A 1 229 ? -5.824 -12.094 -20.188 1 97.94 229 ASP A O 1
ATOM 1724 N N . ASP A 1 230 ? -6.52 -10.188 -19.297 1 98.5 230 ASP A N 1
ATOM 1725 C CA . ASP A 1 230 ? -5.168 -9.703 -19.047 1 98.5 230 ASP A CA 1
ATOM 1726 C C . ASP A 1 230 ? -4.418 -10.633 -18.094 1 98.5 230 ASP A C 1
ATOM 1728 O O . ASP A 1 230 ? -3.238 -10.93 -18.312 1 98.5 230 ASP A O 1
ATOM 1732 N N . LEU A 1 231 ? -5.07 -11.109 -17.062 1 98.12 231 LEU A N 1
ATOM 1733 C CA . LEU A 1 231 ? -4.461 -11.969 -16.062 1 98.12 231 LEU A CA 1
ATOM 1734 C C . LEU A 1 231 ? -4.121 -13.336 -16.641 1 98.12 231 LEU A C 1
ATOM 1736 O O . LEU A 1 231 ? -3.096 -13.93 -16.297 1 98.12 231 LEU A O 1
ATOM 1740 N N . ARG A 1 232 ? -4.961 -13.852 -17.5 1 97.31 232 ARG A N 1
ATOM 1741 C CA . ARG A 1 232 ? -4.66 -15.102 -18.188 1 97.31 232 ARG A CA 1
ATOM 1742 C C . ARG A 1 232 ? -3.393 -14.961 -19.031 1 97.31 232 ARG A C 1
ATOM 1744 O O . ARG A 1 232 ? -2.525 -15.836 -19 1 97.31 232 ARG A O 1
ATOM 1751 N N . GLN A 1 233 ? -3.33 -13.891 -19.734 1 98.06 233 GLN A N 1
ATOM 1752 C CA . GLN A 1 233 ? -2.146 -13.648 -20.562 1 98.06 233 GLN A CA 1
ATOM 1753 C C . GLN A 1 233 ? -0.897 -13.516 -19.688 1 98.06 233 GLN A C 1
ATOM 1755 O O . GLN A 1 233 ? 0.175 -13.992 -20.062 1 98.06 233 GLN A O 1
ATOM 1760 N N . LEU A 1 234 ? -1.011 -12.875 -18.594 1 98.62 234 LEU A N 1
ATOM 1761 C CA . LEU A 1 234 ? 0.1 -12.75 -17.656 1 98.62 234 LEU A CA 1
ATOM 1762 C C . LEU A 1 234 ? 0.545 -14.117 -17.156 1 98.62 234 LEU A C 1
ATOM 1764 O O . LEU A 1 234 ? 1.744 -14.398 -17.078 1 98.62 234 LEU A O 1
ATOM 1768 N N . ALA A 1 235 ? -0.424 -14.977 -16.812 1 97.69 235 ALA A N 1
ATOM 1769 C CA . ALA A 1 235 ? -0.124 -16.312 -16.312 1 97.69 235 ALA A CA 1
ATOM 1770 C C . ALA A 1 235 ? 0.612 -17.141 -17.359 1 97.69 235 ALA A C 1
ATOM 1772 O O . ALA A 1 235 ? 1.567 -17.859 -17.047 1 97.69 235 ALA A O 1
ATOM 1773 N N . VAL A 1 236 ? 0.187 -17.031 -18.578 1 96.75 236 VAL A N 1
ATOM 1774 C CA . VAL A 1 236 ? 0.816 -17.75 -19.672 1 96.75 236 VAL A CA 1
ATOM 1775 C C . VAL A 1 236 ? 2.248 -17.266 -19.859 1 96.75 236 VAL A C 1
ATOM 1777 O O . VAL A 1 236 ? 3.174 -18.062 -20 1 96.75 236 VAL A O 1
ATOM 1780 N N . TRP A 1 237 ? 2.422 -15.977 -19.844 1 97.88 237 TRP A N 1
ATOM 1781 C CA . TRP A 1 237 ? 3.746 -15.375 -19.984 1 97.88 237 TRP A CA 1
ATOM 1782 C C . TRP A 1 237 ? 4.672 -15.852 -18.859 1 97.88 237 TRP A C 1
ATOM 1784 O O . TRP A 1 237 ? 5.82 -16.219 -19.109 1 97.88 237 TRP A O 1
ATOM 1794 N N . LEU A 1 238 ? 4.188 -15.875 -17.641 1 97 238 LEU A N 1
ATOM 1795 C CA . LEU A 1 238 ? 4.973 -16.297 -16.484 1 97 238 LEU A CA 1
ATOM 1796 C C . LEU A 1 238 ? 5.375 -17.766 -16.625 1 97 238 LEU A C 1
ATOM 1798 O O . LEU A 1 238 ? 6.488 -18.141 -16.25 1 97 238 LEU A O 1
ATOM 1802 N N . ALA A 1 239 ? 4.438 -18.594 -17.125 1 93.94 239 ALA A N 1
ATOM 1803 C CA . ALA A 1 239 ? 4.73 -20.016 -17.297 1 93.94 239 ALA A CA 1
ATOM 1804 C C . ALA A 1 239 ? 5.938 -20.203 -18.219 1 93.94 239 ALA A C 1
ATOM 1806 O O . ALA A 1 239 ? 6.789 -21.062 -17.953 1 93.94 239 ALA A O 1
ATOM 1807 N N . VAL A 1 240 ? 6.012 -19.406 -19.234 1 93.88 240 VAL A N 1
ATOM 1808 C CA . VAL A 1 240 ? 7.125 -19.469 -20.172 1 93.88 240 VAL A CA 1
ATOM 1809 C C . VAL A 1 240 ? 8.414 -19.016 -19.484 1 93.88 240 VAL A C 1
ATOM 1811 O O . VAL A 1 240 ? 9.461 -19.656 -19.625 1 93.88 240 VAL A O 1
ATOM 1814 N N . LYS A 1 241 ? 8.352 -17.953 -18.719 1 94 241 LYS A N 1
ATOM 1815 C CA . LYS A 1 241 ? 9.516 -17.391 -18.047 1 94 241 LYS A CA 1
ATOM 1816 C C . LYS A 1 241 ? 10.039 -18.344 -16.969 1 94 241 LYS A C 1
ATOM 1818 O O . LYS A 1 241 ? 11.242 -18.438 -16.75 1 94 241 LYS A O 1
ATOM 1823 N N . LEU A 1 242 ? 9.148 -19.062 -16.266 1 91.44 242 LEU A N 1
ATOM 1824 C CA . LEU A 1 242 ? 9.516 -19.938 -15.164 1 91.44 242 LEU A CA 1
ATOM 1825 C C . LEU A 1 242 ? 10.133 -21.234 -15.672 1 91.44 242 LEU A C 1
ATOM 1827 O O . LEU A 1 242 ? 10.898 -21.875 -14.961 1 91.44 242 LEU A O 1
ATOM 1831 N N . ARG A 1 243 ? 9.805 -21.812 -16.766 1 82.44 243 ARG A N 1
ATOM 1832 C CA . ARG A 1 243 ? 10.367 -23.016 -17.359 1 82.44 243 ARG A CA 1
ATOM 1833 C C . ARG A 1 243 ? 11.805 -22.781 -17.812 1 82.44 243 ARG A C 1
ATOM 1835 O O . ARG A 1 243 ? 12.648 -23.688 -17.703 1 82.44 243 ARG A O 1
ATOM 1842 N N . ARG A 1 244 ? 12.078 -21.688 -18.375 1 62.19 244 ARG A N 1
ATOM 1843 C CA . ARG A 1 244 ? 13.414 -21.406 -18.891 1 62.19 244 ARG A CA 1
ATOM 1844 C C . ARG A 1 244 ? 14.438 -21.391 -17.766 1 62.19 244 ARG A C 1
ATOM 1846 O O . ARG A 1 244 ? 15.617 -21.688 -17.984 1 62.19 244 ARG A O 1
ATOM 1853 N N . ALA A 1 245 ? 14.102 -21.156 -16.562 1 57.66 245 ALA A N 1
ATOM 1854 C CA . ALA A 1 245 ? 15.07 -21.062 -15.469 1 57.66 245 ALA A CA 1
ATOM 1855 C C . ALA A 1 245 ? 15.375 -22.438 -14.898 1 57.66 245 ALA A C 1
ATOM 1857 O O . ALA A 1 245 ? 16.234 -22.578 -14.031 1 57.66 245 ALA A O 1
ATOM 1858 N N . GLU A 1 246 ? 14.562 -23.453 -15.094 1 52.69 246 GLU A N 1
ATOM 1859 C CA . GLU A 1 246 ? 14.93 -24.781 -14.594 1 52.69 246 GLU A CA 1
ATOM 1860 C C . GLU A 1 246 ? 16.172 -25.312 -15.297 1 52.69 246 GLU A C 1
ATOM 1862 O O . GLU A 1 246 ? 16.281 -25.234 -16.516 1 52.69 246 GLU A O 1
ATOM 1867 N N . PRO A 1 247 ? 17.281 -25.328 -14.664 1 44.66 247 PRO A N 1
ATOM 1868 C CA . PRO A 1 247 ? 18.469 -25.906 -15.305 1 44.66 247 PRO A CA 1
ATOM 1869 C C . PRO A 1 247 ? 18.141 -27.188 -16.078 1 44.66 247 PRO A C 1
ATOM 1871 O O . PRO A 1 247 ? 17.203 -27.906 -15.719 1 44.66 247 PRO A O 1
ATOM 1874 N N . GLU A 1 248 ? 18.297 -27.266 -17.422 1 40.03 248 GLU A N 1
ATOM 1875 C CA . GLU A 1 248 ? 18.359 -28.547 -18.109 1 40.03 248 GLU A CA 1
ATOM 1876 C C . GLU A 1 248 ? 19.047 -29.609 -17.25 1 40.03 248 GLU A C 1
ATOM 1878 O O . GLU A 1 248 ? 20.25 -29.516 -16.969 1 40.03 248 GLU A O 1
ATOM 1883 N N . GLY A 1 249 ? 18.578 -29.953 -16.203 1 35.41 249 GLY A N 1
ATOM 1884 C CA . GLY A 1 249 ? 19.188 -31.109 -15.562 1 35.41 249 GLY A CA 1
ATOM 1885 C C . GLY A 1 249 ? 19.625 -32.188 -16.547 1 35.41 249 GLY A C 1
ATOM 1886 O O . GLY A 1 249 ? 18.953 -32.406 -17.547 1 35.41 249 GLY A O 1
ATOM 1887 N N . ARG A 1 250 ? 20.938 -32.469 -16.625 1 37.06 250 ARG A N 1
ATOM 1888 C CA . ARG A 1 250 ? 21.703 -33.531 -17.25 1 37.06 250 ARG A CA 1
ATOM 1889 C C . ARG A 1 250 ? 20.984 -34.875 -17.172 1 37.06 250 ARG A C 1
ATOM 1891 O O . ARG A 1 250 ? 20.594 -35.312 -16.078 1 37.06 250 ARG A O 1
ATOM 1898 N N . ALA A 1 251 ? 20.031 -35.25 -18.172 1 37.22 251 ALA A N 1
ATOM 1899 C CA . ALA A 1 251 ? 19.812 -36.688 -18.312 1 37.22 251 ALA A CA 1
ATOM 1900 C C . ALA A 1 251 ? 20.984 -37.5 -17.75 1 37.22 251 ALA A C 1
ATOM 1902 O O . ALA A 1 251 ? 22.141 -37.156 -18.016 1 37.22 251 ALA A O 1
ATOM 1903 N N . PRO A 1 252 ? 20.609 -38.406 -16.766 1 31.72 252 PRO A N 1
ATOM 1904 C CA . PRO A 1 252 ? 21.812 -39.25 -16.672 1 31.72 252 PRO A CA 1
ATOM 1905 C C . PRO A 1 252 ? 22.297 -39.719 -18.047 1 31.72 252 PRO A C 1
ATOM 1907 O O . PRO A 1 252 ? 21.5 -39.812 -18.984 1 31.72 252 PRO A O 1
ATOM 1910 N N . MET B 1 1 ? 0.347 21.812 21.25 1 74.69 1 MET B N 1
ATOM 1911 C CA . MET B 1 1 ? 0.867 21.25 20 1 74.69 1 MET B CA 1
ATOM 1912 C C . MET B 1 1 ? 0.171 19.938 19.656 1 74.69 1 MET B C 1
ATOM 1914 O O . MET B 1 1 ? 0.029 19.062 20.516 1 74.69 1 MET B O 1
ATOM 1918 N N . ALA B 1 2 ? -0.461 20 18.484 1 88.44 2 ALA B N 1
ATOM 1919 C CA . ALA B 1 2 ? -1.1 18.75 18.062 1 88.44 2 ALA B CA 1
ATOM 1920 C C . ALA B 1 2 ? -0.16 17.922 17.188 1 88.44 2 ALA B C 1
ATOM 1922 O O . ALA B 1 2 ? 0.583 18.469 16.375 1 88.44 2 ALA B O 1
ATOM 1923 N N . ILE B 1 3 ? -0.022 16.656 17.469 1 94.5 3 ILE B N 1
ATOM 1924 C CA . ILE B 1 3 ? 0.722 15.711 16.641 1 94.5 3 ILE B CA 1
ATOM 1925 C C . ILE B 1 3 ? -0.25 14.781 15.906 1 94.5 3 ILE B C 1
ATOM 1927 O O . ILE B 1 3 ? -0.937 13.977 16.547 1 94.5 3 ILE B O 1
ATOM 1931 N N . LEU B 1 4 ? -0.272 14.969 14.602 1 97.19 4 LEU B N 1
ATOM 1932 C CA . LEU B 1 4 ? -1.172 14.18 13.766 1 97.19 4 LEU B CA 1
ATOM 1933 C C . LEU B 1 4 ? -0.396 13.141 12.961 1 97.19 4 LEU B C 1
ATOM 1935 O O . LEU B 1 4 ? 0.462 13.492 12.148 1 97.19 4 LEU B O 1
ATOM 1939 N N . SER B 1 5 ? -0.701 11.898 13.242 1 98.06 5 SER B N 1
ATOM 1940 C CA . SER B 1 5 ? -0.174 10.828 12.398 1 98.06 5 SER B CA 1
ATOM 1941 C C . SER B 1 5 ? -1.148 10.469 11.281 1 98.06 5 SER B C 1
ATOM 1943 O O . SER B 1 5 ? -2.336 10.25 11.539 1 98.06 5 SER B O 1
ATOM 1945 N N . ILE B 1 6 ? -0.663 10.445 10.039 1 98.69 6 ILE B N 1
ATOM 1946 C CA . ILE B 1 6 ? -1.469 10.023 8.898 1 98.69 6 ILE B CA 1
ATOM 1947 C C . ILE B 1 6 ? -0.952 8.688 8.367 1 98.69 6 ILE B C 1
ATOM 1949 O O . ILE B 1 6 ? 0.222 8.57 8.008 1 98.69 6 ILE B O 1
ATOM 1953 N N . CYS B 1 7 ? -1.804 7.699 8.352 1 97.81 7 CYS B N 1
ATOM 1954 C CA . CYS B 1 7 ? -1.404 6.375 7.883 1 97.81 7 CYS B CA 1
ATOM 1955 C C . CYS B 1 7 ? -2.518 5.723 7.07 1 97.81 7 CYS B C 1
ATOM 1957 O O . CYS B 1 7 ? -3.689 6.066 7.23 1 97.81 7 CYS B O 1
ATOM 1959 N N . GLY B 1 8 ? -2.094 4.871 6.191 1 97.56 8 GLY B N 1
ATOM 1960 C CA . GLY B 1 8 ? -3.082 4.062 5.492 1 97.56 8 GLY B CA 1
ATOM 1961 C C . GLY B 1 8 ? -3.508 2.834 6.277 1 97.56 8 GLY B C 1
ATOM 1962 O O . GLY B 1 8 ? -2.701 2.234 6.988 1 97.56 8 GLY B O 1
ATOM 1963 N N . VAL B 1 9 ? -4.773 2.525 6.066 1 96.31 9 VAL B N 1
ATOM 1964 C CA . VAL B 1 9 ? -5.219 1.245 6.605 1 96.31 9 VAL B CA 1
ATOM 1965 C C . VAL B 1 9 ? -4.457 0.107 5.934 1 96.31 9 VAL B C 1
ATOM 1967 O O . VAL B 1 9 ? -4.164 -0.911 6.562 1 96.31 9 VAL B O 1
ATOM 1970 N N . ARG B 1 10 ? -4.125 0.351 4.691 1 92.81 10 ARG B N 1
ATOM 1971 C CA . ARG B 1 10 ? -3.258 -0.495 3.881 1 92.81 10 ARG B CA 1
ATOM 1972 C C . ARG B 1 10 ? -2.352 0.346 2.99 1 92.81 10 ARG B C 1
ATOM 1974 O O . ARG B 1 10 ? -2.553 1.555 2.855 1 92.81 10 ARG B O 1
ATOM 1981 N N . GLY B 1 11 ? -1.347 -0.371 2.434 1 92.38 11 GLY B N 1
ATOM 1982 C CA . GLY B 1 11 ? -0.507 0.335 1.479 1 92.38 11 GLY B CA 1
ATOM 1983 C C . GLY B 1 11 ? -1.263 0.797 0.247 1 92.38 11 GLY B C 1
ATOM 1984 O O . GLY B 1 11 ? -2.148 0.095 -0.245 1 92.38 11 GLY B O 1
ATOM 1985 N N . GLY B 1 12 ? -0.902 1.974 -0.215 1 92.5 12 GLY B N 1
ATOM 1986 C CA . GLY B 1 12 ? -1.492 2.479 -1.444 1 92.5 12 GLY B CA 1
ATOM 1987 C C . GLY B 1 12 ? -2.807 3.203 -1.223 1 92.5 12 GLY B C 1
ATOM 1988 O O . GLY B 1 12 ? -3.508 3.535 -2.18 1 92.5 12 GLY B O 1
ATOM 1989 N N . SER B 1 13 ? -3.148 3.486 -0.012 1 95.69 13 SER B N 1
ATOM 1990 C CA . SER B 1 13 ? -4.43 4.094 0.334 1 95.69 13 SER B CA 1
ATOM 1991 C C . SER B 1 13 ? -4.43 5.59 0.032 1 95.69 13 SER B C 1
ATOM 1993 O O . SER B 1 13 ? -5.477 6.238 0.078 1 95.69 13 SER B O 1
ATOM 1995 N N . GLY B 1 14 ? -3.25 6.137 -0.223 1 96.12 14 GLY B N 1
ATOM 1996 C CA . GLY B 1 14 ? -3.188 7.559 -0.516 1 96.12 14 GLY B CA 1
ATOM 1997 C C . GLY B 1 14 ? -2.787 8.398 0.684 1 96.12 14 GLY B C 1
ATOM 1998 O O . GLY B 1 14 ? -2.912 9.625 0.659 1 96.12 14 GLY B O 1
ATOM 1999 N N . ALA B 1 15 ? -2.324 7.797 1.737 1 98.06 15 ALA B N 1
ATOM 2000 C CA . ALA B 1 15 ? -1.986 8.484 2.98 1 98.06 15 ALA B CA 1
ATOM 2001 C C . ALA B 1 15 ? -0.905 9.539 2.746 1 98.06 15 ALA B C 1
ATOM 2003 O O . ALA B 1 15 ? -1.01 10.664 3.236 1 98.06 15 ALA B O 1
ATOM 2004 N N . THR B 1 16 ? 0.124 9.227 1.961 1 97.62 16 THR B N 1
ATOM 2005 C CA . THR B 1 16 ? 1.214 10.156 1.692 1 97.62 16 THR B CA 1
ATOM 2006 C C . THR B 1 16 ? 0.706 11.375 0.93 1 97.62 16 THR B C 1
ATOM 2008 O O . THR B 1 16 ? 1.059 12.516 1.26 1 97.62 16 THR B O 1
ATOM 2011 N N . ALA B 1 17 ? -0.137 11.164 -0.047 1 97.25 17 ALA B N 1
ATOM 2012 C CA . ALA B 1 17 ? -0.703 12.266 -0.821 1 97.25 17 ALA B CA 1
ATOM 2013 C C . ALA B 1 17 ? -1.563 13.172 0.057 1 97.25 17 ALA B C 1
ATOM 2015 O O . ALA B 1 17 ? -1.512 14.391 -0.062 1 97.25 17 ALA B O 1
ATOM 2016 N N . LEU B 1 18 ? -2.359 12.547 0.946 1 98.44 18 LEU B N 1
ATOM 2017 C CA . LEU B 1 18 ? -3.201 13.328 1.845 1 98.44 18 LEU B CA 1
ATOM 2018 C C . LEU B 1 18 ? -2.352 14.117 2.84 1 98.44 18 LEU B C 1
ATOM 2020 O O . LEU B 1 18 ? -2.631 15.281 3.111 1 98.44 18 LEU B O 1
ATOM 2024 N N . ALA B 1 19 ? -1.338 13.484 3.357 1 98.62 19 ALA B N 1
ATOM 2025 C CA . ALA B 1 19 ? -0.425 14.18 4.262 1 98.62 19 ALA B CA 1
ATOM 2026 C C . ALA B 1 19 ? 0.187 15.406 3.594 1 98.62 19 ALA B C 1
ATOM 2028 O O . ALA B 1 19 ? 0.218 16.484 4.18 1 98.62 19 ALA B O 1
ATOM 2029 N N . ALA B 1 20 ? 0.629 15.227 2.387 1 98.5 20 ALA B N 1
ATOM 2030 C CA . ALA B 1 20 ? 1.243 16.312 1.639 1 98.5 20 ALA B CA 1
ATOM 2031 C C . ALA B 1 20 ? 0.245 17.453 1.402 1 98.5 20 ALA B C 1
ATOM 2033 O O . ALA B 1 20 ? 0.575 18.625 1.577 1 98.5 20 ALA B O 1
ATOM 2034 N N . ALA B 1 21 ? -0.932 17.078 1.032 1 98.06 21 ALA B N 1
ATOM 2035 C CA . ALA B 1 21 ? -1.946 18.078 0.709 1 98.06 21 ALA B CA 1
ATOM 2036 C C . ALA B 1 21 ? -2.336 18.891 1.945 1 98.06 21 ALA B C 1
ATOM 2038 O O . ALA B 1 21 ? -2.488 20.109 1.875 1 98.06 21 ALA B O 1
ATOM 2039 N N . ILE B 1 22 ? -2.492 18.188 3.059 1 97.88 22 ILE B N 1
ATOM 2040 C CA . ILE B 1 22 ? -2.873 18.844 4.301 1 97.88 22 ILE B CA 1
ATOM 2041 C C . ILE B 1 22 ? -1.751 19.781 4.758 1 9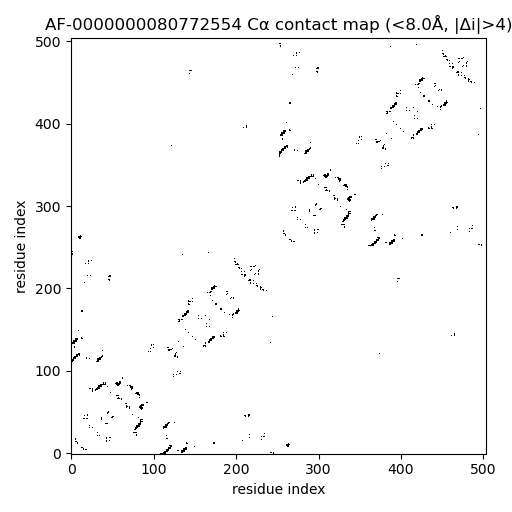7.88 22 ILE B C 1
ATOM 2043 O O . ILE B 1 22 ? -2.004 20.922 5.152 1 97.88 22 ILE B O 1
ATOM 2047 N N . ALA B 1 23 ? -0.514 19.328 4.684 1 98.12 23 ALA B N 1
ATOM 2048 C CA . ALA B 1 23 ? 0.637 20.156 5.027 1 98.12 23 ALA B CA 1
ATOM 2049 C C . ALA B 1 23 ? 0.708 21.391 4.137 1 98.12 23 ALA B C 1
ATOM 2051 O O . ALA B 1 23 ? 0.943 22.5 4.625 1 98.12 23 ALA B O 1
ATOM 2052 N N . TRP B 1 24 ? 0.478 21.188 2.887 1 97.81 24 TRP B N 1
ATOM 2053 C CA . TRP B 1 24 ? 0.552 22.312 1.951 1 97.81 24 TRP B CA 1
ATOM 2054 C C . TRP B 1 24 ? -0.572 23.312 2.207 1 97.81 24 TRP B C 1
ATOM 2056 O O . TRP B 1 24 ? -0.364 24.516 2.123 1 97.81 24 TRP B O 1
ATOM 2066 N N . TYR B 1 25 ? -1.763 22.797 2.42 1 97.25 25 TYR B N 1
ATOM 2067 C CA . TYR B 1 25 ? -2.883 23.672 2.729 1 97.25 25 TYR B CA 1
ATOM 2068 C C . TYR B 1 25 ? -2.551 24.594 3.902 1 97.25 25 TYR B C 1
ATOM 2070 O O . TYR B 1 25 ? -2.811 25.797 3.852 1 97.25 25 TYR B O 1
ATOM 2078 N N . ARG B 1 26 ? -1.998 24.031 4.926 1 96.31 26 ARG B N 1
ATOM 2079 C CA . ARG B 1 26 ? -1.612 24.828 6.086 1 96.31 26 ARG B CA 1
ATOM 2080 C C . ARG B 1 26 ? -0.547 25.844 5.715 1 96.31 26 ARG B C 1
ATOM 2082 O O . ARG B 1 26 ? -0.593 27 6.176 1 96.31 26 ARG B O 1
ATOM 2089 N N . GLU B 1 27 ? 0.367 25.406 4.891 1 96.62 27 GLU B N 1
ATOM 2090 C CA . GLU B 1 27 ? 1.373 26.344 4.383 1 96.62 27 GLU B CA 1
ATOM 2091 C C . GLU B 1 27 ? 0.723 27.531 3.691 1 96.62 27 GLU B C 1
ATOM 2093 O O . GLU B 1 27 ? 1.098 28.688 3.939 1 96.62 27 GLU B O 1
ATOM 2098 N N . GLU B 1 28 ? -0.228 27.25 2.875 1 96.06 28 GLU B N 1
ATOM 2099 C CA . GLU B 1 28 ? -0.938 28.297 2.145 1 96.06 28 GLU B CA 1
ATOM 2100 C C . GLU B 1 28 ? -1.665 29.25 3.1 1 96.06 28 GLU B C 1
ATOM 2102 O O . GLU B 1 28 ? -1.841 30.422 2.799 1 96.06 28 GLU B O 1
ATOM 2107 N N . GLN B 1 29 ? -2.045 28.75 4.23 1 95.19 29 GLN B N 1
ATOM 2108 C CA . GLN B 1 29 ? -2.742 29.547 5.238 1 95.19 29 GLN B CA 1
ATOM 2109 C C . GLN B 1 29 ? -1.76 30.172 6.223 1 95.19 29 GLN B C 1
ATOM 2111 O O . GLN B 1 29 ? -2.166 30.734 7.238 1 95.19 29 GLN B O 1
ATOM 2116 N N . ALA B 1 30 ? -0.503 30.016 6.047 1 95.81 30 ALA B N 1
ATOM 2117 C CA . ALA B 1 30 ? 0.57 30.562 6.875 1 95.81 30 ALA B CA 1
ATOM 2118 C C . ALA B 1 30 ? 0.514 29.984 8.289 1 95.81 30 ALA B C 1
ATOM 2120 O O . ALA B 1 30 ? 0.721 30.703 9.266 1 95.81 30 ALA B O 1
ATOM 2121 N N . GLN B 1 31 ? 0.117 28.766 8.367 1 94.19 31 GLN B N 1
ATOM 2122 C CA . GLN B 1 31 ? 0.087 28.062 9.641 1 94.19 31 GLN B CA 1
ATOM 2123 C C . GLN B 1 31 ? 1.309 27.172 9.805 1 94.19 31 GLN B C 1
ATOM 2125 O O . GLN B 1 31 ? 1.522 26.25 9.008 1 94.19 31 GLN B O 1
ATOM 2130 N N . PRO B 1 32 ? 2.082 27.422 10.789 1 94.06 32 PRO B N 1
ATOM 2131 C CA . PRO B 1 32 ? 3.318 26.656 10.961 1 94.06 32 PRO B CA 1
ATOM 2132 C C . PRO B 1 32 ? 3.072 25.156 11.078 1 94.06 32 PRO B C 1
ATOM 2134 O O . PRO B 1 32 ? 2.219 24.719 11.859 1 94.06 32 PRO B O 1
ATOM 2137 N N . THR B 1 33 ? 3.791 24.375 10.258 1 96.25 33 THR B N 1
ATOM 2138 C CA . THR B 1 33 ? 3.643 22.922 10.219 1 96.25 33 THR B CA 1
ATOM 2139 C C . THR B 1 33 ? 5 22.234 10.055 1 96.25 33 THR B C 1
ATOM 2141 O O . THR B 1 33 ? 5.836 22.703 9.273 1 96.25 33 THR B O 1
ATOM 2144 N N . LEU B 1 34 ? 5.238 21.297 10.898 1 96.69 34 LEU B N 1
ATOM 2145 C CA . LEU B 1 34 ? 6.375 20.391 10.742 1 96.69 34 LEU B CA 1
ATOM 2146 C C . LEU B 1 34 ? 5.922 19.031 10.227 1 96.69 34 LEU B C 1
ATOM 2148 O O . LEU B 1 34 ? 5.199 18.312 10.922 1 96.69 34 LEU B O 1
ATOM 2152 N N . ALA B 1 35 ? 6.316 18.719 9.008 1 97.88 35 ALA B N 1
ATOM 2153 C CA . ALA B 1 35 ? 5.988 17.422 8.422 1 97.88 35 ALA B CA 1
ATOM 2154 C C . ALA B 1 35 ? 7.191 16.484 8.461 1 97.88 35 ALA B C 1
ATOM 2156 O O . ALA B 1 35 ? 8.273 16.828 7.98 1 97.88 35 ALA B O 1
ATOM 2157 N N . ILE B 1 36 ? 7.012 15.328 9.016 1 97.44 36 ILE B N 1
ATOM 2158 C CA . ILE B 1 36 ? 8.078 14.336 9.125 1 97.44 36 ILE B CA 1
ATOM 2159 C C . ILE B 1 36 ? 7.695 13.07 8.367 1 97.44 36 ILE B C 1
ATOM 2161 O O . ILE B 1 36 ? 6.625 12.5 8.609 1 97.44 36 ILE B O 1
ATOM 2165 N N . ASP B 1 37 ? 8.562 12.68 7.457 1 97.5 37 ASP B N 1
ATOM 2166 C CA . ASP B 1 37 ? 8.375 11.43 6.73 1 97.5 37 ASP B CA 1
ATOM 2167 C C . ASP B 1 37 ? 8.969 10.25 7.504 1 97.5 37 ASP B C 1
ATOM 2169 O O . ASP B 1 37 ? 10.188 10.117 7.609 1 97.5 37 ASP B O 1
ATOM 2173 N N . LEU B 1 38 ? 8.078 9.367 7.961 1 95.81 38 LEU B N 1
ATOM 2174 C CA . LEU B 1 38 ? 8.547 8.211 8.727 1 95.81 38 LEU B CA 1
ATOM 2175 C C . LEU B 1 38 ? 8.539 6.953 7.867 1 95.81 38 LEU B C 1
ATOM 2177 O O . LEU B 1 38 ? 8.766 5.852 8.367 1 95.81 38 LEU B O 1
ATOM 2181 N N . CYS B 1 39 ? 8.281 7.074 6.605 1 93.69 39 CYS B N 1
ATOM 2182 C CA . CYS B 1 39 ? 8.25 5.949 5.68 1 93.69 39 CYS B CA 1
ATOM 2183 C C . CYS B 1 39 ? 9.594 5.762 4.992 1 93.69 39 CYS B C 1
ATOM 2185 O O . CYS B 1 39 ? 10.086 6.672 4.324 1 93.69 39 CYS B O 1
ATOM 2187 N N . PRO B 1 40 ? 10.094 4.617 4.977 1 89.31 40 PRO B N 1
ATOM 2188 C CA . PRO B 1 40 ? 11.422 4.375 4.414 1 89.31 40 PRO B CA 1
ATOM 2189 C C . PRO B 1 40 ? 11.477 4.605 2.904 1 89.31 40 PRO B C 1
ATOM 2191 O O . PRO B 1 40 ? 12.562 4.773 2.338 1 89.31 40 PRO B O 1
ATOM 2194 N N . GLN B 1 41 ? 10.375 4.59 2.236 1 89.19 41 GLN B N 1
ATOM 2195 C CA . GLN B 1 41 ? 10.359 4.859 0.803 1 89.19 41 GLN B CA 1
ATOM 2196 C C . GLN B 1 41 ? 10.641 6.328 0.513 1 89.19 41 GLN B C 1
ATOM 2198 O O . GLN B 1 41 ? 10.938 6.699 -0.624 1 89.19 41 GLN B O 1
ATOM 2203 N N . ASN B 1 42 ? 10.492 7.184 1.538 1 93.81 42 ASN B N 1
ATOM 2204 C CA . ASN B 1 42 ? 10.898 8.586 1.452 1 93.81 42 ASN B CA 1
ATOM 2205 C C . ASN B 1 42 ? 10.164 9.312 0.333 1 93.81 42 ASN B C 1
ATOM 2207 O O . ASN B 1 42 ? 10.781 10.047 -0.446 1 93.81 42 ASN B O 1
ATOM 2211 N N . LEU B 1 43 ? 8.852 9.148 0.234 1 95.06 43 LEU B N 1
ATOM 2212 C CA . LEU B 1 43 ? 8.133 9.641 -0.938 1 95.06 43 LEU B CA 1
ATOM 2213 C C . LEU B 1 43 ? 7.465 10.977 -0.648 1 95.06 43 LEU B C 1
ATOM 2215 O O . LEU B 1 43 ? 7.07 11.695 -1.571 1 95.06 43 LEU B O 1
ATOM 2219 N N . LEU B 1 44 ? 7.312 11.312 0.623 1 97.56 44 LEU B N 1
ATOM 2220 C CA . LEU B 1 44 ? 6.598 12.531 0.976 1 97.56 44 LEU B CA 1
ATOM 2221 C C . LEU B 1 44 ? 7.242 13.75 0.325 1 97.56 44 LEU B C 1
ATOM 2223 O O . LEU B 1 44 ? 6.547 14.625 -0.197 1 97.56 44 LEU B O 1
ATOM 2227 N N . ARG B 1 45 ? 8.516 13.766 0.294 1 96.62 45 ARG B N 1
ATOM 2228 C CA . ARG B 1 45 ? 9.281 14.906 -0.182 1 96.62 45 ARG B CA 1
ATOM 2229 C C . ARG B 1 45 ? 8.992 15.195 -1.651 1 96.62 45 ARG B C 1
ATOM 2231 O O . ARG B 1 45 ? 9.039 16.344 -2.09 1 96.62 45 ARG B O 1
ATOM 2238 N N . LEU B 1 46 ? 8.594 14.211 -2.436 1 96.25 46 LEU B N 1
ATOM 2239 C CA . LEU B 1 46 ? 8.367 14.352 -3.871 1 96.25 46 LEU B CA 1
ATOM 2240 C C . LEU B 1 46 ? 7.145 15.211 -4.148 1 96.25 46 LEU B C 1
ATOM 2242 O O . LEU B 1 46 ? 7.043 15.836 -5.207 1 96.25 46 LEU B O 1
ATOM 2246 N N . HIS B 1 47 ? 6.246 15.242 -3.219 1 97.25 47 HIS B N 1
ATOM 2247 C CA . HIS B 1 47 ? 5.039 16.047 -3.369 1 97.25 47 HIS B CA 1
ATOM 2248 C C . HIS B 1 47 ? 5.352 17.531 -3.273 1 97.25 47 HIS B C 1
ATOM 2250 O O . HIS B 1 47 ? 4.508 18.375 -3.6 1 97.25 47 HIS B O 1
ATOM 2256 N N . PHE B 1 48 ? 6.566 17.828 -2.809 1 96.75 48 PHE B N 1
ATOM 2257 C CA . PHE B 1 48 ? 6.949 19.219 -2.6 1 96.75 48 PHE B CA 1
ATOM 2258 C C . PHE B 1 48 ? 8.094 19.625 -3.529 1 96.75 48 PHE B C 1
ATOM 2260 O O . PHE B 1 48 ? 8.727 20.656 -3.334 1 96.75 48 PHE B O 1
ATOM 2267 N N . GLY B 1 49 ? 8.445 18.781 -4.422 1 93.75 49 GLY B N 1
ATOM 2268 C CA . GLY B 1 49 ? 9.422 19.109 -5.445 1 93.75 49 GLY B CA 1
ATOM 2269 C C . GLY B 1 49 ? 10.844 18.797 -5.027 1 93.75 49 GLY B C 1
ATOM 2270 O O . GLY B 1 49 ? 11.797 19.203 -5.707 1 93.75 49 GLY B O 1
ATOM 2271 N N . VAL B 1 50 ? 11.055 18.188 -3.908 1 93.88 50 VAL B N 1
ATOM 2272 C CA . VAL B 1 50 ? 12.391 17.766 -3.521 1 93.88 50 VAL B CA 1
ATOM 2273 C C . VAL B 1 50 ? 12.844 16.609 -4.418 1 93.88 50 VAL B C 1
ATOM 2275 O O . VAL B 1 50 ? 12.172 15.578 -4.492 1 93.88 50 VAL B O 1
ATOM 2278 N N . PRO B 1 51 ? 13.953 16.719 -5.051 1 90.56 51 PRO B N 1
ATOM 2279 C CA . PRO B 1 51 ? 14.352 15.766 -6.09 1 90.56 51 PRO B CA 1
ATOM 2280 C C . PRO B 1 51 ? 14.758 14.414 -5.52 1 90.56 51 PRO B C 1
ATOM 2282 O O . PRO B 1 51 ? 15.094 14.312 -4.34 1 90.56 51 PRO B O 1
ATOM 2285 N N . TRP B 1 52 ? 14.781 13.406 -6.395 1 88.19 52 TRP B N 1
ATOM 2286 C CA . TRP B 1 52 ? 15.18 12.047 -6.055 1 88.19 52 TRP B CA 1
ATOM 2287 C C . TRP B 1 52 ? 16.625 12 -5.59 1 88.19 52 TRP B C 1
ATOM 2289 O O . TRP B 1 52 ? 17 11.141 -4.789 1 88.19 52 TRP B O 1
ATOM 2299 N N . SER B 1 53 ? 17.406 12.945 -6.051 1 89 53 SER B N 1
ATOM 2300 C CA . SER B 1 53 ? 18.844 12.961 -5.77 1 89 53 SER B CA 1
ATOM 2301 C C . SER B 1 53 ? 19.109 13.352 -4.324 1 89 53 SER B C 1
ATOM 2303 O O . SER B 1 53 ? 20.203 13.102 -3.807 1 89 53 SER B O 1
ATOM 2305 N N . GLU B 1 54 ? 18.156 14.008 -3.709 1 88.19 54 GLU B N 1
ATOM 2306 C CA . GLU B 1 54 ? 18.328 14.383 -2.307 1 88.19 54 GLU B CA 1
ATOM 2307 C C . GLU B 1 54 ? 18.203 13.164 -1.394 1 88.19 54 GLU B C 1
ATOM 2309 O O . GLU B 1 54 ? 17.172 12.492 -1.376 1 88.19 54 GLU B O 1
ATOM 2314 N N . GLN B 1 55 ? 19.203 12.867 -0.617 1 85.94 55 GLN B N 1
ATOM 2315 C CA . GLN B 1 55 ? 19.234 11.633 0.159 1 85.94 55 GLN B CA 1
ATOM 2316 C C . GLN B 1 55 ? 19.172 11.922 1.656 1 85.94 55 GLN B C 1
ATOM 2318 O O . GLN B 1 55 ? 18.969 11.008 2.461 1 85.94 55 GLN B O 1
ATOM 2323 N N . GLY B 1 56 ? 19.359 13.172 2.02 1 89.06 56 GLY B N 1
ATOM 2324 C CA . GLY B 1 56 ? 19.359 13.516 3.432 1 89.06 56 GLY B CA 1
ATOM 2325 C C . GLY B 1 56 ? 18.016 13.312 4.098 1 89.06 56 GLY B C 1
ATOM 2326 O O . GLY B 1 56 ? 16.984 13.281 3.428 1 89.06 56 GLY B O 1
ATOM 2327 N N . GLY B 1 57 ? 18.031 13.141 5.441 1 93.5 57 GLY B N 1
ATOM 2328 C CA . GLY B 1 57 ? 16.844 12.945 6.258 1 93.5 57 GLY B CA 1
ATOM 2329 C C . GLY B 1 57 ? 17.172 12.633 7.707 1 93.5 57 GLY B C 1
ATOM 2330 O O . GLY B 1 57 ? 18.328 12.633 8.102 1 93.5 57 GLY B O 1
ATOM 2331 N N . TRP B 1 58 ? 16.109 12.469 8.438 1 93.06 58 TRP B N 1
ATOM 2332 C CA . TRP B 1 58 ? 16.297 12.328 9.875 1 93.06 58 TRP B CA 1
ATOM 2333 C C . TRP B 1 58 ? 17.031 11.031 10.211 1 93.06 58 TRP B C 1
ATOM 2335 O O . TRP B 1 58 ? 17.734 10.945 11.211 1 93.06 58 TRP B O 1
ATOM 2345 N N . ARG B 1 59 ? 16.875 10.031 9.32 1 90.38 59 ARG B N 1
ATOM 2346 C CA . ARG B 1 59 ? 17.469 8.727 9.609 1 90.38 59 ARG B CA 1
ATOM 2347 C C . ARG B 1 59 ? 18.984 8.805 9.594 1 90.38 59 ARG B C 1
ATOM 2349 O O . ARG B 1 59 ? 19.656 8.305 10.5 1 90.38 59 ARG B O 1
ATOM 2356 N N . ALA B 1 60 ? 19.469 9.328 8.578 1 86.5 60 ALA B N 1
ATOM 2357 C CA . ALA B 1 60 ? 20.922 9.492 8.469 1 86.5 60 ALA B CA 1
ATOM 2358 C C . ALA B 1 60 ? 21.453 10.359 9.609 1 86.5 60 ALA B C 1
ATOM 2360 O O . ALA B 1 60 ? 22.516 10.078 10.156 1 86.5 60 ALA B O 1
ATOM 2361 N N . SER B 1 61 ? 20.734 11.422 9.914 1 88.62 61 SER B N 1
ATOM 2362 C CA . SER B 1 61 ? 21.141 12.32 10.984 1 88.62 61 SER B CA 1
ATOM 2363 C C . SER B 1 61 ? 21.203 11.594 12.328 1 88.62 61 SER B C 1
ATOM 2365 O O . SER B 1 61 ? 22.141 11.789 13.102 1 88.62 61 SER B O 1
ATOM 2367 N N . LEU B 1 62 ? 20.234 10.773 12.578 1 85.69 62 LEU B N 1
ATOM 2368 C CA . LEU B 1 62 ? 20.203 10 13.812 1 85.69 62 LEU B CA 1
ATOM 2369 C C . LEU B 1 62 ? 21.422 9.078 13.906 1 85.69 62 LEU B C 1
ATOM 2371 O O . LEU B 1 62 ? 22.062 8.992 14.953 1 85.69 62 LEU B O 1
ATOM 2375 N N . HIS B 1 63 ? 21.703 8.43 12.859 1 84.12 63 HIS B N 1
ATOM 2376 C CA . HIS B 1 63 ? 22.812 7.488 12.828 1 84.12 63 HIS B CA 1
ATOM 2377 C C . HIS B 1 63 ? 24.156 8.211 13.031 1 84.12 63 HIS B C 1
ATOM 2379 O O . HIS B 1 63 ? 25.062 7.676 13.672 1 84.12 63 HIS B O 1
ATOM 2385 N N . ALA B 1 64 ? 24.25 9.336 12.531 1 85.75 64 ALA B N 1
ATOM 2386 C CA . ALA B 1 64 ? 25.484 10.117 12.609 1 85.75 64 ALA B CA 1
ATOM 2387 C C . ALA B 1 64 ? 25.578 10.875 13.93 1 85.75 64 ALA B C 1
ATOM 2389 O O . ALA B 1 64 ? 26.594 11.5 14.227 1 85.75 64 ALA B O 1
ATOM 2390 N N . GLY B 1 65 ? 24.531 10.875 14.648 1 85.38 65 GLY B N 1
ATOM 2391 C CA . GLY B 1 65 ? 24.516 11.625 15.891 1 85.38 65 GLY B CA 1
ATOM 2392 C C . GLY B 1 65 ? 24.328 13.117 15.688 1 85.38 65 GLY B C 1
ATOM 2393 O O . GLY B 1 65 ? 24.766 13.922 16.516 1 85.38 65 GLY B O 1
ATOM 2394 N N . CYS B 1 66 ? 23.781 13.414 14.586 1 88.38 66 CYS B N 1
ATOM 2395 C CA . CYS B 1 66 ? 23.531 14.82 14.266 1 88.38 66 CYS B CA 1
ATOM 2396 C C . CYS B 1 66 ? 22.109 15.211 14.602 1 88.38 66 CYS B C 1
ATOM 2398 O O . CYS B 1 66 ? 21.25 14.352 14.789 1 88.38 66 CYS B O 1
ATOM 2400 N N . ASP B 1 67 ? 21.891 16.484 14.727 1 92 67 ASP B N 1
ATOM 2401 C CA . ASP B 1 67 ? 20.562 17.031 14.938 1 92 67 ASP B CA 1
ATOM 2402 C C . ASP B 1 67 ? 19.656 16.781 13.734 1 92 67 ASP B C 1
ATOM 2404 O O . ASP B 1 67 ? 19.906 17.297 12.641 1 92 67 ASP B O 1
ATOM 2408 N N . TRP B 1 68 ? 18.609 16.031 13.953 1 91.62 68 TRP B N 1
ATOM 2409 C CA . TRP B 1 68 ? 17.734 15.625 12.859 1 91.62 68 TRP B CA 1
ATOM 2410 C C . TRP B 1 68 ? 17.031 16.828 12.25 1 91.62 68 TRP B C 1
ATOM 2412 O O . TRP B 1 68 ? 16.641 16.812 11.078 1 91.62 68 TRP B O 1
ATOM 2422 N N . THR B 1 69 ? 16.812 17.906 13 1 91.38 69 THR B N 1
ATOM 2423 C CA . THR B 1 69 ? 16.109 19.094 12.516 1 91.38 69 THR B CA 1
ATOM 2424 C C . THR B 1 69 ? 16.906 19.797 11.422 1 91.38 69 THR B C 1
ATOM 2426 O O . THR B 1 69 ? 16.359 20.578 10.648 1 91.38 69 THR B O 1
ATOM 2429 N N . GLU B 1 70 ? 18.219 19.484 11.328 1 92 70 GLU B N 1
ATOM 2430 C CA . GLU B 1 70 ? 19.078 20.078 10.312 1 92 70 GLU B CA 1
ATOM 2431 C C . GLU B 1 70 ? 18.766 19.531 8.922 1 92 70 GLU B C 1
ATOM 2433 O O . GLU B 1 70 ? 19.156 20.109 7.91 1 92 70 GLU B O 1
ATOM 2438 N N . SER B 1 71 ? 18.062 18.453 8.891 1 92.88 71 SER B N 1
ATOM 2439 C CA . SER B 1 71 ? 17.703 17.844 7.617 1 92.88 71 SER B CA 1
ATOM 2440 C C . SER B 1 71 ? 16.391 18.406 7.086 1 92.88 71 SER B C 1
ATOM 2442 O O . SER B 1 71 ? 15.914 17.984 6.023 1 92.88 71 SER B O 1
ATOM 2444 N N . ALA B 1 72 ? 15.852 19.391 7.777 1 95.19 72 ALA B N 1
ATOM 2445 C CA . ALA B 1 72 ? 14.555 19.938 7.406 1 95.19 72 ALA B CA 1
ATOM 2446 C C . ALA B 1 72 ? 14.664 20.844 6.18 1 95.19 72 ALA B C 1
ATOM 2448 O O . ALA B 1 72 ? 15.641 21.578 6.031 1 95.19 72 ALA B O 1
ATOM 2449 N N . TRP B 1 73 ? 13.711 20.734 5.328 1 95.94 73 TRP B N 1
ATOM 2450 C CA . TRP B 1 73 ? 13.539 21.625 4.191 1 95.94 73 TRP B CA 1
ATOM 2451 C C . TRP B 1 73 ? 12.445 22.656 4.473 1 95.94 73 TRP B C 1
ATOM 2453 O O . TRP B 1 73 ? 11.352 22.297 4.918 1 95.94 73 TRP B O 1
ATOM 2463 N N . ARG B 1 74 ? 12.734 23.969 4.25 1 95.81 74 ARG B N 1
ATOM 2464 C CA . ARG B 1 74 ? 11.695 24.984 4.281 1 95.81 74 ARG B CA 1
ATOM 2465 C C . ARG B 1 74 ? 10.938 25.031 2.961 1 95.81 74 ARG B C 1
ATOM 2467 O O . ARG B 1 74 ? 11.531 25.25 1.904 1 95.81 74 ARG B O 1
ATOM 2474 N N . ILE B 1 75 ? 9.68 24.781 3.014 1 95.81 75 ILE B N 1
ATOM 2475 C CA . ILE B 1 75 ? 8.859 24.641 1.818 1 95.81 75 ILE B CA 1
ATOM 2476 C C . ILE B 1 75 ? 8.016 25.906 1.625 1 95.81 75 ILE B C 1
ATOM 2478 O O . ILE B 1 75 ? 7.531 26.484 2.598 1 95.81 75 ILE B O 1
ATOM 2482 N N . GLY B 1 76 ? 7.859 26.344 0.375 1 94.56 76 GLY B N 1
ATOM 2483 C CA . GLY B 1 76 ? 7.02 27.5 0.077 1 94.56 76 GLY B CA 1
ATOM 2484 C C . GLY B 1 76 ? 7.516 28.781 0.72 1 94.56 76 GLY B C 1
ATOM 2485 O O . GLY B 1 76 ? 8.68 29.141 0.57 1 94.56 76 GLY B O 1
ATOM 2486 N N . SER B 1 77 ? 6.625 29.484 1.477 1 95.12 77 SER B N 1
ATOM 2487 C CA . SER B 1 77 ? 6.949 30.75 2.131 1 95.12 77 SER B CA 1
ATOM 2488 C C . SER B 1 77 ? 7.633 30.516 3.475 1 95.12 77 SER B C 1
ATOM 2490 O O . SER B 1 77 ? 7.934 31.469 4.195 1 95.12 77 SER B O 1
ATOM 2492 N N . GLY B 1 78 ? 7.734 29.219 3.844 1 93.75 78 GLY B N 1
ATOM 2493 C CA . GLY B 1 78 ? 8.555 28.922 5.004 1 93.75 78 GLY B CA 1
ATOM 2494 C C . GLY B 1 78 ? 7.742 28.5 6.215 1 93.75 78 GLY B C 1
ATOM 2495 O O . GLY B 1 78 ? 8.305 28.219 7.277 1 93.75 78 GLY B O 1
ATOM 2496 N N . HIS B 1 79 ? 6.438 28.469 6.102 1 95.44 79 HIS B N 1
ATOM 2497 C CA . HIS B 1 79 ? 5.598 28.047 7.219 1 95.44 79 HIS B CA 1
ATOM 2498 C C . HIS B 1 79 ? 5.559 26.531 7.344 1 95.44 79 HIS B C 1
ATOM 2500 O O . HIS B 1 79 ? 5.105 26 8.359 1 95.44 79 HIS B O 1
ATOM 2506 N N . LEU B 1 80 ? 6.035 25.781 6.305 1 96.81 80 LEU B N 1
ATOM 2507 C CA . LEU B 1 80 ? 6.109 24.328 6.305 1 96.81 80 LEU B CA 1
ATOM 2508 C C . LEU B 1 80 ? 7.562 23.859 6.316 1 96.81 80 LEU B C 1
ATOM 2510 O O . LEU B 1 80 ? 8.328 24.172 5.398 1 96.81 80 LEU B O 1
ATOM 2514 N N . ALA B 1 81 ? 7.918 23.188 7.387 1 96.69 81 ALA B N 1
ATOM 2515 C CA . ALA B 1 81 ? 9.195 22.484 7.441 1 96.69 81 ALA B CA 1
ATOM 2516 C C . ALA B 1 81 ? 9 20.984 7.18 1 96.69 81 ALA B C 1
ATOM 2518 O O . ALA B 1 81 ? 8.18 20.344 7.836 1 96.69 81 ALA B O 1
ATOM 2519 N N . LEU B 1 82 ? 9.727 20.469 6.188 1 97.69 82 LEU B N 1
ATOM 2520 C CA . LEU B 1 82 ? 9.664 19.062 5.832 1 97.69 82 LEU B CA 1
ATOM 2521 C C . LEU B 1 82 ? 10.938 18.328 6.25 1 97.69 82 LEU B C 1
ATOM 2523 O O . LEU B 1 82 ? 12.047 18.766 5.91 1 97.69 82 LEU B O 1
ATOM 2527 N N . VAL B 1 83 ? 10.805 17.344 7.012 1 96.88 83 VAL B N 1
ATOM 2528 C CA . VAL B 1 83 ? 11.93 16.484 7.359 1 96.88 83 VAL B CA 1
ATOM 2529 C C . VAL B 1 83 ? 11.781 15.125 6.656 1 96.88 83 VAL B C 1
ATOM 2531 O O . VAL B 1 83 ? 10.984 14.289 7.082 1 96.88 83 VAL B O 1
ATOM 2534 N N . PRO B 1 84 ? 12.578 14.875 5.59 1 97.12 84 PRO B N 1
ATOM 2535 C CA . PRO B 1 84 ? 12.5 13.594 4.879 1 97.12 84 PRO B CA 1
ATOM 2536 C C . PRO B 1 84 ? 13.031 12.422 5.699 1 97.12 84 PRO B C 1
ATOM 2538 O O . PRO B 1 84 ? 13.766 12.633 6.672 1 97.12 84 PRO B O 1
ATOM 2541 N N . HIS B 1 85 ? 12.555 11.25 5.371 1 94.62 85 HIS B N 1
ATOM 2542 C CA . HIS B 1 85 ? 13.117 10.055 5.984 1 94.62 85 HIS B CA 1
ATOM 2543 C C . HIS B 1 85 ? 14.602 9.922 5.68 1 94.62 85 HIS B C 1
ATOM 2545 O O . HIS B 1 85 ? 15.398 9.633 6.57 1 94.62 85 HIS B O 1
ATOM 2551 N N . GLY B 1 86 ? 14.93 10.195 4.391 1 91.69 86 GLY B N 1
ATOM 2552 C CA . GLY B 1 86 ? 16.281 9.992 3.912 1 91.69 86 GLY B CA 1
ATOM 2553 C C . GLY B 1 86 ? 16.562 8.57 3.477 1 91.69 86 GLY B C 1
ATOM 2554 O O . GLY B 1 86 ? 15.68 7.711 3.541 1 91.69 86 GLY B O 1
ATOM 2555 N N . THR B 1 87 ? 17.703 8.375 2.701 1 80.25 87 THR B N 1
ATOM 2556 C CA . THR B 1 87 ? 18.109 7.059 2.215 1 80.25 87 THR B CA 1
ATOM 2557 C C . THR B 1 87 ? 19.234 6.488 3.07 1 80.25 87 THR B C 1
ATOM 2559 O O . THR B 1 87 ? 20.109 7.227 3.531 1 80.25 87 THR B O 1
ATOM 2562 N N . CYS B 1 88 ? 18.984 5.77 4.117 1 62.09 88 CYS B N 1
ATOM 2563 C CA . CYS B 1 88 ? 20.125 5.234 4.852 1 62.09 88 CYS B CA 1
ATOM 2564 C C . CYS B 1 88 ? 20.562 3.898 4.266 1 62.09 88 CYS B C 1
ATOM 2566 O O . CYS B 1 88 ? 19.734 3.092 3.848 1 62.09 88 CYS B O 1
ATOM 2568 N N . ALA B 1 89 ? 21.688 4.004 3.504 1 53.12 89 ALA B N 1
ATOM 2569 C CA . ALA B 1 89 ? 22.266 2.742 3.045 1 53.12 89 ALA B CA 1
ATOM 2570 C C . ALA B 1 89 ? 22.031 1.631 4.066 1 53.12 89 ALA B C 1
ATOM 2572 O O . ALA B 1 89 ? 21.703 0.501 3.697 1 53.12 89 ALA B O 1
ATOM 2573 N N . ALA B 1 90 ? 22.812 1.692 5.188 1 47.34 90 ALA B N 1
ATOM 2574 C CA . ALA B 1 90 ? 23.172 0.631 6.125 1 47.34 90 ALA B CA 1
ATOM 2575 C C . ALA B 1 90 ? 22.016 0.317 7.07 1 47.34 90 ALA B C 1
ATOM 2577 O O . ALA B 1 90 ? 21.266 1.213 7.453 1 47.34 90 ALA B O 1
ATOM 2578 N N . ARG B 1 91 ? 21.422 -0.867 7.016 1 54.81 91 ARG B N 1
ATOM 2579 C CA . ARG B 1 91 ? 20.625 -1.471 8.086 1 54.81 91 ARG B CA 1
ATOM 2580 C C . ARG B 1 91 ? 21 -0.883 9.445 1 54.81 91 ARG B C 1
ATOM 2582 O O . ARG B 1 91 ? 21.812 -1.454 10.172 1 54.81 91 ARG B O 1
ATOM 2589 N N . GLY B 1 92 ? 21.078 0.398 9.469 1 56.69 92 GLY B N 1
ATOM 2590 C CA . GLY B 1 92 ? 21.5 0.904 10.766 1 56.69 92 GLY B CA 1
ATOM 2591 C C . GLY B 1 92 ? 20.484 0.683 11.859 1 56.69 92 GLY B C 1
ATOM 2592 O O . GLY B 1 92 ? 19.391 0.174 11.602 1 56.69 92 GLY B O 1
ATOM 2593 N N . PRO B 1 93 ? 20.891 0.929 13.062 1 63.38 93 PRO B N 1
ATOM 2594 C CA . PRO B 1 93 ? 20.031 0.7 14.227 1 63.38 93 PRO B CA 1
ATOM 2595 C C . PRO B 1 93 ? 18.719 1.479 14.156 1 63.38 93 PRO B C 1
ATOM 2597 O O . PRO B 1 93 ? 18.688 2.592 13.625 1 63.38 93 PRO B O 1
ATOM 2600 N N . GLU B 1 94 ? 17.656 0.859 14.367 1 73.69 94 GLU B N 1
ATOM 2601 C CA . GLU B 1 94 ? 16.344 1.481 14.523 1 73.69 94 GLU B CA 1
ATOM 2602 C C . GLU B 1 94 ? 16.297 2.354 15.773 1 73.69 94 GLU B C 1
ATOM 2604 O O . GLU B 1 94 ? 16.969 2.076 16.766 1 73.69 94 GLU B O 1
ATOM 2609 N N . PRO B 1 95 ? 15.641 3.482 15.656 1 79.81 95 PRO B N 1
ATOM 2610 C CA . PRO B 1 95 ? 15.539 4.324 16.844 1 79.81 95 PRO B CA 1
ATOM 2611 C C . PRO B 1 95 ? 14.93 3.586 18.031 1 79.81 95 PRO B C 1
ATOM 2613 O O . PRO B 1 95 ? 14.156 2.641 17.859 1 79.81 95 PRO B O 1
ATOM 2616 N N . ASP B 1 96 ? 15.352 4.012 19.203 1 82.69 96 ASP B N 1
ATOM 2617 C CA . ASP B 1 96 ? 14.789 3.459 20.438 1 82.69 96 ASP B CA 1
ATOM 2618 C C . ASP B 1 96 ? 13.297 3.77 20.547 1 82.69 96 ASP B C 1
ATOM 2620 O O . ASP B 1 96 ? 12.812 4.734 19.938 1 82.69 96 ASP B O 1
ATOM 2624 N N . ALA B 1 97 ? 12.75 2.945 21.391 1 84.06 97 ALA B N 1
ATOM 2625 C CA . ALA B 1 97 ? 11.328 3.166 21.641 1 84.06 97 ALA B CA 1
ATOM 2626 C C . ALA B 1 97 ? 11.094 4.555 22.234 1 84.06 97 ALA B C 1
ATOM 2628 O O . ALA B 1 97 ? 11.82 4.988 23.125 1 84.06 97 ALA B O 1
ATOM 2629 N N . GLY B 1 98 ? 10.32 5.371 21.672 1 89.94 98 GLY B N 1
ATOM 2630 C CA . GLY B 1 98 ? 9.945 6.672 22.219 1 89.94 98 GLY B CA 1
ATOM 2631 C C . GLY B 1 98 ? 10.828 7.801 21.719 1 89.94 98 GLY B C 1
ATOM 2632 O O . GLY B 1 98 ? 10.703 8.938 22.172 1 89.94 98 GLY B O 1
ATOM 2633 N N . TRP B 1 99 ? 11.742 7.465 20.906 1 91.06 99 TRP B N 1
ATOM 2634 C CA . TRP B 1 99 ? 12.695 8.453 20.422 1 91.06 99 TRP B CA 1
ATOM 2635 C C . TRP B 1 99 ? 11.969 9.672 19.844 1 91.06 99 TRP B C 1
ATOM 2637 O O . TRP B 1 99 ? 12.281 10.805 20.188 1 91.06 99 TRP B O 1
ATOM 2647 N N . LEU B 1 100 ? 10.984 9.453 19.047 1 93.06 100 LEU B N 1
ATOM 2648 C CA . LEU B 1 100 ? 10.297 10.547 18.375 1 93.06 100 LEU B CA 1
ATOM 2649 C C . LEU B 1 100 ? 9.562 11.43 19.391 1 93.06 100 LEU B C 1
ATOM 2651 O O . LEU B 1 100 ? 9.633 12.656 19.297 1 93.06 100 LEU B O 1
ATOM 2655 N N . SER B 1 101 ? 8.898 10.82 20.359 1 92.56 101 SER B N 1
ATOM 2656 C CA . SER B 1 101 ? 8.211 11.57 21.406 1 92.56 101 SER B CA 1
ATOM 2657 C C . SER B 1 101 ? 9.18 12.461 22.172 1 92.56 101 SER B C 1
ATOM 2659 O O . SER B 1 101 ? 8.883 13.633 22.438 1 92.56 101 SER B O 1
ATOM 2661 N N . ALA B 1 102 ? 10.305 11.922 22.5 1 92 102 ALA B N 1
ATOM 2662 C CA . ALA B 1 102 ? 11.32 12.672 23.234 1 92 102 ALA B CA 1
ATOM 2663 C C . ALA B 1 102 ? 11.844 13.844 22.422 1 92 102 ALA B C 1
ATOM 2665 O O . ALA B 1 102 ? 11.977 14.961 22.938 1 92 102 ALA B O 1
ATOM 2666 N N . GLU B 1 103 ? 12.125 13.547 21.172 1 91.75 103 GLU B N 1
ATOM 2667 C CA . GLU B 1 103 ? 12.68 14.578 20.312 1 91.75 103 GLU B CA 1
ATOM 2668 C C . GLU B 1 103 ? 11.672 15.695 20.062 1 91.75 103 GLU B C 1
ATOM 2670 O O . GLU B 1 103 ? 12.031 16.875 20.078 1 91.75 103 GLU B O 1
ATOM 2675 N N . LEU B 1 104 ? 10.438 15.336 19.844 1 92 104 LEU B N 1
ATOM 2676 C CA . LEU B 1 104 ? 9.398 16.328 19.609 1 92 104 LEU B CA 1
ATOM 2677 C C . LEU B 1 104 ? 9.133 17.141 20.875 1 92 104 LEU B C 1
ATOM 2679 O O . LEU B 1 104 ? 8.781 18.328 20.797 1 92 104 LEU B O 1
ATOM 2683 N N . GLY B 1 105 ? 9.266 16.516 22 1 88.88 105 GLY B N 1
ATOM 2684 C CA . GLY B 1 105 ? 9.117 17.219 23.281 1 88.88 105 GLY B CA 1
ATOM 2685 C C . GLY B 1 105 ? 10.141 18.312 23.469 1 88.88 105 GLY B C 1
ATOM 2686 O O . GLY B 1 105 ? 9.883 19.281 24.188 1 88.88 105 GLY B O 1
ATOM 2687 N N . LYS B 1 106 ? 11.25 18.125 22.844 1 88.38 106 LYS B N 1
ATOM 2688 C CA . LYS B 1 106 ? 12.312 19.109 22.969 1 88.38 106 LYS B CA 1
ATOM 2689 C C . LYS B 1 106 ? 12.016 20.344 22.109 1 88.38 106 LYS B C 1
ATOM 2691 O O . LYS B 1 106 ? 12.617 21.406 22.312 1 88.38 106 LYS B O 1
ATOM 2696 N N . LEU B 1 107 ? 11.133 20.078 21.188 1 85.62 107 LEU B N 1
ATOM 2697 C CA . LEU B 1 107 ? 10.836 21.172 20.281 1 85.62 107 LEU B CA 1
ATOM 2698 C C . LEU B 1 107 ? 9.938 22.219 20.953 1 85.62 107 LEU B C 1
ATOM 2700 O O . LEU B 1 107 ? 9.016 21.859 21.688 1 85.62 107 LEU B O 1
ATOM 2704 N N . GLU B 1 108 ? 10.414 23.406 21.344 1 70.56 108 GLU B N 1
ATOM 2705 C CA . GLU B 1 108 ? 9.625 24.516 21.891 1 70.56 108 GLU B CA 1
ATOM 2706 C C . GLU B 1 108 ? 8.594 25 20.875 1 70.56 108 GLU B C 1
ATOM 2708 O O . GLU B 1 108 ? 8.875 25.891 20.078 1 70.56 108 GLU B O 1
ATOM 2713 N N . ARG B 1 109 ? 7.496 24.297 20.859 1 66.5 109 ARG B N 1
ATOM 2714 C CA . ARG B 1 109 ? 6.613 24.781 19.812 1 66.5 109 ARG B CA 1
ATOM 2715 C C . ARG B 1 109 ? 5.371 25.438 20.391 1 66.5 109 ARG B C 1
ATOM 2717 O O . ARG B 1 109 ? 4.855 25 21.422 1 66.5 109 ARG B O 1
ATOM 2724 N N . PRO B 1 110 ? 5.18 26.625 19.734 1 65 110 PRO B N 1
ATOM 2725 C CA . PRO B 1 110 ? 4.012 27.375 20.188 1 65 110 PRO B CA 1
ATOM 2726 C C . PRO B 1 110 ? 2.707 26.594 20.031 1 65 110 PRO B C 1
ATOM 2728 O O . PRO B 1 110 ? 2.658 25.594 19.312 1 65 110 PRO B O 1
ATOM 2731 N N . ALA B 1 111 ? 1.85 27.25 20.719 1 63.34 111 ALA B N 1
ATOM 2732 C CA . ALA B 1 111 ? 0.479 26.766 20.562 1 63.34 111 ALA B CA 1
ATOM 2733 C C . ALA B 1 111 ? -0.022 26.953 19.141 1 63.34 111 ALA B C 1
ATOM 2735 O O . ALA B 1 111 ? 0.246 27.984 18.516 1 63.34 111 ALA B O 1
ATOM 2736 N N . GLY B 1 112 ? -0.543 25.906 18.406 1 70.06 112 GLY B N 1
ATOM 2737 C CA . GLY B 1 112 ? -1.097 25.984 17.062 1 70.06 112 GLY B CA 1
ATOM 2738 C C . GLY B 1 112 ? -0.243 25.297 16.031 1 70.06 112 GLY B C 1
ATOM 2739 O O . GLY B 1 112 ? -0.704 25.031 14.914 1 70.06 112 GLY B O 1
ATOM 2740 N N . ASP B 1 113 ? 0.91 24.984 16.406 1 87 113 ASP B N 1
ATOM 2741 C CA . ASP B 1 113 ? 1.791 24.266 15.492 1 87 113 ASP B CA 1
ATOM 2742 C C . ASP B 1 113 ? 1.346 22.812 15.32 1 87 113 ASP B C 1
ATOM 2744 O O . ASP B 1 113 ? 0.826 22.203 16.25 1 87 113 ASP B O 1
ATOM 2748 N N . LEU B 1 114 ? 1.349 22.453 14.094 1 94.5 114 LEU B N 1
ATOM 2749 C CA . LEU B 1 114 ? 1.016 21.062 13.812 1 94.5 114 LEU B CA 1
ATOM 2750 C C . LEU B 1 114 ? 2.26 20.266 13.414 1 94.5 114 LEU B C 1
ATOM 2752 O O . LEU B 1 114 ? 3.051 20.734 12.586 1 94.5 114 LEU B O 1
ATOM 2756 N N . VAL B 1 115 ? 2.453 19.172 14.125 1 96.56 115 VAL B N 1
ATOM 2757 C CA . VAL B 1 115 ? 3.389 18.172 13.641 1 96.56 115 VAL B CA 1
ATOM 2758 C C . VAL B 1 115 ? 2.629 17.078 12.891 1 96.56 115 VAL B C 1
ATOM 2760 O O . VAL B 1 115 ? 1.715 16.453 13.438 1 96.56 115 VAL B O 1
ATOM 2763 N N . LEU B 1 116 ? 2.955 16.938 11.672 1 98.06 116 LEU B N 1
ATOM 2764 C CA . LEU B 1 116 ? 2.322 15.945 10.812 1 98.06 116 LEU B CA 1
ATOM 2765 C C . LEU B 1 116 ? 3.281 14.797 10.508 1 98.06 116 LEU B C 1
ATOM 2767 O O . LEU B 1 116 ? 4.367 15.016 9.969 1 98.06 116 LEU B O 1
ATOM 2771 N N . LEU B 1 117 ? 2.906 13.609 10.875 1 98.12 117 LEU B N 1
ATOM 2772 C CA . LEU B 1 117 ? 3.732 12.43 10.656 1 98.12 117 LEU B CA 1
ATOM 2773 C C . LEU B 1 117 ? 3.18 11.578 9.516 1 98.12 117 LEU B C 1
ATOM 2775 O O . LEU B 1 117 ? 2.059 11.07 9.602 1 98.12 117 LEU B O 1
ATOM 2779 N N . ASP B 1 118 ? 3.951 11.477 8.43 1 98.44 118 ASP B N 1
ATOM 2780 C CA . ASP B 1 118 ? 3.641 10.469 7.422 1 98.44 118 ASP B CA 1
ATOM 2781 C C . ASP B 1 118 ? 4.086 9.078 7.887 1 98.44 118 ASP B C 1
ATOM 2783 O O . ASP B 1 118 ? 5.281 8.773 7.898 1 98.44 118 ASP B O 1
ATOM 2787 N N . THR B 1 119 ? 3.129 8.266 8.156 1 97.62 119 THR B N 1
ATOM 2788 C CA . THR B 1 119 ? 3.367 7.027 8.883 1 97.62 119 THR B CA 1
ATOM 2789 C C . THR B 1 119 ? 3.113 5.82 7.984 1 97.62 119 THR B C 1
ATOM 2791 O O . THR B 1 119 ? 2.113 5.773 7.262 1 97.62 119 THR B O 1
ATOM 2794 N N . PRO B 1 120 ? 4.02 4.863 8.008 1 95 120 P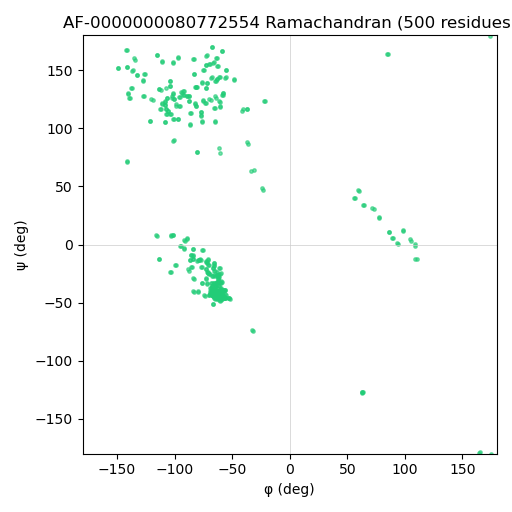RO B N 1
ATOM 2795 C CA . PRO B 1 120 ? 3.826 3.662 7.195 1 95 120 PRO B CA 1
ATOM 2796 C C . PRO B 1 120 ? 2.588 2.865 7.598 1 95 120 PRO B C 1
ATOM 2798 O O . PRO B 1 120 ? 2.188 2.893 8.766 1 95 120 PRO B O 1
ATOM 2801 N N . SER B 1 121 ? 2.025 2.123 6.66 1 93.31 121 SER B N 1
ATOM 2802 C CA . SER B 1 121 ? 0.843 1.306 6.918 1 93.31 121 SER B CA 1
ATOM 2803 C C . SER B 1 121 ? 1.224 -0.042 7.523 1 93.31 121 SER B C 1
ATOM 2805 O O . SER B 1 121 ? 0.362 -0.774 8.016 1 93.31 121 SER B O 1
ATOM 2807 N N . TRP B 1 122 ? 2.445 -0.382 7.492 1 88 122 TRP B N 1
ATOM 2808 C CA . TRP B 1 122 ? 2.896 -1.687 7.965 1 88 122 TRP B CA 1
ATOM 2809 C C . TRP B 1 122 ? 3.512 -1.576 9.359 1 88 122 TRP B C 1
ATOM 2811 O O . TRP B 1 122 ? 4.035 -0.523 9.727 1 88 122 TRP B O 1
ATOM 2821 N N . ALA B 1 123 ? 3.469 -2.674 9.977 1 83.56 123 ALA B N 1
ATOM 2822 C CA . ALA B 1 123 ? 4.016 -2.705 11.328 1 83.56 123 ALA B CA 1
ATOM 2823 C C . ALA B 1 123 ? 5.531 -2.516 11.312 1 83.56 123 ALA B C 1
ATOM 2825 O O . ALA B 1 123 ? 6.215 -3.008 10.406 1 83.56 123 ALA B O 1
ATOM 2826 N N . GLY B 1 124 ? 6.004 -1.811 12.328 1 85.75 124 GLY B N 1
ATOM 2827 C CA . GLY B 1 124 ? 7.426 -1.55 12.484 1 85.75 124 GLY B CA 1
ATOM 2828 C C . GLY B 1 124 ? 7.723 -0.442 13.477 1 85.75 124 GLY B C 1
ATOM 2829 O O . GLY B 1 124 ? 6.805 0.161 14.039 1 85.75 124 GLY B O 1
ATOM 2830 N N . ARG B 1 125 ? 8.906 -0.194 13.609 1 87.5 125 ARG B N 1
ATOM 2831 C CA . ARG B 1 125 ? 9.344 0.748 14.633 1 87.5 125 ARG B CA 1
ATOM 2832 C C . ARG B 1 125 ? 8.875 2.164 14.312 1 87.5 125 ARG B C 1
ATOM 2834 O O . ARG B 1 125 ? 8.484 2.912 15.219 1 87.5 125 ARG B O 1
ATOM 2841 N N . CYS B 1 126 ? 8.883 2.502 13.062 1 91.19 126 CYS B N 1
ATOM 2842 C CA . CYS B 1 126 ? 8.484 3.854 12.688 1 91.19 126 CYS B CA 1
ATOM 2843 C C . CYS B 1 126 ? 7.004 4.086 12.969 1 91.19 126 CYS B C 1
ATOM 2845 O O . CYS B 1 126 ? 6.625 5.133 13.492 1 91.19 126 CYS B O 1
ATOM 2847 N N . ARG B 1 127 ? 6.266 3.141 12.609 1 92.12 127 ARG B N 1
ATOM 2848 C CA . ARG B 1 127 ? 4.84 3.236 12.898 1 92.12 127 ARG B CA 1
ATOM 2849 C C . ARG B 1 127 ? 4.586 3.311 14.398 1 92.12 127 ARG B C 1
ATOM 2851 O O . ARG B 1 127 ? 3.76 4.102 14.859 1 92.12 127 ARG B O 1
ATOM 2858 N N . ASP B 1 128 ? 5.355 2.51 15.109 1 90.75 128 ASP B N 1
ATOM 2859 C CA . ASP B 1 128 ? 5.219 2.516 16.562 1 90.75 128 ASP B CA 1
ATOM 2860 C C . ASP B 1 128 ? 5.574 3.883 17.141 1 90.75 128 ASP B C 1
ATOM 2862 O O . ASP B 1 128 ? 4.891 4.379 18.047 1 90.75 128 ASP B O 1
ATOM 2866 N N . GLN B 1 129 ? 6.633 4.449 16.641 1 92.19 129 GLN B N 1
ATOM 2867 C CA . GLN B 1 129 ? 7.055 5.777 17.078 1 92.19 129 GLN B CA 1
ATOM 2868 C C . GLN B 1 129 ? 5.957 6.809 16.828 1 92.19 129 GLN B C 1
ATOM 2870 O O . GLN B 1 129 ? 5.664 7.633 17.688 1 92.19 129 GLN B O 1
ATOM 2875 N N . ALA B 1 130 ? 5.398 6.723 15.664 1 95.06 130 ALA B N 1
ATOM 2876 C CA . ALA B 1 130 ? 4.375 7.688 15.273 1 95.06 130 ALA B CA 1
ATOM 2877 C C . ALA B 1 130 ? 3.158 7.602 16.188 1 95.06 130 ALA B C 1
ATOM 2879 O O . ALA B 1 130 ? 2.67 8.625 16.688 1 95.06 130 ALA B O 1
ATOM 2880 N N . TRP B 1 131 ? 2.744 6.395 16.453 1 93.5 131 TRP B N 1
ATOM 2881 C CA . TRP B 1 131 ? 1.521 6.184 17.219 1 93.5 131 TRP B CA 1
ATOM 2882 C C . TRP B 1 131 ? 1.73 6.531 18.688 1 93.5 131 TRP B C 1
ATOM 2884 O O . TRP B 1 131 ? 0.802 6.98 19.359 1 93.5 131 TRP B O 1
ATOM 2894 N N . THR B 1 132 ? 2.949 6.367 19.172 1 92.12 132 THR B N 1
ATOM 2895 C CA . THR B 1 132 ? 3.281 6.742 20.547 1 92.12 132 THR B CA 1
ATOM 2896 C C . THR B 1 132 ? 3.314 8.258 20.688 1 92.12 132 THR B C 1
ATOM 2898 O O . THR B 1 132 ? 2.889 8.797 21.719 1 92.12 132 THR B O 1
ATOM 2901 N N . ALA B 1 133 ? 3.713 8.891 19.688 1 92.81 133 ALA B N 1
ATOM 2902 C CA . ALA B 1 133 ? 3.893 10.344 19.75 1 92.81 133 ALA B CA 1
ATOM 2903 C C . ALA B 1 133 ? 2.596 11.07 19.422 1 92.81 133 ALA B C 1
ATOM 2905 O O . ALA B 1 133 ? 2.387 12.211 19.844 1 92.81 133 ALA B O 1
ATOM 2906 N N . ALA B 1 134 ? 1.686 10.477 18.734 1 94 134 ALA B N 1
ATOM 2907 C CA . ALA B 1 134 ? 0.562 11.164 18.109 1 94 134 ALA B CA 1
ATOM 2908 C C . ALA B 1 134 ? -0.56 11.422 19.109 1 94 134 ALA B C 1
ATOM 2910 O O . ALA B 1 134 ? -0.875 10.555 19.938 1 94 134 ALA B O 1
ATOM 2911 N N . SER B 1 135 ? -1.074 12.633 19.047 1 91.62 135 SER B N 1
ATOM 2912 C CA . SER B 1 135 ? -2.309 12.93 19.766 1 91.62 135 SER B CA 1
ATOM 2913 C C . SER B 1 135 ? -3.533 12.508 18.969 1 91.62 135 SER B C 1
ATOM 2915 O O . SER B 1 135 ? -4.578 12.188 19.547 1 91.62 135 SER B O 1
ATOM 2917 N N . HIS B 1 136 ? -3.408 12.531 17.656 1 95.88 136 HIS B N 1
ATOM 2918 C CA . HIS B 1 136 ? -4.453 12.125 16.719 1 95.88 136 HIS B CA 1
ATOM 2919 C C . HIS B 1 136 ? -3.885 11.273 15.586 1 95.88 136 HIS B C 1
ATOM 2921 O O . HIS B 1 136 ? -2.717 11.414 15.219 1 95.88 136 HIS B O 1
ATOM 2927 N N . VAL B 1 137 ? -4.742 10.422 15.133 1 98.06 137 VAL B N 1
ATOM 2928 C CA . VAL B 1 137 ? -4.387 9.609 13.977 1 98.06 137 VAL B CA 1
ATOM 2929 C C . VAL B 1 137 ? -5.473 9.742 12.906 1 98.06 137 VAL B C 1
ATOM 2931 O O . VAL B 1 137 ? -6.664 9.648 13.203 1 98.06 137 VAL B O 1
ATOM 2934 N N . LEU B 1 138 ? -5.043 10.062 11.703 1 98.62 138 LEU B N 1
ATOM 2935 C CA . LEU B 1 138 ? -5.922 9.961 10.539 1 98.62 138 LEU B CA 1
ATOM 2936 C C . LEU B 1 138 ? -5.625 8.695 9.742 1 98.62 138 LEU B C 1
ATOM 2938 O O . LEU B 1 138 ? -4.582 8.602 9.094 1 98.62 138 LEU B O 1
ATOM 2942 N N . ALA B 1 139 ? -6.523 7.77 9.836 1 98.69 139 ALA B N 1
ATOM 2943 C CA . ALA B 1 139 ? -6.434 6.555 9.031 1 98.69 139 ALA B CA 1
ATOM 2944 C C . ALA B 1 139 ? -7.098 6.742 7.672 1 98.69 139 ALA B C 1
ATOM 2946 O O . ALA B 1 139 ? -8.281 7.074 7.59 1 98.69 139 ALA B O 1
ATOM 2947 N N . VAL B 1 140 ? -6.328 6.516 6.648 1 98.75 140 VAL B N 1
ATOM 2948 C CA . VAL B 1 140 ? -6.801 6.715 5.285 1 98.75 140 VAL B CA 1
ATOM 2949 C C . VAL B 1 140 ? -7.102 5.363 4.637 1 98.75 140 VAL B C 1
ATOM 2951 O O . VAL B 1 140 ? -6.336 4.41 4.789 1 98.75 140 VAL B O 1
ATOM 2954 N N . LEU B 1 141 ? -8.234 5.266 3.92 1 98.25 141 LEU B N 1
ATOM 2955 C CA . LEU B 1 141 ? -8.594 4.012 3.264 1 98.25 141 LEU B CA 1
ATOM 2956 C C . LEU B 1 141 ? -9.383 4.273 1.987 1 98.25 141 LEU B C 1
ATOM 2958 O O . LEU B 1 141 ? -10 5.332 1.842 1 98.25 141 LEU B O 1
ATOM 2962 N N . THR B 1 142 ? -9.273 3.359 1.051 1 97.06 142 THR B N 1
ATOM 2963 C CA . THR B 1 142 ? -10.195 3.348 -0.082 1 97.06 142 THR B CA 1
ATOM 2964 C C . THR B 1 142 ? -11.492 2.625 0.279 1 97.06 142 THR B C 1
ATOM 2966 O O . THR B 1 142 ? -11.531 1.858 1.244 1 97.06 142 THR B O 1
ATOM 2969 N N . ALA B 1 143 ? -12.5 2.902 -0.471 1 95.31 143 ALA B N 1
ATOM 2970 C CA . ALA B 1 143 ? -13.82 2.338 -0.184 1 95.31 143 ALA B CA 1
ATOM 2971 C C . ALA B 1 143 ? -13.93 0.91 -0.71 1 95.31 143 ALA B C 1
ATOM 2973 O O . ALA B 1 143 ? -14.57 0.668 -1.737 1 95.31 143 ALA B O 1
ATOM 2974 N N . ASP B 1 144 ? -13.43 -0.022 -0.052 1 91.19 144 ASP B N 1
ATOM 2975 C CA . ASP B 1 144 ? -13.641 -1.43 -0.378 1 91.19 144 ASP B CA 1
ATOM 2976 C C . ASP B 1 144 ? -13.945 -2.246 0.877 1 91.19 144 ASP B C 1
ATOM 2978 O O . ASP B 1 144 ? -13.695 -1.787 1.995 1 91.19 144 ASP B O 1
ATOM 2982 N N . SER B 1 145 ? -14.539 -3.418 0.698 1 89.25 145 SER B N 1
ATOM 2983 C CA . SER B 1 145 ? -15.055 -4.234 1.79 1 89.25 145 SER B CA 1
ATOM 2984 C C . SER B 1 145 ? -13.945 -4.668 2.736 1 89.25 145 SER B C 1
ATOM 2986 O O . SER B 1 145 ? -14.125 -4.668 3.957 1 89.25 145 SER B O 1
ATOM 2988 N N . VAL B 1 146 ? -12.789 -4.922 2.205 1 92.94 146 VAL B N 1
ATOM 2989 C CA . VAL B 1 146 ? -11.648 -5.371 2.992 1 92.94 146 VAL B CA 1
ATOM 2990 C C . VAL B 1 146 ? -11.18 -4.246 3.91 1 92.94 146 VAL B C 1
ATOM 2992 O O . VAL B 1 146 ? -10.891 -4.477 5.086 1 92.94 146 VAL B O 1
ATOM 2995 N N . ASN B 1 147 ? -11.188 -3.074 3.424 1 94.94 147 ASN B N 1
ATOM 2996 C CA . ASN B 1 147 ? -10.695 -1.936 4.191 1 94.94 147 ASN B CA 1
ATOM 2997 C C . ASN B 1 147 ? -11.641 -1.579 5.336 1 94.94 147 ASN B C 1
ATOM 2999 O O . ASN B 1 147 ? -11.219 -0.976 6.324 1 94.94 147 ASN B O 1
ATOM 3003 N N . CYS B 1 148 ? -12.93 -1.948 5.227 1 93.81 148 CYS B N 1
ATOM 3004 C CA . CYS B 1 148 ? -13.852 -1.766 6.348 1 93.81 148 CYS B CA 1
ATOM 3005 C C . CYS B 1 148 ? -13.406 -2.592 7.551 1 93.81 148 CYS B C 1
ATOM 3007 O O . CYS B 1 148 ? -13.352 -2.082 8.672 1 93.81 148 CYS B O 1
ATOM 3009 N N . VAL B 1 149 ? -13.062 -3.781 7.266 1 91.62 149 VAL B N 1
ATOM 3010 C CA . VAL B 1 149 ? -12.641 -4.688 8.328 1 91.62 149 VAL B CA 1
ATOM 3011 C C . VAL B 1 149 ? -11.281 -4.254 8.867 1 91.62 149 VAL B C 1
ATOM 3013 O O . VAL B 1 149 ? -11.086 -4.191 10.086 1 91.62 149 VAL B O 1
ATOM 3016 N N . LEU B 1 150 ? -10.414 -3.91 7.953 1 93.62 150 LEU B N 1
ATOM 3017 C CA . LEU B 1 150 ? -9.07 -3.52 8.359 1 93.62 150 LEU B CA 1
ATOM 3018 C C . LEU B 1 150 ? -9.102 -2.229 9.172 1 93.62 150 LEU B C 1
ATOM 3020 O O . LEU B 1 150 ? -8.289 -2.045 10.078 1 93.62 150 LEU B O 1
ATOM 3024 N N . ALA B 1 151 ? -10.039 -1.343 8.844 1 95.94 151 ALA B N 1
ATOM 3025 C CA . ALA B 1 151 ? -10.172 -0.099 9.594 1 95.94 151 ALA B CA 1
ATOM 3026 C C . ALA B 1 151 ? -10.531 -0.377 11.055 1 95.94 151 ALA B C 1
ATOM 3028 O O . ALA B 1 151 ? -9.961 0.231 11.961 1 95.94 151 ALA B O 1
ATOM 3029 N N . VAL B 1 152 ? -11.414 -1.31 11.234 1 92.62 152 VAL B N 1
ATOM 3030 C CA . VAL B 1 152 ? -11.836 -1.676 12.586 1 92.62 152 VAL B CA 1
ATOM 3031 C C . VAL B 1 152 ? -10.664 -2.307 13.336 1 92.62 152 VAL B C 1
ATOM 3033 O O . VAL B 1 152 ? -10.43 -2.002 14.508 1 92.62 152 VAL B O 1
ATOM 3036 N N . ARG B 1 153 ? -9.93 -3.107 12.672 1 91.69 153 ARG B N 1
ATOM 3037 C CA . ARG B 1 153 ? -8.766 -3.74 13.281 1 91.69 153 ARG B CA 1
ATOM 3038 C C . ARG B 1 153 ? -7.703 -2.705 13.648 1 91.69 153 ARG B C 1
ATOM 3040 O O . ARG B 1 153 ? -7.086 -2.791 14.711 1 91.69 153 ARG B O 1
ATOM 3047 N N . LEU B 1 154 ? -7.516 -1.8 12.766 1 94.88 154 LEU B N 1
ATOM 3048 C CA . LEU B 1 154 ? -6.547 -0.738 13.016 1 94.88 154 LEU B CA 1
ATOM 3049 C C . LEU B 1 154 ? -6.949 0.089 14.227 1 94.88 154 LEU B C 1
ATOM 3051 O O . LEU B 1 154 ? -6.109 0.423 15.062 1 94.88 154 LEU B O 1
ATOM 3055 N N . GLU B 1 155 ? -8.211 0.425 14.297 1 95.81 155 GLU B N 1
ATOM 3056 C CA . GLU B 1 155 ? -8.703 1.174 15.445 1 95.81 155 GLU B CA 1
ATOM 3057 C C . GLU B 1 155 ? -8.398 0.447 16.75 1 95.81 155 GLU B C 1
ATOM 3059 O O . GLU B 1 155 ? -7.918 1.056 17.719 1 95.81 155 GLU B O 1
ATOM 3064 N N . ALA B 1 156 ? -8.648 -0.814 16.75 1 93.44 156 ALA B N 1
ATOM 3065 C CA . ALA B 1 156 ? -8.391 -1.614 17.953 1 93.44 156 ALA B CA 1
ATOM 3066 C C . ALA B 1 156 ? -6.91 -1.603 18.312 1 93.44 156 ALA B C 1
ATOM 3068 O O . ALA B 1 156 ? -6.547 -1.499 19.484 1 93.44 156 ALA B O 1
ATOM 3069 N N . GLU B 1 157 ? -6.098 -1.706 17.328 1 91.69 157 GLU B N 1
ATOM 3070 C CA . GLU B 1 157 ? -4.652 -1.688 17.547 1 91.69 157 GLU B CA 1
ATOM 3071 C C . GLU B 1 157 ? -4.199 -0.349 18.109 1 91.69 157 GLU B C 1
ATOM 3073 O O . GLU B 1 157 ? -3.367 -0.307 19.031 1 91.69 157 GLU B O 1
ATOM 3078 N N . LEU B 1 158 ? -4.719 0.692 17.562 1 94.88 158 LEU B N 1
ATOM 3079 C CA . LEU B 1 158 ? -4.371 2.033 18.016 1 94.88 158 LEU B CA 1
ATOM 3080 C C . LEU B 1 158 ? -4.824 2.25 19.469 1 94.88 158 LEU B C 1
ATOM 3082 O O . LEU B 1 158 ? -4.07 2.787 20.281 1 94.88 158 LEU B O 1
ATOM 3086 N N . MET B 1 159 ? -5.98 1.791 19.766 1 94.12 159 MET B N 1
ATOM 3087 C CA . MET B 1 159 ? -6.5 1.922 21.125 1 94.12 159 MET B CA 1
ATOM 3088 C C . MET B 1 159 ? -5.652 1.122 22.109 1 94.12 159 MET B C 1
ATOM 3090 O O . MET B 1 159 ? -5.387 1.582 23.219 1 94.12 159 MET B O 1
ATOM 3094 N N . ALA B 1 160 ? -5.211 0.011 21.672 1 89.56 160 ALA B N 1
ATOM 3095 C CA . ALA B 1 160 ? -4.355 -0.826 22.5 1 89.56 160 ALA B CA 1
ATOM 3096 C C . ALA B 1 160 ? -3.02 -0.143 22.781 1 89.56 160 ALA B C 1
ATOM 3098 O O . ALA B 1 160 ? -2.373 -0.413 23.797 1 89.56 160 ALA B O 1
ATOM 3099 N N . ARG B 1 161 ? -2.664 0.757 21.938 1 87.19 161 ARG B N 1
ATOM 3100 C CA . ARG B 1 161 ? -1.405 1.479 22.094 1 87.19 161 ARG B CA 1
ATOM 3101 C C . ARG B 1 161 ? -1.613 2.791 22.844 1 87.19 161 ARG B C 1
ATOM 3103 O O . ARG B 1 161 ? -0.684 3.588 22.984 1 87.19 161 ARG B O 1
ATOM 3110 N N . GLY B 1 162 ? -2.826 3.08 23.188 1 87.94 162 GLY B N 1
ATOM 3111 C CA . GLY B 1 162 ? -3.096 4.207 24.062 1 87.94 162 GLY B CA 1
ATOM 3112 C C . GLY B 1 162 ? -3.67 5.406 23.328 1 87.94 162 GLY B C 1
ATOM 3113 O O . GLY B 1 162 ? -3.861 6.469 23.922 1 87.94 162 GLY B O 1
ATOM 3114 N N . VAL B 1 163 ? -3.959 5.312 22.062 1 90.44 163 VAL B N 1
ATOM 3115 C CA . VAL B 1 163 ? -4.59 6.418 21.344 1 90.44 163 VAL B CA 1
ATOM 3116 C C . VAL B 1 163 ? -6.074 6.488 21.719 1 90.44 163 VAL B C 1
ATOM 3118 O O . VAL B 1 163 ? -6.793 5.496 21.594 1 90.44 163 VAL B O 1
ATOM 3121 N N . PRO B 1 164 ? -6.5 7.664 22.203 1 92.44 164 PRO B N 1
ATOM 3122 C CA . PRO B 1 164 ? -7.926 7.773 22.531 1 92.44 164 PRO B CA 1
ATOM 3123 C C . PRO B 1 164 ? -8.82 7.562 21.312 1 92.44 164 PRO B C 1
ATOM 3125 O O . PRO B 1 164 ? -8.477 7.988 20.203 1 92.44 164 PRO B O 1
ATOM 3128 N N . ARG B 1 165 ? -9.945 6.941 21.516 1 94.56 165 ARG B N 1
ATOM 3129 C CA . ARG B 1 165 ? -10.867 6.625 20.422 1 94.56 165 ARG B CA 1
ATOM 3130 C C . ARG B 1 165 ? -11.266 7.883 19.656 1 94.56 165 ARG B C 1
ATOM 3132 O O . ARG B 1 165 ? -11.328 7.871 18.422 1 94.56 165 ARG B O 1
ATOM 3139 N N . ASP B 1 166 ? -11.469 8.961 20.391 1 94.06 166 ASP B N 1
ATOM 3140 C CA . ASP B 1 166 ? -11.922 10.203 19.766 1 94.06 166 ASP B CA 1
ATOM 3141 C C . ASP B 1 166 ? -10.797 10.852 18.969 1 94.06 166 ASP B C 1
ATOM 3143 O O . ASP B 1 166 ? -11.047 11.75 18.156 1 94.06 166 ASP B O 1
ATOM 3147 N N . GLY B 1 167 ? -9.562 10.438 19.156 1 95.5 167 GLY B N 1
ATOM 3148 C CA . GLY B 1 167 ? -8.414 10.945 18.422 1 95.5 167 GLY B CA 1
ATOM 3149 C C . GLY B 1 167 ? -8.109 10.133 17.172 1 95.5 167 GLY B C 1
ATOM 3150 O O . GLY B 1 167 ? -7.191 10.469 16.422 1 95.5 167 GLY B O 1
ATOM 3151 N N . ILE B 1 168 ? -8.898 9.031 16.984 1 97.88 168 ILE B N 1
ATOM 3152 C CA . ILE B 1 168 ? -8.734 8.195 15.805 1 97.88 168 ILE B CA 1
ATOM 3153 C C . ILE B 1 168 ? -9.75 8.594 14.742 1 97.88 168 ILE B C 1
ATOM 3155 O O . ILE B 1 168 ? -10.953 8.352 14.898 1 97.88 168 ILE B O 1
ATOM 3159 N N . LEU B 1 169 ? -9.273 9.211 13.719 1 98.44 169 LEU B N 1
ATOM 3160 C CA . LEU B 1 169 ? -10.094 9.75 12.641 1 98.44 169 LEU B CA 1
ATOM 3161 C C . LEU B 1 169 ? -9.875 8.961 11.352 1 98.44 169 LEU B C 1
ATOM 3163 O O . LEU B 1 169 ? -8.859 8.281 11.203 1 98.44 169 LEU B O 1
ATOM 3167 N N . PHE B 1 170 ? -10.867 9.031 10.438 1 98.75 170 PHE B N 1
ATOM 3168 C CA . PHE B 1 170 ? -10.797 8.266 9.195 1 98.75 170 PHE B CA 1
ATOM 3169 C C . PHE B 1 170 ? -11.148 9.141 8 1 98.75 170 PHE B C 1
ATOM 3171 O O . PHE B 1 170 ? -11.969 10.047 8.109 1 98.75 170 PHE B O 1
ATOM 3178 N N . ALA B 1 171 ? -10.508 8.875 6.875 1 98.88 171 ALA B N 1
ATOM 3179 C CA . ALA B 1 171 ? -10.828 9.523 5.605 1 98.88 171 ALA B CA 1
ATOM 3180 C C . ALA B 1 171 ? -10.828 8.516 4.457 1 98.88 171 ALA B C 1
ATOM 3182 O O . ALA B 1 171 ? -9.93 7.676 4.363 1 98.88 171 ALA B O 1
ATOM 3183 N N . ILE B 1 172 ? -11.836 8.57 3.598 1 98.75 172 ILE B N 1
ATOM 3184 C CA . ILE B 1 172 ? -11.891 7.762 2.385 1 98.75 172 ILE B CA 1
ATOM 3185 C C . ILE B 1 172 ? -11.188 8.492 1.245 1 98.75 172 ILE B C 1
ATOM 3187 O O . ILE B 1 172 ? -11.438 9.68 1.016 1 98.75 172 ILE B O 1
ATOM 3191 N N . SER B 1 173 ? -10.266 7.82 0.604 1 98.31 173 SER B N 1
ATOM 3192 C CA . SER B 1 173 ? -9.547 8.391 -0.53 1 98.31 173 SER B CA 1
ATOM 3193 C C . SER B 1 173 ? -9.844 7.625 -1.815 1 98.31 173 SER B C 1
ATOM 3195 O O . SER B 1 173 ? -10.469 6.566 -1.781 1 98.31 173 SER B O 1
ATOM 3197 N N . GLN B 1 174 ? -9.516 8.273 -2.961 1 96.88 174 GLN B N 1
ATOM 3198 C CA . GLN B 1 174 ? -9.664 7.668 -4.281 1 96.88 174 GLN B CA 1
ATOM 3199 C C . GLN B 1 174 ? -11.102 7.199 -4.516 1 96.88 174 GLN B C 1
ATOM 3201 O O . GLN B 1 174 ? -11.328 6.09 -5 1 96.88 174 GLN B O 1
ATOM 3206 N N . PHE B 1 175 ? -12.016 8 -4.066 1 98.25 175 PHE B N 1
ATOM 3207 C CA . PHE B 1 175 ? -13.438 7.695 -4.117 1 98.25 175 PHE B CA 1
ATOM 3208 C C . PHE B 1 175 ? -14.016 7.992 -5.496 1 98.25 175 PHE B C 1
ATOM 3210 O O . PHE B 1 175 ? -13.68 9.008 -6.105 1 98.25 175 PHE B O 1
ATOM 3217 N N . ASP B 1 176 ? -14.805 7.09 -5.988 1 96.19 176 ASP B N 1
ATOM 3218 C CA . ASP B 1 176 ? -15.539 7.289 -7.234 1 96.19 176 ASP B CA 1
ATOM 3219 C C . ASP B 1 176 ? -17.047 7.16 -7.02 1 96.19 176 ASP B C 1
ATOM 3221 O O . ASP B 1 176 ? -17.562 6.051 -6.906 1 96.19 176 ASP B O 1
ATOM 3225 N N . PRO B 1 177 ? -17.703 8.289 -7.055 1 95.38 177 PRO B N 1
ATOM 3226 C CA . PRO B 1 177 ? -19.141 8.25 -6.762 1 95.38 177 PRO B CA 1
ATOM 3227 C C . PRO B 1 177 ? -19.938 7.48 -7.812 1 95.38 177 PRO B C 1
ATOM 3229 O O . PRO B 1 177 ? -21.094 7.113 -7.57 1 95.38 177 PRO B O 1
ATOM 3232 N N . ALA B 1 178 ? -19.344 7.254 -8.93 1 95.06 178 ALA B N 1
ATOM 3233 C CA . ALA B 1 178 ? -20.047 6.531 -9.984 1 95.06 178 ALA B CA 1
ATOM 3234 C C . ALA B 1 178 ? -20.047 5.031 -9.711 1 95.06 178 ALA B C 1
ATOM 3236 O O . ALA B 1 178 ? -20.812 4.285 -10.336 1 95.06 178 ALA B O 1
ATOM 3237 N N . ARG B 1 179 ? -19.25 4.586 -8.797 1 94.06 179 ARG B N 1
ATOM 3238 C CA . ARG B 1 179 ? -19.141 3.16 -8.5 1 94.06 179 ARG B CA 1
ATOM 3239 C C . ARG B 1 179 ? -20.031 2.773 -7.332 1 94.06 179 ARG B C 1
ATOM 3241 O O . ARG B 1 179 ? -19.891 3.305 -6.227 1 94.06 179 ARG B O 1
ATOM 3248 N N . LYS B 1 180 ? -20.859 1.781 -7.547 1 95.06 180 LYS B N 1
ATOM 3249 C CA . LYS B 1 180 ? -21.797 1.336 -6.527 1 95.06 180 LYS B CA 1
ATOM 3250 C C . LYS B 1 180 ? -21.078 0.824 -5.285 1 95.06 180 LYS B C 1
ATOM 3252 O O . LYS B 1 180 ? -21.469 1.127 -4.16 1 95.06 180 LYS B O 1
ATOM 3257 N N . LEU B 1 181 ? -20.062 0.081 -5.508 1 94.38 181 LEU B N 1
ATOM 3258 C CA . LEU B 1 181 ? -19.312 -0.469 -4.379 1 94.38 181 LEU B CA 1
ATOM 3259 C C . LEU B 1 181 ? -18.766 0.646 -3.494 1 94.38 181 LEU B C 1
ATOM 3261 O O . LEU B 1 181 ? -18.828 0.55 -2.266 1 94.38 181 LEU B O 1
ATOM 3265 N N . ASP B 1 182 ? -18.25 1.696 -4.078 1 96.88 182 ASP B N 1
ATOM 3266 C CA . ASP B 1 182 ? -17.75 2.832 -3.314 1 96.88 182 ASP B CA 1
ATOM 3267 C C . ASP B 1 182 ? -18.844 3.445 -2.449 1 96.88 182 ASP B C 1
ATOM 3269 O O . ASP B 1 182 ? -18.641 3.682 -1.256 1 96.88 182 ASP B O 1
ATOM 3273 N N . ARG B 1 183 ? -19.969 3.648 -3.059 1 97.12 183 ARG B N 1
ATOM 3274 C CA . ARG B 1 183 ? -21.078 4.254 -2.342 1 97.12 183 ARG B CA 1
ATOM 3275 C C . ARG B 1 183 ? -21.547 3.359 -1.199 1 97.12 183 ARG B C 1
ATOM 3277 O O . ARG B 1 183 ? -21.797 3.838 -0.09 1 97.12 183 ARG B O 1
ATOM 3284 N N . ASP B 1 184 ? -21.688 2.098 -1.449 1 96.5 184 ASP B N 1
ATOM 3285 C CA . ASP B 1 184 ? -22.141 1.15 -0.437 1 96.5 184 ASP B CA 1
ATOM 3286 C C . ASP B 1 184 ? -21.188 1.104 0.747 1 96.5 184 ASP B C 1
ATOM 3288 O O . ASP B 1 184 ? -21.609 1.144 1.903 1 96.5 184 ASP B O 1
ATOM 3292 N N . VAL B 1 185 ? -19.906 1.061 0.446 1 96.75 185 VAL B N 1
ATOM 3293 C CA . VAL B 1 185 ? -18.906 0.963 1.493 1 96.75 185 VAL B CA 1
ATOM 3294 C C . VAL B 1 185 ? -18.859 2.264 2.293 1 96.75 185 VAL B C 1
ATOM 3296 O O . VAL B 1 185 ? -18.734 2.24 3.52 1 96.75 185 VAL B O 1
ATOM 3299 N N . GLU B 1 186 ? -18.938 3.367 1.577 1 97.69 186 GLU B N 1
ATOM 3300 C CA . GLU B 1 186 ? -18.969 4.641 2.289 1 97.69 186 GLU B CA 1
ATOM 3301 C C . GLU B 1 186 ? -20.125 4.676 3.287 1 97.69 186 GLU B C 1
ATOM 3303 O O . GLU B 1 186 ? -19.969 5.156 4.414 1 97.69 186 GLU B O 1
ATOM 3308 N N . ARG B 1 187 ? -21.281 4.207 2.912 1 97.31 187 ARG B N 1
ATOM 3309 C CA . ARG B 1 187 ? -22.453 4.172 3.785 1 97.31 187 ARG B CA 1
ATOM 3310 C C . ARG B 1 187 ? -22.188 3.322 5.023 1 97.31 187 ARG B C 1
ATOM 3312 O O . ARG B 1 187 ? -22.5 3.73 6.145 1 97.31 187 ARG B O 1
ATOM 3319 N N . VAL B 1 188 ? -21.594 2.199 4.816 1 96.69 188 VAL B N 1
ATOM 3320 C CA . VAL B 1 188 ? -21.297 1.298 5.922 1 96.69 188 VAL B CA 1
ATOM 3321 C C . VAL B 1 188 ? -20.297 1.967 6.871 1 96.69 188 VAL B C 1
ATOM 3323 O O . VAL B 1 188 ? -20.5 1.953 8.094 1 96.69 188 VAL B O 1
ATOM 3326 N N . LEU B 1 189 ? -19.266 2.572 6.328 1 97.31 189 LEU B N 1
ATOM 3327 C CA . LEU B 1 189 ? -18.25 3.227 7.141 1 97.31 189 LEU B CA 1
ATOM 3328 C C . LEU B 1 189 ? -18.828 4.395 7.918 1 97.31 189 LEU B C 1
ATOM 3330 O O . LEU B 1 189 ? -18.484 4.617 9.078 1 97.31 189 LEU B O 1
ATOM 3334 N N . ARG B 1 190 ? -19.672 5.145 7.254 1 97.69 190 ARG B N 1
ATOM 3335 C CA . ARG B 1 190 ? -20.328 6.277 7.91 1 97.69 190 ARG B CA 1
ATOM 3336 C C . ARG B 1 190 ? -21.156 5.82 9.102 1 97.69 190 ARG B C 1
ATOM 3338 O O . ARG B 1 190 ? -21.125 6.445 10.164 1 97.69 190 ARG B O 1
ATOM 3345 N N . ARG B 1 191 ? -21.891 4.766 8.992 1 96.56 191 ARG B N 1
ATOM 3346 C CA . ARG B 1 191 ? -22.703 4.211 10.078 1 96.56 191 ARG B CA 1
ATOM 3347 C C . ARG B 1 191 ? -21.828 3.707 11.219 1 96.56 191 ARG B C 1
ATOM 3349 O O . ARG B 1 191 ? -22.156 3.871 12.391 1 96.56 191 ARG B O 1
ATOM 3356 N N . THR B 1 192 ? -20.766 3.152 10.906 1 95.31 192 THR B N 1
ATOM 3357 C CA . THR B 1 192 ? -19.891 2.488 11.875 1 95.31 192 THR B CA 1
ATOM 3358 C C . THR B 1 192 ? -19.047 3.506 12.625 1 95.31 192 THR B C 1
ATOM 3360 O O . THR B 1 192 ? -18.859 3.4 13.836 1 95.31 192 THR B O 1
ATOM 3363 N N . LEU B 1 193 ? -18.531 4.516 11.914 1 96.5 193 LEU B N 1
ATOM 3364 C CA . LEU B 1 193 ? -17.5 5.395 12.477 1 96.5 193 LEU B CA 1
ATOM 3365 C C . LEU B 1 193 ? -18.109 6.734 12.883 1 96.5 193 LEU B C 1
ATOM 3367 O O . LEU B 1 193 ? -17.516 7.469 13.688 1 96.5 193 LEU B O 1
ATOM 3371 N N . GLY B 1 194 ? -19.203 7.105 12.312 1 96.12 194 GLY B N 1
ATOM 3372 C CA . GLY B 1 194 ? -19.922 8.328 12.672 1 96.12 194 GLY B CA 1
ATOM 3373 C C . GLY B 1 194 ? -19.109 9.586 12.398 1 96.12 194 GLY B C 1
ATOM 3374 O O . GLY B 1 194 ? -18.594 9.773 11.297 1 96.12 194 GLY B O 1
ATOM 3375 N N . SER B 1 195 ? -18.969 10.43 13.43 1 96.69 195 SER B N 1
ATOM 3376 C CA . SER B 1 195 ? -18.359 11.742 13.281 1 96.69 195 SER B CA 1
ATOM 3377 C C . SER B 1 195 ? -16.844 11.633 13.164 1 96.69 195 SER B C 1
ATOM 3379 O O . SER B 1 195 ? -16.156 12.617 12.859 1 96.69 195 SER B O 1
ATOM 3381 N N . ARG B 1 196 ? -16.312 10.453 13.305 1 97.75 196 ARG B N 1
ATOM 3382 C CA . ARG B 1 196 ? -14.867 10.258 13.195 1 97.75 196 ARG B CA 1
ATOM 3383 C C . ARG B 1 196 ? -14.445 10.039 11.742 1 97.75 196 ARG B C 1
ATOM 3385 O O . ARG B 1 196 ? -13.258 10.062 11.43 1 97.75 196 ARG B O 1
ATOM 3392 N N . LEU B 1 197 ? -15.469 9.789 10.914 1 98.38 197 LEU B N 1
ATOM 3393 C CA . LEU B 1 197 ? -15.211 9.727 9.477 1 98.38 197 LEU B CA 1
ATOM 3394 C C . LEU B 1 197 ? -15.359 11.109 8.844 1 98.38 197 LEU B C 1
ATOM 3396 O O . LEU B 1 197 ? -16.359 11.797 9.07 1 98.38 197 LEU B O 1
ATOM 3400 N N . ALA B 1 198 ? -14.312 11.516 8.094 1 98.75 198 ALA B N 1
ATOM 3401 C CA . ALA B 1 198 ? -14.414 12.789 7.383 1 98.75 198 ALA B CA 1
ATOM 3402 C C . ALA B 1 198 ? -15.727 12.891 6.621 1 98.75 198 ALA B C 1
ATOM 3404 O O . ALA B 1 198 ? -16.188 11.914 6.02 1 98.75 198 ALA B O 1
ATOM 3405 N N . PRO B 1 199 ? -16.312 14.039 6.594 1 97.5 199 PRO B N 1
ATOM 3406 C CA . PRO B 1 199 ? -17.672 14.195 6.043 1 97.5 199 PRO B CA 1
ATOM 3407 C C . PRO B 1 199 ? -17.734 13.867 4.551 1 97.5 199 PRO B C 1
ATOM 3409 O O . PRO B 1 199 ? -18.75 13.359 4.07 1 97.5 199 PRO B O 1
ATOM 3412 N N . ARG B 1 200 ? -16.656 14.164 3.814 1 97.25 200 ARG B N 1
ATOM 3413 C CA . ARG B 1 200 ? -16.625 13.859 2.389 1 97.25 200 ARG B CA 1
ATOM 3414 C C . ARG B 1 200 ? -15.375 13.055 2.037 1 97.25 200 ARG B C 1
ATOM 3416 O O . ARG B 1 200 ? -14.289 13.312 2.574 1 97.25 200 ARG B O 1
ATOM 3423 N N . PRO B 1 201 ? -15.594 12.078 1.101 1 98.5 201 PRO B N 1
ATOM 3424 C CA . PRO B 1 201 ? -14.406 11.375 0.603 1 98.5 201 PRO B CA 1
ATOM 3425 C C . PRO B 1 201 ? -13.562 12.234 -0.34 1 98.5 201 PRO B C 1
ATOM 3427 O O . PRO B 1 201 ? -14.055 13.234 -0.872 1 98.5 201 PRO B O 1
ATOM 3430 N N . VAL B 1 202 ? -12.289 11.93 -0.423 1 98.69 202 VAL B N 1
ATOM 3431 C CA . VAL B 1 202 ? -11.453 12.531 -1.451 1 98.69 202 VAL B CA 1
ATOM 3432 C C . VAL B 1 202 ? -11.625 11.781 -2.768 1 98.69 202 VAL B C 1
ATOM 3434 O O . VAL B 1 202 ? -11.352 10.578 -2.842 1 98.69 202 VAL B O 1
ATOM 3437 N N . THR B 1 203 ? -12.047 12.469 -3.768 1 98.06 203 THR B N 1
ATOM 3438 C CA . THR B 1 203 ? -12.383 11.875 -5.059 1 98.06 203 THR B CA 1
ATOM 3439 C C . THR B 1 203 ? -11.125 11.445 -5.797 1 98.06 203 THR B C 1
ATOM 3441 O O . THR B 1 203 ? -10.102 12.125 -5.742 1 98.06 203 THR B O 1
ATOM 3444 N N . ARG B 1 204 ? -11.258 10.273 -6.41 1 96.06 204 ARG B N 1
ATOM 3445 C CA . ARG B 1 204 ? -10.195 9.859 -7.324 1 96.06 204 ARG B CA 1
ATOM 3446 C C . ARG B 1 204 ? -10.031 10.852 -8.469 1 96.06 204 ARG B C 1
ATOM 3448 O O . ARG B 1 204 ? -10.992 11.133 -9.188 1 96.06 204 ARG B O 1
ATOM 3455 N N . ASP B 1 205 ? -8.875 11.453 -8.562 1 95.44 205 ASP B N 1
ATOM 3456 C CA . ASP B 1 205 ? -8.609 12.508 -9.539 1 95.44 205 ASP B CA 1
ATOM 3457 C C . ASP B 1 205 ? -7.219 12.344 -10.156 1 95.44 205 ASP B C 1
ATOM 3459 O O . ASP B 1 205 ? -6.219 12.266 -9.438 1 95.44 205 ASP B O 1
ATOM 3463 N N . GLU B 1 206 ? -7.156 12.305 -11.484 1 92.88 206 GLU B N 1
ATOM 3464 C CA . GLU B 1 206 ? -5.898 12.133 -12.203 1 92.88 206 GLU B CA 1
ATOM 3465 C C . GLU B 1 206 ? -4.918 13.258 -11.875 1 92.88 206 GLU B C 1
ATOM 3467 O O . GLU B 1 206 ? -3.701 13.062 -11.938 1 92.88 206 GLU B O 1
ATOM 3472 N N . ALA B 1 207 ? -5.457 14.352 -11.484 1 96 207 ALA B N 1
ATOM 3473 C CA . ALA B 1 207 ? -4.637 15.523 -11.164 1 96 207 ALA B CA 1
ATOM 3474 C C . ALA B 1 207 ? -3.664 15.211 -10.031 1 96 207 ALA B C 1
ATOM 3476 O O . ALA B 1 207 ? -2.553 15.742 -10 1 96 207 ALA B O 1
ATOM 3477 N N . VAL B 1 208 ? -4.023 14.344 -9.117 1 95.88 208 VAL B N 1
ATOM 3478 C CA . VAL B 1 208 ? -3.17 14.008 -7.98 1 95.88 208 VAL B CA 1
ATOM 3479 C C . VAL B 1 208 ? -1.913 13.297 -8.469 1 95.88 208 VAL B C 1
ATOM 3481 O O . VAL B 1 208 ? -0.797 13.656 -8.086 1 95.88 208 VAL B O 1
ATOM 3484 N N . ARG B 1 209 ? -2.08 12.328 -9.352 1 94.38 209 ARG B N 1
ATOM 3485 C CA . ARG B 1 209 ? -0.957 11.57 -9.891 1 94.38 209 ARG B CA 1
ATOM 3486 C C . ARG B 1 209 ? -0.096 12.445 -10.797 1 94.38 209 ARG B C 1
ATOM 3488 O O . ARG B 1 209 ? 1.132 12.336 -10.789 1 94.38 209 ARG B O 1
ATOM 3495 N N . GLU B 1 210 ? -0.762 13.266 -11.586 1 95.56 210 GLU B N 1
ATOM 3496 C CA . GLU B 1 210 ? -0.046 14.156 -12.492 1 95.56 210 GLU B CA 1
ATOM 3497 C C . GLU B 1 210 ? 0.766 15.188 -11.727 1 95.56 210 GLU B C 1
ATOM 3499 O O . GLU B 1 210 ? 1.893 15.516 -12.109 1 95.56 210 GLU B O 1
ATOM 3504 N N . ALA B 1 211 ? 0.18 15.711 -10.664 1 97.12 211 ALA B N 1
ATOM 3505 C CA . ALA B 1 211 ? 0.89 16.656 -9.812 1 97.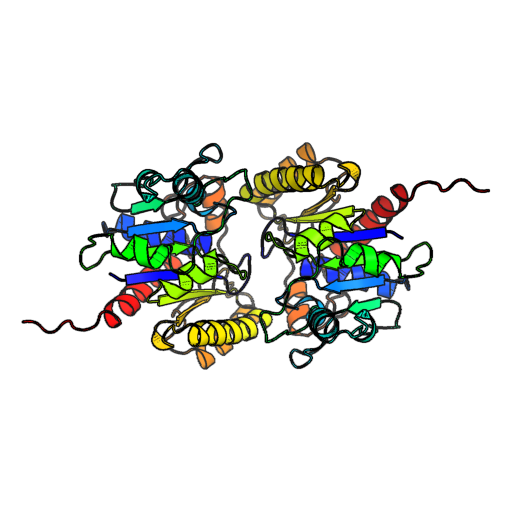12 211 ALA B CA 1
ATOM 3506 C C . ALA B 1 211 ? 2.146 16.031 -9.219 1 97.12 211 ALA B C 1
ATOM 3508 O O . ALA B 1 211 ? 3.213 16.656 -9.211 1 97.12 211 ALA B O 1
ATOM 3509 N N . LEU B 1 212 ? 1.994 14.82 -8.734 1 95.75 212 LEU B N 1
ATOM 3510 C CA . LEU B 1 212 ? 3.137 14.102 -8.188 1 95.75 212 LEU B CA 1
ATOM 3511 C C . LEU B 1 212 ? 4.223 13.922 -9.242 1 95.75 212 LEU B C 1
ATOM 3513 O O . LEU B 1 212 ? 5.406 14.125 -8.961 1 95.75 212 LEU B O 1
ATOM 3517 N N . ALA B 1 213 ? 3.826 13.555 -10.438 1 93.69 213 ALA B N 1
ATOM 3518 C CA . ALA B 1 213 ? 4.773 13.391 -11.539 1 93.69 213 ALA B CA 1
ATOM 3519 C C . ALA B 1 213 ? 5.512 14.695 -11.828 1 93.69 213 ALA B C 1
ATOM 3521 O O . ALA B 1 213 ? 6.688 14.68 -12.203 1 93.69 213 ALA B O 1
ATOM 3522 N N . ALA B 1 214 ? 4.832 15.797 -11.633 1 95 214 ALA B N 1
ATOM 3523 C CA . ALA B 1 214 ? 5.395 17.109 -11.914 1 95 214 ALA B CA 1
ATOM 3524 C C . ALA B 1 214 ? 6.191 17.641 -10.727 1 95 214 ALA B C 1
ATOM 3526 O O . ALA B 1 214 ? 6.836 18.688 -10.812 1 95 214 ALA B O 1
ATOM 3527 N N . GLY B 1 215 ? 6.117 16.969 -9.602 1 94.56 215 GLY B N 1
ATOM 3528 C CA . GLY B 1 215 ? 6.812 17.406 -8.398 1 94.56 215 GLY B CA 1
ATOM 3529 C C . GLY B 1 215 ? 6.195 18.641 -7.762 1 94.56 215 GLY B C 1
ATOM 3530 O O . GLY B 1 215 ? 6.906 19.484 -7.227 1 94.56 215 GLY B O 1
ATOM 3531 N N . LEU B 1 216 ? 4.848 18.781 -7.91 1 96.44 216 LEU B N 1
ATOM 3532 C CA . LEU B 1 216 ? 4.137 19.953 -7.383 1 96.44 216 LEU B CA 1
ATOM 3533 C C . LEU B 1 216 ? 2.982 19.516 -6.484 1 96.44 216 LEU B C 1
ATOM 3535 O O . LEU B 1 216 ? 2.371 18.469 -6.715 1 96.44 216 LEU B O 1
ATOM 3539 N N . PRO B 1 217 ? 2.711 20.328 -5.438 1 97.06 217 PRO B N 1
ATOM 3540 C CA . PRO B 1 217 ? 1.449 20.094 -4.734 1 97.06 217 PRO B CA 1
ATOM 3541 C C . PRO B 1 217 ? 0.237 20.141 -5.66 1 97.06 217 PRO B C 1
ATOM 3543 O O . PRO B 1 217 ? 0.206 20.938 -6.602 1 97.06 217 PRO B O 1
ATOM 3546 N N . VAL B 1 218 ? -0.722 19.312 -5.391 1 97.38 218 VAL B N 1
ATOM 3547 C CA . VAL B 1 218 ? -1.863 19.156 -6.289 1 97.38 218 VAL B CA 1
ATOM 3548 C C . VAL B 1 218 ? -2.619 20.484 -6.387 1 97.38 218 VAL B C 1
ATOM 3550 O O . VAL B 1 218 ? -3.152 20.828 -7.441 1 97.38 218 VAL B O 1
ATOM 3553 N N . SER B 1 219 ? -2.639 21.312 -5.297 1 97.56 219 SER B N 1
ATOM 3554 C CA . SER B 1 219 ? -3.355 22.578 -5.312 1 97.56 219 SER B CA 1
ATOM 3555 C C . SER B 1 219 ? -2.654 23.594 -6.199 1 97.56 219 SER B C 1
ATOM 3557 O O . SER B 1 219 ? -3.27 24.578 -6.645 1 97.56 219 SER B O 1
ATOM 3559 N N . VAL B 1 220 ? -1.396 23.469 -6.41 1 97.25 220 VAL B N 1
ATOM 3560 C CA . VAL B 1 220 ? -0.627 24.328 -7.301 1 97.25 220 VAL B CA 1
ATOM 3561 C C . VAL B 1 220 ? -0.758 23.844 -8.742 1 97.25 220 VAL B C 1
ATOM 3563 O O . VAL B 1 220 ? -1.001 24.625 -9.656 1 97.25 220 VAL B O 1
ATOM 3566 N N . PHE B 1 221 ? -0.735 22.547 -9.031 1 97.81 221 PHE B N 1
ATOM 3567 C CA . PHE B 1 221 ? -0.759 21.938 -10.352 1 97.81 221 PHE B CA 1
ATOM 3568 C C . PHE B 1 221 ? -2.146 22.031 -10.969 1 97.81 221 PHE B C 1
ATOM 3570 O O . PHE B 1 221 ? -2.279 22.344 -12.156 1 97.81 221 PHE B O 1
ATOM 3577 N N . ALA B 1 222 ? -3.154 21.75 -10.164 1 97.88 222 ALA B N 1
ATOM 3578 C CA . ALA B 1 222 ? -4.531 21.719 -10.641 1 97.88 222 ALA B CA 1
ATOM 3579 C C . ALA B 1 222 ? -5.488 22.312 -9.609 1 97.88 222 ALA B C 1
ATOM 3581 O O . ALA B 1 222 ? -6.32 21.594 -9.047 1 97.88 222 ALA B O 1
ATOM 3582 N N . PRO B 1 223 ? -5.434 23.609 -9.438 1 97.31 223 PRO B N 1
ATOM 3583 C CA . PRO B 1 223 ? -6.191 24.266 -8.367 1 97.31 223 PRO B CA 1
ATOM 3584 C C . PRO B 1 223 ? -7.699 24.062 -8.5 1 97.31 223 PRO B C 1
ATOM 3586 O O . PRO B 1 223 ? -8.422 24.109 -7.504 1 97.31 223 PRO B O 1
ATOM 3589 N N . GLU B 1 224 ? -8.188 23.719 -9.711 1 97.38 224 GLU B N 1
ATOM 3590 C CA . GLU B 1 224 ? -9.625 23.625 -9.93 1 97.38 224 GLU B CA 1
ATOM 3591 C C . GLU B 1 224 ? -10.102 22.188 -9.906 1 97.38 224 GLU B C 1
ATOM 3593 O O . GLU B 1 224 ? -11.258 21.891 -10.195 1 97.38 224 GLU B O 1
ATOM 3598 N N . SER B 1 225 ? -9.258 21.266 -9.547 1 97.12 225 SER B N 1
ATOM 3599 C CA . SER B 1 225 ? -9.633 19.859 -9.539 1 97.12 225 SER B CA 1
ATOM 3600 C C . SER B 1 225 ? -10.531 19.531 -8.359 1 97.12 225 SER B C 1
ATOM 3602 O O . SER B 1 225 ? -10.484 20.203 -7.324 1 97.12 225 SER B O 1
ATOM 3604 N N . GLN B 1 226 ? -11.375 18.547 -8.578 1 97.19 226 GLN B N 1
ATOM 3605 C CA . GLN B 1 226 ? -12.273 18.109 -7.52 1 97.19 226 GLN B CA 1
ATOM 3606 C C . GLN B 1 226 ? -11.484 17.609 -6.305 1 97.19 226 GLN B C 1
ATOM 3608 O O . GLN B 1 226 ? -11.883 17.859 -5.164 1 97.19 226 GLN B O 1
ATOM 3613 N N . ALA B 1 227 ? -10.375 16.938 -6.465 1 97.38 227 ALA B N 1
ATOM 3614 C CA . ALA B 1 227 ? -9.555 16.438 -5.367 1 97.38 227 ALA B CA 1
ATOM 3615 C C . ALA B 1 227 ? -9.07 17.578 -4.48 1 97.38 227 ALA B C 1
ATOM 3617 O O . ALA B 1 227 ? -9.023 17.438 -3.254 1 97.38 227 ALA B O 1
ATOM 3618 N N . VAL B 1 228 ? -8.711 18.719 -5.109 1 97.62 228 VAL B N 1
ATOM 3619 C CA . VAL B 1 228 ? -8.234 19.875 -4.352 1 97.62 228 VAL B CA 1
ATOM 3620 C C . VAL B 1 228 ? -9.336 20.391 -3.434 1 97.62 228 VAL B C 1
ATOM 3622 O O . VAL B 1 228 ? -9.102 20.656 -2.256 1 97.62 228 VAL B O 1
ATOM 3625 N N . ASP B 1 229 ? -10.523 20.469 -3.988 1 97.94 229 ASP B N 1
ATOM 3626 C CA . ASP B 1 229 ? -11.672 20.891 -3.184 1 97.94 229 ASP B CA 1
ATOM 3627 C C . ASP B 1 229 ? -11.914 19.922 -2.025 1 97.94 229 ASP B C 1
ATOM 3629 O O . ASP B 1 229 ? -12.125 20.344 -0.889 1 97.94 229 ASP B O 1
ATOM 3633 N N . ASP B 1 230 ? -11.922 18.672 -2.316 1 98.5 230 ASP B N 1
ATOM 3634 C CA . ASP B 1 230 ? -12.125 17.641 -1.296 1 98.5 230 ASP B CA 1
ATOM 3635 C C . ASP B 1 230 ? -11.055 17.734 -0.213 1 98.5 230 ASP B C 1
ATOM 3637 O O . ASP B 1 230 ? -11.359 17.609 0.977 1 98.5 230 ASP B O 1
ATOM 3641 N N . LEU B 1 231 ? -9.812 17.938 -0.597 1 98.12 231 LEU B N 1
ATOM 3642 C CA . LEU B 1 231 ? -8.688 17.984 0.327 1 98.12 231 LEU B CA 1
ATOM 3643 C C . LEU B 1 231 ? -8.758 19.234 1.209 1 98.12 231 LEU B C 1
ATOM 3645 O O . LEU B 1 231 ? -8.414 19.172 2.393 1 98.12 231 LEU B O 1
ATOM 3649 N N . ARG B 1 232 ? -9.18 20.328 0.655 1 97.31 232 ARG B N 1
ATOM 3650 C CA . ARG B 1 232 ? -9.398 21.531 1.451 1 97.31 232 ARG B CA 1
ATOM 3651 C C . ARG B 1 232 ? -10.445 21.297 2.535 1 97.31 232 ARG B C 1
ATOM 3653 O O . ARG B 1 232 ? -10.242 21.672 3.691 1 97.31 232 ARG B O 1
ATOM 3660 N N . GLN B 1 233 ? -11.5 20.688 2.141 1 98.06 233 GLN B N 1
ATOM 3661 C CA . GLN B 1 233 ? -12.555 20.375 3.102 1 98.06 233 GLN B CA 1
ATOM 3662 C C . GLN B 1 233 ? -12.055 19.438 4.188 1 98.06 233 GLN B C 1
ATOM 3664 O O . GLN B 1 233 ? -12.406 19.578 5.359 1 98.06 233 GLN B O 1
ATOM 3669 N N . LEU B 1 234 ? -11.273 18.484 3.816 1 98.56 234 LEU B N 1
ATOM 3670 C CA . LEU B 1 234 ? -10.68 17.562 4.777 1 98.56 234 LEU B CA 1
ATOM 3671 C C . LEU B 1 234 ? -9.781 18.297 5.766 1 98.56 234 LEU B C 1
ATOM 3673 O O . LEU B 1 234 ? -9.828 18.047 6.969 1 98.56 234 LEU B O 1
ATOM 3677 N N . ALA B 1 235 ? -8.969 19.234 5.246 1 97.69 235 ALA B N 1
ATOM 3678 C CA . ALA B 1 235 ? -8.062 20.016 6.086 1 97.69 235 ALA B CA 1
ATOM 3679 C C . ALA B 1 235 ? -8.836 20.859 7.098 1 97.69 235 ALA B C 1
ATOM 3681 O O . ALA B 1 235 ? -8.445 20.938 8.266 1 97.69 235 ALA B O 1
ATOM 3682 N N . VAL B 1 236 ? -9.898 21.422 6.664 1 96.81 236 VAL B N 1
ATOM 3683 C CA . VAL B 1 236 ? -10.727 22.25 7.535 1 96.81 236 VAL B CA 1
ATOM 3684 C C . VAL B 1 236 ? -11.359 21.391 8.625 1 96.81 236 VAL B C 1
ATOM 3686 O O . VAL B 1 236 ? -11.344 21.75 9.805 1 96.81 236 VAL B O 1
ATOM 3689 N N . TRP B 1 237 ? -11.875 20.25 8.234 1 97.88 237 TRP B N 1
ATOM 3690 C CA . TRP B 1 237 ? -12.469 19.312 9.18 1 97.88 237 TRP B CA 1
ATOM 3691 C C . TRP B 1 237 ? -11.445 18.875 10.219 1 97.88 237 TRP B C 1
ATOM 3693 O O . TRP B 1 237 ? -11.742 18.844 11.414 1 97.88 237 TRP B O 1
ATOM 3703 N N . LEU B 1 238 ? -10.234 18.562 9.805 1 96.94 238 LEU B N 1
ATOM 3704 C CA . LEU B 1 238 ? -9.172 18.125 10.703 1 96.94 238 LEU B CA 1
ATOM 3705 C C . LEU B 1 238 ? -8.805 19.234 11.688 1 96.94 238 LEU B C 1
ATOM 3707 O O . LEU B 1 238 ? -8.539 18.969 12.859 1 96.94 238 LEU B O 1
ATOM 3711 N N . ALA B 1 239 ? -8.773 20.484 11.18 1 93.94 239 ALA B N 1
ATOM 3712 C CA . ALA B 1 239 ? -8.453 21.609 12.047 1 93.94 239 ALA B CA 1
ATOM 3713 C C . ALA B 1 239 ? -9.43 21.703 13.219 1 93.94 239 ALA B C 1
ATOM 3715 O O . ALA B 1 239 ? -9.023 21.969 14.352 1 93.94 239 ALA B O 1
ATOM 3716 N N . VAL B 1 240 ? -10.672 21.438 12.938 1 93.88 240 VAL B N 1
ATOM 3717 C CA . VAL B 1 240 ? -11.703 21.469 13.977 1 93.88 240 VAL B CA 1
ATOM 3718 C C . VAL B 1 240 ? -11.492 20.312 14.945 1 93.88 240 VAL B C 1
ATOM 3720 O O . VAL B 1 240 ? -11.57 20.5 16.172 1 93.88 240 VAL B O 1
ATOM 3723 N N . LYS B 1 241 ? -11.188 19.141 14.453 1 94 241 LYS B N 1
ATOM 3724 C CA . LYS B 1 241 ? -11 17.953 15.281 1 94 241 LYS B CA 1
ATOM 3725 C C . LYS B 1 241 ? -9.758 18.078 16.156 1 94 241 LYS B C 1
ATOM 3727 O O . LYS B 1 241 ? -9.742 17.609 17.297 1 94 241 LYS B O 1
ATOM 3732 N N . LEU B 1 242 ? -8.688 18.719 15.656 1 91.44 242 LEU B N 1
ATOM 3733 C CA . LEU B 1 242 ? -7.418 18.828 16.359 1 91.44 242 LEU B CA 1
ATOM 3734 C C . LEU B 1 242 ? -7.504 19.875 17.469 1 91.44 242 LEU B C 1
ATOM 3736 O O . LEU B 1 242 ? -6.75 19.828 18.438 1 91.44 242 LEU B O 1
ATOM 3740 N N . ARG B 1 243 ? -8.21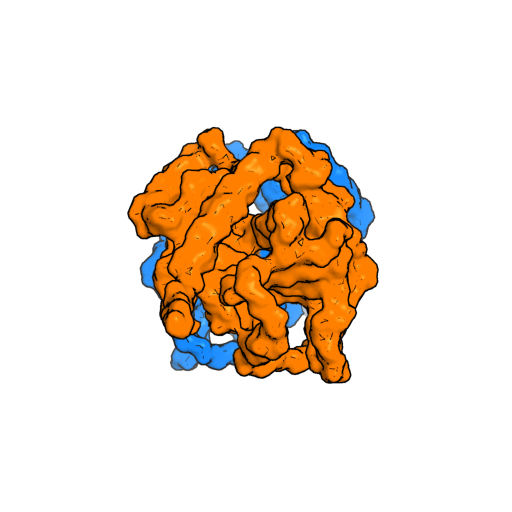9 20.938 17.406 1 82.25 243 ARG B N 1
ATOM 3741 C CA . ARG B 1 243 ? -8.398 21.969 18.422 1 82.25 243 ARG B CA 1
ATOM 3742 C C . ARG B 1 243 ? -9.164 21.438 19.625 1 82.25 243 ARG B C 1
ATOM 3744 O O . ARG B 1 243 ? -8.883 21.797 20.766 1 82.25 243 ARG B O 1
ATOM 3751 N N . ARG B 1 244 ? -10.141 20.672 19.406 1 62.28 244 ARG B N 1
ATOM 3752 C CA . ARG B 1 244 ? -10.961 20.141 20.484 1 62.28 244 ARG B CA 1
ATOM 3753 C C . ARG B 1 244 ? -10.141 19.266 21.422 1 62.28 244 ARG B C 1
ATOM 3755 O O . ARG B 1 244 ? -10.445 19.156 22.609 1 62.28 244 ARG B O 1
ATOM 3762 N N . ALA B 1 245 ? -9.086 18.672 21.016 1 57.75 245 ALA B N 1
ATOM 3763 C CA . ALA B 1 245 ? -8.32 17.766 21.859 1 57.75 245 ALA B CA 1
ATOM 3764 C C . ALA B 1 245 ? -7.324 18.531 22.734 1 57.75 245 ALA B C 1
ATOM 3766 O O . ALA B 1 245 ? -6.648 17.938 23.578 1 57.75 245 ALA B O 1
ATOM 3767 N N . GLU B 1 246 ? -6.949 19.766 22.438 1 52.81 246 GLU B N 1
ATOM 3768 C CA . GLU B 1 246 ? -6.059 20.484 23.328 1 52.81 246 GLU B CA 1
ATOM 3769 C C . GLU B 1 246 ? -6.723 20.75 24.688 1 52.81 246 GLU B C 1
ATOM 3771 O O . GLU B 1 246 ? -7.867 21.203 24.734 1 52.81 246 GLU B O 1
ATOM 3776 N N . PRO B 1 247 ? -6.359 20.078 25.703 1 44.56 247 PRO B N 1
ATOM 3777 C CA . PRO B 1 247 ? -6.941 20.375 27.016 1 44.56 247 PRO B CA 1
ATOM 3778 C C . PRO B 1 247 ? -7.082 21.875 27.266 1 44.56 247 PRO B C 1
ATOM 3780 O O . PRO B 1 247 ? -6.312 22.672 26.719 1 44.56 247 PRO B O 1
ATOM 3783 N N . GLU B 1 248 ? -8.289 22.469 27.406 1 39.72 248 GLU B N 1
ATOM 3784 C CA . GLU B 1 248 ? -8.453 23.797 28.016 1 39.72 248 GLU B CA 1
ATOM 3785 C C . GLU B 1 248 ? -7.391 24.047 29.078 1 39.72 248 GLU B C 1
ATOM 3787 O O . GLU B 1 248 ? -7.375 23.391 30.125 1 39.72 248 GLU B O 1
ATOM 3792 N N . GLY B 1 249 ? -6.215 24.109 28.797 1 35.56 249 GLY B N 1
ATOM 3793 C CA . GLY B 1 249 ? -5.305 24.562 29.828 1 35.56 249 GLY B CA 1
ATOM 3794 C C . GLY B 1 249 ? -5.891 25.656 30.703 1 35.56 249 GLY B C 1
ATOM 3795 O O . GLY B 1 249 ? -6.625 26.531 30.203 1 35.56 249 GLY B O 1
ATOM 3796 N N . ARG B 1 250 ? -6.07 25.391 32 1 37.75 250 ARG B N 1
ATOM 3797 C CA . ARG B 1 250 ? -6.414 26.219 33.156 1 37.75 250 ARG B CA 1
ATOM 3798 C C . ARG B 1 250 ? -5.746 27.594 33.062 1 37.75 250 ARG B C 1
ATOM 3800 O O . ARG B 1 250 ? -4.527 27.688 32.938 1 37.75 250 ARG B O 1
ATOM 3807 N N . ALA B 1 251 ? -6.383 28.688 32.375 1 37.5 251 ALA B N 1
ATOM 3808 C CA . ALA B 1 251 ? -5.965 30.031 32.781 1 37.5 251 ALA B CA 1
ATOM 3809 C C . ALA B 1 251 ? -5.371 30.016 34.188 1 37.5 251 ALA B C 1
ATOM 3811 O O . ALA B 1 251 ? -5.938 29.406 35.094 1 37.5 251 ALA B O 1
ATOM 3812 N N . PRO B 1 252 ? -4.082 30.531 34.25 1 32.75 252 PRO B N 1
ATOM 3813 C CA . PRO B 1 252 ? -3.887 30.75 35.688 1 32.75 252 PRO B CA 1
ATOM 3814 C C . PRO B 1 252 ? -5.055 31.469 36.344 1 32.75 252 PRO B C 1
ATOM 3816 O O . PRO B 1 252 ? -5.777 32.219 35.688 1 32.75 252 PRO B O 1
#

Foldseek 3Di:
DAEEEFEALDPPLCRLLLLLLLLVLCVVVLFAEEEEELDQVQQSQLQQQDDPPDFDFQQVCVQVVHDRQVQWDQGDPRSYTYGTHGHDPDPDDDDDQQPLQVSVVPDPDDDRYYYYYHAYNDDDRSNNNSLLNGQAYEYGHAQAPVSLVSLVVVLVVSVVSPHDSLRYAYAHEQADPVDPSRVVSVVVSCVVNPLRYQPDHQHRDVLSVVSSVVSYRSCVSPVPDSNSVVSSSSSVSVSVSRVVSPPPPDDD/DAEEEFEALDPPLCRLLLLLLLLVLCVVVLFAEEEEELDQVQQSQLQQQDDPPDFDFQQVCVQVVHDRQVQWDQGDPRSYTYGTHGHDPDPDDDDDQQVLQVSVVVDPDDDRYYYYYHAYNDDDRSNNNSLLNGQAYEYGHAQAPVSLVSLVVVLVVSVVSPHDSLRYAYAHEQADPVDPSRVVSVVVSCVVNPLRYQPDHQHRDVLSVVSSVVSYRSCVSPVPDSNSVVSSSSSVSVSVSRVVSPPPPPDD

Solvent-accessible surface area (backbone atoms only — not comparable to full-atom values): 26160 Å² total; per-residue (Å²): 100,48,28,37,25,26,22,18,58,41,46,64,24,47,26,54,61,51,46,45,50,42,51,46,52,34,32,76,69,64,37,47,30,41,37,36,33,52,27,79,82,43,59,55,46,33,36,70,46,50,57,88,82,63,43,68,9,34,52,46,22,54,75,70,70,42,70,39,76,76,40,44,40,73,40,91,95,52,30,24,35,38,28,35,20,21,61,60,86,65,91,59,85,73,79,59,90,52,47,56,38,55,56,57,65,66,52,88,65,55,83,76,33,36,37,36,34,36,32,44,47,55,90,49,69,50,31,51,30,42,54,67,48,29,64,28,35,39,37,19,27,45,50,41,64,67,46,56,55,42,43,54,52,47,50,52,53,41,42,73,64,64,39,52,73,90,30,48,31,35,40,41,22,66,35,46,88,85,37,66,62,31,50,55,37,46,53,53,49,43,72,73,49,42,89,37,33,52,93,61,55,25,41,58,46,71,56,53,59,52,12,44,64,69,28,31,43,40,58,74,66,36,60,83,38,67,36,39,54,31,46,52,53,48,42,55,52,48,53,56,59,54,57,70,66,52,71,81,68,75,71,130,101,50,28,37,24,28,20,19,60,41,47,64,25,47,26,56,60,51,46,46,50,43,51,47,52,32,32,75,66,65,37,47,32,40,36,37,33,51,29,78,82,43,59,56,45,32,36,69,46,50,56,87,82,63,44,69,10,34,54,44,22,53,75,71,71,42,67,39,75,74,40,43,41,74,40,90,94,51,32,22,34,36,28,35,18,22,60,60,86,65,94,57,85,74,80,59,91,53,45,53,40,55,56,56,66,67,50,87,65,56,84,76,33,34,37,36,34,37,34,43,46,55,89,50,69,50,31,50,30,42,54,67,45,28,64,28,34,40,38,18,26,44,50,42,65,66,45,56,54,42,43,54,51,48,50,54,53,41,43,75,66,67,39,53,71,91,30,47,32,34,40,41,22,66,33,46,88,86,38,66,62,31,49,55,36,46,53,54,48,43,71,74,48,44,89,36,33,52,94,62,55,25,41,57,45,71,55,52,60,52,13,44,66,68,27,31,42,39,59,75,67,37,59,84,38,67,35,38,54,31,46,50,53,48,42,54,51,47,54,56,60,55,56,70,66,52,70,81,69,77,73,129